Protein AF-A0A9X1IDL9-F1 (afdb_monomer_lite)

Secondary structure (DSSP, 8-state):
-PPPPTTPPPBPTTT-PBP-EEEEEEEEEES----EETTS--PPPPEEEEEEEE-TTT--EEEES-----S------GGGHHHHHHHTT--TT--EEESSGGGGHHHHTTT--EEE---SHHHHHHHHHHSPPPSEEEEETHHHH-SSHHHHHHHHHHHSPTT-EEEEEEE-HHHHHHTT-GGG--TT--EE--HHHHHHHHHTTTEEEEEEEEE-SSS-EEEEEEEETT-TTSPPPHHHHHHHHHHHHTTTTSSHHHHHHHHHHHHHHHHHHHHHHHHHHTT--EEEE--SHHHHHHHHHTT--TTT---EEES-GGGTTEE-TTT-PEEEETTHHHHH--SEEEE-S---HHHHHHHHHHH-----EEEE-SSS-EE-

Organism: NCBI:txid2883479

Sequence (380 aa):
MEASEPGQGPICRSCGAILREEVADLGLVPLSVDPVRLGTGGRPVACAPLRALVCEDCRLVQVAGTGVALRDAPRPAHGFAGLLAARLRLGPGTPVAAFDAAMLEPFRNRDIPARAVPTGALTALQLREALPPPVLLLAGAVLATAPDIQDALAGVRALLAPGGIAVFDLPDLLSWLRGNRFDLLSHALPGLPSVLVAEMLLGLHGLVPFEVEPLPGPGPWLRLLVGHAEDATKPAAASLLARRVEERAAELEGPDAYRRAAVAVAEARLAVLDLLVAARRDGRKVAGYGAGTAAATLAAACGIGPGLLGYTVHPDVGACGLELPGSQVPVLPVAALDQGAPDLLLVLDGTPPATVREVLARHGTWQGRLAVPLPGLHIV

InterPro domains:
  IPR013630 Methyltransferase putative zinc binding domain [PF08421] (12-63)
  IPR013691 C-methyltransferase [PF08484] (222-375)
  IPR029063 S-adenosyl-L-methionine-dependent methyltransferase superfamily [G3DSA:3.40.50.150] (85-216)
  IPR029063 S-adenosyl-L-methionine-dependent methyltransferase superfamily [SSF53335] (138-222)
  IPR038576 Methyltransferase putative zinc binding domain superfamily [G3DSA:6.20.50.110] (9-63)

Foldseek 3Di:
DDDPDPPQAFADLQPRHHWDAFLAWLQWAFQDQPFAFAPPPCDDGDTDTFTWTADQPLRWIFTPDDPDQDPDDFFFDLVCLLVVCVVVVAALVAEAEECDPVNCVNVVVHNHHYYHAHFFQVRLQVVVVVDPAHLEYEDEACCFQPSRNLRRLNSVLSRHDANGKYKYKAAQVLQCLQWLLQLSGHPNRGIHDHLSSVQVSNVVNQKHFQDKDWTDGLHIMIMTIIHGNPDPVRHRDPRSVVSVVSCVVCVSVHSVSSVVSHVLNVQLLVQVLVVQVVCVVVVFAEAEEDSDSSLLSQCSSSVAACVRHVAYEYCDPVSASTARPNRRHHYHHLQVCQVRVGQEYEYRSQDDPVVVVVSNVVGYDRDHWYWYSIPHTDID

Structure (mmCIF, N/CA/C/O backbone):
data_AF-A0A9X1IDL9-F1
#
_entry.id   AF-A0A9X1IDL9-F1
#
loop_
_atom_site.group_PDB
_atom_site.id
_atom_site.type_symbol
_atom_site.label_atom_id
_atom_site.label_alt_id
_atom_site.label_comp_id
_atom_site.label_asym_id
_atom_site.label_entity_id
_atom_site.label_seq_id
_atom_site.pdbx_PDB_ins_code
_atom_site.Cartn_x
_atom_site.Cartn_y
_atom_site.Cartn_z
_atom_site.occupancy
_atom_site.B_iso_or_equiv
_atom_site.auth_seq_id
_atom_site.auth_comp_id
_atom_site.auth_asym_id
_atom_site.auth_atom_id
_atom_site.pdbx_PDB_model_num
ATOM 1 N N . MET A 1 1 ? -7.862 15.139 -20.634 1.00 39.88 1 MET A N 1
ATOM 2 C CA . MET A 1 1 ? -8.449 14.255 -19.610 1.00 39.88 1 MET A CA 1
ATOM 3 C C . MET A 1 1 ? -9.947 14.479 -19.678 1.00 39.88 1 MET A C 1
ATOM 5 O O . MET A 1 1 ? -10.454 15.409 -19.063 1.00 39.88 1 MET A O 1
ATOM 9 N N . GLU A 1 2 ? -10.607 13.765 -20.585 1.00 31.41 2 GLU A N 1
ATOM 10 C CA . GLU A 1 2 ? -12.054 13.872 -20.773 1.00 31.41 2 GLU A CA 1
ATOM 11 C C . GLU A 1 2 ? -12.738 13.294 -19.535 1.00 31.41 2 GLU A C 1
ATOM 13 O O . GLU A 1 2 ? -12.382 12.211 -19.068 1.00 31.41 2 GLU A O 1
ATOM 18 N N . ALA A 1 3 ? -13.668 14.054 -18.959 1.00 33.94 3 ALA A N 1
ATOM 19 C CA . ALA A 1 3 ? -14.585 13.513 -17.974 1.00 33.94 3 ALA A CA 1
ATOM 20 C C . ALA A 1 3 ? -15.347 12.374 -18.660 1.00 33.94 3 ALA A C 1
ATOM 22 O O . ALA A 1 3 ? -16.000 12.603 -19.675 1.00 33.94 3 ALA A O 1
ATOM 23 N N . SER A 1 4 ? -15.200 11.157 -18.140 1.00 42.09 4 SER A N 1
ATOM 24 C CA . SER A 1 4 ? -15.902 9.963 -18.613 1.00 42.09 4 SER A CA 1
ATOM 25 C C . SER A 1 4 ? -17.389 10.266 -18.805 1.00 42.09 4 SER A C 1
ATOM 27 O O . SER A 1 4 ? -18.023 10.793 -17.884 1.00 42.09 4 SER A O 1
ATOM 29 N N . GLU A 1 5 ? -17.930 9.945 -19.984 1.00 42.69 5 GLU A N 1
ATOM 30 C CA . GLU A 1 5 ? -19.354 10.101 -20.283 1.00 42.69 5 GLU A CA 1
ATOM 31 C C . GLU A 1 5 ? -20.207 9.437 -19.185 1.00 42.69 5 GLU A C 1
ATOM 33 O O . GLU A 1 5 ? -19.868 8.342 -18.714 1.00 42.69 5 GLU A O 1
ATOM 38 N N . PRO A 1 6 ? -21.311 10.071 -18.751 1.00 39.97 6 PRO A N 1
ATOM 39 C CA . PRO A 1 6 ? -22.169 9.520 -17.711 1.00 39.97 6 PRO A CA 1
ATOM 40 C C . PRO A 1 6 ? -22.739 8.165 -18.161 1.00 39.97 6 PRO A C 1
ATOM 42 O O . PRO A 1 6 ? -23.635 8.103 -18.997 1.00 39.97 6 PRO A O 1
ATOM 45 N N . GLY A 1 7 ? -22.202 7.074 -17.602 1.00 53.16 7 GLY A N 1
ATOM 46 C CA . GLY A 1 7 ? -22.626 5.698 -17.887 1.00 53.16 7 GLY A CA 1
ATOM 47 C C . GLY A 1 7 ? -21.494 4.709 -18.189 1.00 53.16 7 GLY A C 1
ATOM 48 O O . GLY A 1 7 ? -21.713 3.504 -18.069 1.00 53.16 7 GLY A O 1
ATOM 49 N N . GLN A 1 8 ? -20.283 5.171 -18.522 1.00 62.66 8 GLN A N 1
ATOM 50 C CA . GLN A 1 8 ? -19.116 4.285 -18.617 1.00 62.66 8 GLN A CA 1
ATOM 51 C C . GLN A 1 8 ? -18.503 4.065 -17.228 1.00 62.66 8 GLN A C 1
ATOM 53 O O . GLN A 1 8 ? -18.146 5.012 -16.530 1.00 62.66 8 GLN A O 1
ATOM 58 N N . GLY A 1 9 ? -18.414 2.798 -16.807 1.00 71.81 9 GLY A N 1
ATOM 59 C CA . GLY A 1 9 ? -17.707 2.411 -15.583 1.00 71.81 9 GLY A CA 1
ATOM 60 C C . GLY A 1 9 ? -16.217 2.789 -15.630 1.00 71.81 9 GLY A C 1
ATOM 61 O O . GLY A 1 9 ? -15.701 3.118 -16.699 1.00 71.81 9 GLY A O 1
ATOM 62 N N . PRO A 1 10 ? -15.505 2.747 -14.490 1.00 88.44 10 PRO A N 1
ATOM 63 C CA . PRO A 1 10 ? -14.086 3.091 -14.451 1.00 88.44 10 PRO A CA 1
ATOM 64 C C . PRO A 1 10 ? -13.279 2.193 -15.398 1.00 88.44 10 PRO A C 1
ATOM 66 O O . PRO A 1 10 ? -13.529 0.992 -15.482 1.00 88.44 10 PRO A O 1
ATOM 69 N N . ILE A 1 11 ? -12.313 2.776 -16.108 1.00 92.12 11 ILE A N 1
ATOM 70 C CA . ILE A 1 11 ? -11.455 2.064 -17.064 1.00 92.12 11 ILE A CA 1
ATOM 71 C C . ILE A 1 11 ? -10.097 1.718 -16.453 1.00 92.12 11 ILE A C 1
ATOM 73 O O . ILE A 1 11 ? -9.575 2.436 -15.600 1.00 92.12 11 ILE A O 1
ATOM 77 N N . CYS A 1 12 ? -9.508 0.621 -16.917 1.00 93.62 12 CYS A N 1
ATOM 78 C CA . CYS A 1 12 ? -8.190 0.176 -16.507 1.00 93.62 12 CYS A CA 1
ATOM 79 C C . CYS A 1 12 ? -7.106 1.142 -16.999 1.00 93.62 12 CYS A C 1
ATOM 81 O O . CYS A 1 12 ? -6.961 1.362 -18.200 1.00 93.62 12 CYS A O 1
ATOM 83 N N . ARG A 1 13 ? -6.266 1.627 -16.082 1.00 92.25 13 ARG A N 1
ATOM 84 C CA . ARG A 1 13 ? -5.128 2.525 -16.354 1.00 92.25 13 ARG A CA 1
ATOM 85 C C . ARG A 1 13 ? -4.029 1.913 -17.226 1.00 92.25 13 ARG A C 1
ATOM 87 O O . ARG A 1 13 ? -3.179 2.636 -17.729 1.00 92.25 13 ARG A O 1
ATOM 94 N N . SER A 1 14 ? -4.013 0.588 -17.364 1.00 93.06 14 SER A N 1
ATOM 95 C CA . SER A 1 14 ? -3.028 -0.129 -18.176 1.00 93.06 14 SER A CA 1
ATOM 96 C C . SER A 1 14 ? -3.541 -0.438 -19.583 1.00 93.06 14 SER A C 1
ATOM 98 O O . SER A 1 14 ? -2.834 -0.157 -20.549 1.00 93.06 14 SER A O 1
ATOM 100 N N . CYS A 1 15 ? -4.733 -1.030 -19.703 1.00 94.12 15 CYS A N 1
ATOM 101 C CA . CYS A 1 15 ? -5.230 -1.594 -20.965 1.00 94.12 15 CYS A CA 1
ATOM 102 C C . CYS A 1 15 ? -6.549 -0.981 -21.464 1.00 94.12 15 CYS A C 1
ATOM 104 O O . CYS A 1 15 ? -7.014 -1.348 -22.537 1.00 94.12 15 CYS A O 1
ATOM 106 N N . GLY A 1 16 ? -7.170 -0.068 -20.710 1.00 92.88 16 GLY A N 1
ATOM 107 C CA . GLY A 1 16 ? -8.421 0.598 -21.095 1.00 92.88 16 GLY A CA 1
ATOM 108 C C . GLY A 1 16 ? -9.700 -0.229 -20.913 1.00 92.88 16 GLY A C 1
ATOM 109 O O . GLY A 1 16 ? -10.789 0.296 -21.128 1.00 92.88 16 GLY A O 1
ATOM 110 N N . ALA A 1 17 ? -9.603 -1.491 -20.483 1.00 94.38 17 ALA A N 1
ATOM 111 C CA . ALA A 1 17 ? -10.762 -2.343 -20.220 1.00 94.38 17 ALA A CA 1
ATOM 112 C C . ALA A 1 17 ? -11.666 -1.783 -19.109 1.00 94.38 17 ALA A C 1
ATOM 114 O O . ALA A 1 17 ? -11.184 -1.165 -18.159 1.00 94.38 17 ALA A O 1
ATOM 115 N N . ILE A 1 18 ? -12.974 -2.036 -19.187 1.00 93.44 18 ILE A N 1
ATOM 116 C CA . ILE A 1 18 ? -13.928 -1.621 -18.147 1.00 93.44 18 ILE A CA 1
ATOM 117 C C . ILE A 1 18 ? -13.704 -2.462 -16.884 1.00 93.44 18 ILE A C 1
ATOM 119 O O . ILE A 1 18 ? -13.667 -3.688 -16.946 1.00 93.44 18 ILE A O 1
ATOM 123 N N . LEU A 1 19 ? -13.600 -1.807 -15.730 1.00 93.06 19 LEU A N 1
ATOM 124 C CA . LEU A 1 19 ? -13.430 -2.452 -14.431 1.00 93.06 19 LEU A CA 1
ATOM 125 C C . LEU A 1 19 ? -14.790 -2.764 -13.801 1.00 93.06 19 LEU A C 1
ATOM 127 O O . LEU A 1 19 ? -15.663 -1.896 -13.714 1.00 93.06 19 LEU A O 1
ATOM 131 N N . ARG A 1 20 ? -14.955 -4.006 -13.341 1.00 91.06 20 ARG A N 1
ATOM 132 C CA . ARG A 1 20 ? -16.196 -4.501 -12.721 1.00 91.06 20 ARG A CA 1
ATOM 133 C C . ARG A 1 20 ? -15.950 -5.281 -11.438 1.00 91.06 20 ARG A C 1
ATOM 135 O O . ARG A 1 20 ? -16.775 -5.220 -10.533 1.00 91.06 20 ARG A O 1
ATOM 142 N N . GLU A 1 21 ? -14.835 -6.000 -11.366 1.00 93.75 21 GLU A N 1
ATOM 143 C CA . GLU A 1 21 ? -14.517 -6.864 -10.239 1.00 93.75 21 GLU A CA 1
ATOM 144 C C . GLU A 1 21 ? -13.891 -6.074 -9.086 1.00 93.75 21 GLU A C 1
ATOM 146 O O . GLU A 1 21 ? -12.875 -5.392 -9.238 1.00 93.75 21 GLU A O 1
ATOM 151 N N . GLU A 1 22 ? -14.533 -6.151 -7.925 1.00 94.75 22 GLU A N 1
ATOM 152 C CA . GLU A 1 22 ? -14.143 -5.420 -6.728 1.00 94.75 22 GLU A CA 1
ATOM 153 C C . GLU A 1 22 ? -13.188 -6.233 -5.857 1.00 94.75 22 GLU A C 1
ATOM 155 O O . GLU A 1 22 ? -13.381 -7.427 -5.641 1.00 94.75 22 GLU A O 1
ATOM 160 N N . VAL A 1 23 ? -12.156 -5.557 -5.351 1.00 96.69 23 VAL A N 1
ATOM 161 C CA . VAL A 1 23 ? -11.210 -6.089 -4.361 1.00 96.69 23 VAL A CA 1
ATOM 162 C C . VAL A 1 23 ? -11.530 -5.539 -2.974 1.00 96.69 23 VAL A C 1
ATOM 164 O O . VAL A 1 23 ? -11.396 -6.249 -1.984 1.00 96.69 23 VAL A O 1
ATOM 167 N N . ALA A 1 24 ? -11.929 -4.267 -2.897 1.00 96.12 24 ALA A N 1
ATOM 168 C CA . ALA A 1 24 ? -12.355 -3.610 -1.668 1.00 96.12 24 ALA A CA 1
ATOM 169 C C . ALA A 1 24 ? -13.200 -2.367 -1.983 1.00 96.12 24 ALA A C 1
ATOM 171 O O . ALA A 1 24 ? -12.804 -1.554 -2.822 1.00 96.12 24 ALA A O 1
ATOM 172 N N . ASP A 1 25 ? -14.291 -2.165 -1.247 1.00 94.12 25 ASP A N 1
ATOM 173 C CA . ASP A 1 25 ? -15.015 -0.892 -1.175 1.00 94.12 25 ASP A CA 1
ATOM 174 C C . ASP A 1 25 ? -15.006 -0.381 0.267 1.00 94.12 25 ASP A C 1
ATOM 176 O O . ASP A 1 25 ? -15.563 -0.998 1.180 1.00 94.12 25 ASP A O 1
ATOM 180 N N . LEU A 1 26 ? -14.320 0.743 0.473 1.00 93.75 26 LEU A N 1
ATOM 181 C CA . LEU A 1 26 ? -14.177 1.376 1.782 1.00 93.75 26 LEU A CA 1
ATOM 182 C C . LEU A 1 26 ? -15.165 2.533 1.987 1.00 93.75 26 LEU A C 1
ATOM 184 O O . LEU A 1 26 ? -15.124 3.198 3.022 1.00 93.75 26 LEU A O 1
ATOM 188 N N . GLY A 1 27 ? -16.057 2.785 1.026 1.00 91.25 27 GLY A N 1
ATOM 189 C CA . GLY A 1 27 ? -16.958 3.926 1.045 1.00 91.25 27 GLY A CA 1
ATOM 190 C C . GLY A 1 27 ? -16.198 5.251 0.966 1.00 91.25 27 GLY A C 1
ATOM 191 O O . GLY A 1 27 ? -15.231 5.390 0.217 1.00 91.25 27 GLY A O 1
ATOM 192 N N . LEU A 1 28 ? -16.660 6.249 1.721 1.00 89.38 28 LEU A N 1
ATOM 193 C CA . LEU A 1 28 ? -16.050 7.577 1.757 1.00 89.38 28 LEU A CA 1
ATOM 194 C C . LEU A 1 28 ? -14.863 7.603 2.722 1.00 89.38 28 LEU A C 1
ATOM 196 O O . LEU A 1 28 ? -15.038 7.510 3.935 1.00 89.38 28 LEU A O 1
ATOM 200 N N . VAL A 1 29 ? -13.667 7.813 2.176 1.00 89.38 29 VAL A N 1
ATOM 201 C CA . VAL A 1 29 ? -12.418 7.935 2.938 1.00 89.38 29 VAL A CA 1
ATOM 202 C C . VAL A 1 29 ? -11.808 9.323 2.683 1.00 89.38 29 VAL A C 1
ATOM 204 O O . VAL A 1 29 ? -11.960 9.854 1.575 1.00 89.38 29 VAL A O 1
ATOM 207 N N . PRO A 1 30 ? -11.153 9.956 3.676 1.00 85.06 30 PRO A N 1
ATOM 208 C CA . PRO A 1 30 ? -10.462 11.231 3.487 1.00 85.06 30 PRO A CA 1
ATOM 209 C C . PRO A 1 30 ? -9.450 11.196 2.335 1.00 85.06 30 PRO A C 1
ATOM 211 O O . PRO A 1 30 ? -8.632 10.285 2.254 1.00 85.06 30 PRO A O 1
ATOM 214 N N . LEU A 1 31 ? -9.478 12.222 1.476 1.00 78.25 31 LEU A N 1
ATOM 215 C CA . LEU A 1 31 ? -8.512 12.403 0.381 1.00 78.25 31 LEU A CA 1
ATOM 216 C C . LEU A 1 31 ? -7.114 12.758 0.889 1.00 78.25 31 LEU A C 1
ATOM 218 O O . LEU A 1 31 ? -6.116 12.464 0.238 1.00 78.25 31 LEU A O 1
ATOM 222 N N . SER A 1 32 ? -7.057 13.447 2.024 1.00 66.19 32 SER A N 1
ATOM 223 C CA . SER A 1 32 ? -5.817 13.843 2.670 1.00 66.19 32 SER A CA 1
ATOM 224 C C . SER A 1 32 ? -5.797 13.325 4.096 1.00 66.19 32 SER A C 1
ATOM 226 O O . SER A 1 32 ? -6.814 13.332 4.793 1.00 66.19 32 SER A O 1
ATOM 228 N N . VAL A 1 33 ? -4.607 12.919 4.521 1.00 63.28 33 VAL A N 1
ATOM 229 C CA . VAL A 1 33 ? -4.297 12.604 5.916 1.00 63.28 33 VAL A CA 1
ATOM 230 C C . VAL A 1 33 ? -3.748 13.820 6.658 1.00 63.28 33 VAL A C 1
ATOM 232 O O . VAL A 1 33 ? -3.170 13.668 7.732 1.00 63.28 33 VAL A O 1
ATOM 235 N N . ASP A 1 34 ? -3.897 15.017 6.075 1.00 64.19 34 ASP A N 1
ATOM 236 C CA . ASP A 1 34 ? -3.435 16.259 6.680 1.00 64.19 34 ASP A CA 1
ATOM 237 C C . ASP A 1 34 ? -3.913 16.359 8.137 1.00 64.19 34 ASP A C 1
ATOM 239 O O . ASP A 1 34 ? -5.100 16.148 8.415 1.00 64.19 34 ASP A O 1
ATOM 243 N N . PRO A 1 35 ? -3.011 16.723 9.064 1.00 62.38 35 PRO A N 1
ATOM 244 C CA . PRO A 1 35 ? -3.330 16.948 10.464 1.00 62.38 35 PRO A CA 1
ATOM 245 C C . PRO A 1 35 ? -4.561 17.840 10.659 1.00 62.38 35 PRO A C 1
ATOM 247 O O . PRO A 1 35 ? -4.536 19.037 10.354 1.00 62.38 35 PRO A O 1
ATOM 250 N N . VAL A 1 36 ? -5.628 17.292 11.240 1.00 70.19 36 VAL A N 1
ATOM 251 C CA . VAL A 1 36 ? -6.775 18.086 11.699 1.00 70.19 36 VAL A CA 1
ATOM 252 C C . VAL A 1 36 ? -6.534 18.445 13.158 1.00 70.19 36 VAL A C 1
ATOM 254 O O . VAL A 1 36 ? -6.417 17.561 13.996 1.00 70.19 36 VAL A O 1
ATOM 257 N N . ARG A 1 37 ? -6.420 19.738 13.483 1.00 75.00 37 ARG A N 1
ATOM 258 C CA . ARG A 1 37 ? -6.223 20.172 14.877 1.00 75.00 37 ARG A CA 1
ATOM 259 C C . ARG A 1 37 ? -7.476 19.915 15.711 1.00 75.00 37 ARG A C 1
ATOM 261 O O . ARG A 1 37 ? -8.577 20.300 15.304 1.00 75.00 37 ARG A O 1
ATOM 268 N N . LEU A 1 38 ? -7.267 19.366 16.905 1.00 72.88 38 LEU A N 1
ATOM 269 C CA . LEU A 1 38 ? -8.306 19.121 17.900 1.00 72.88 38 LEU A CA 1
ATOM 270 C C . LEU A 1 38 ? -9.045 20.420 18.259 1.00 72.88 38 LEU A C 1
ATOM 272 O O . LEU A 1 38 ? -8.425 21.470 18.445 1.00 72.88 38 LEU A O 1
ATOM 276 N N . GLY A 1 39 ? -10.373 20.350 18.370 1.00 62.47 39 GLY A N 1
ATOM 277 C CA . GLY A 1 39 ? -11.188 21.475 18.848 1.00 62.47 39 GLY A CA 1
ATOM 278 C C . GLY A 1 39 ? -11.438 22.586 17.821 1.00 62.47 39 GLY A C 1
ATOM 279 O O . GLY A 1 39 ? -11.955 23.642 18.178 1.00 62.47 39 GLY A O 1
ATOM 280 N N . THR A 1 40 ? -11.133 22.361 16.539 1.00 59.31 40 THR A N 1
ATOM 281 C CA . THR A 1 40 ? -11.388 23.333 15.455 1.00 59.31 40 THR A CA 1
ATOM 282 C C . THR A 1 40 ? -12.845 23.388 14.966 1.00 59.31 40 THR A C 1
ATOM 284 O O . THR A 1 40 ? -13.126 24.015 13.948 1.00 59.31 40 THR A O 1
ATOM 287 N N . GLY A 1 41 ? -13.795 22.784 15.687 1.00 54.78 41 GLY A N 1
ATOM 288 C CA . GLY A 1 41 ? -15.227 22.928 15.394 1.00 54.78 41 GLY A CA 1
ATOM 289 C C . GLY A 1 41 ? -15.688 22.269 14.090 1.00 54.78 41 GLY A C 1
ATOM 290 O O . GLY A 1 41 ? -16.650 22.736 13.489 1.00 54.78 41 GLY A O 1
ATOM 291 N N . GLY A 1 42 ? -15.027 21.193 13.647 1.00 60.16 42 GLY A N 1
ATOM 292 C CA . GLY A 1 42 ? -15.486 20.403 12.501 1.00 60.16 42 GLY A CA 1
ATOM 293 C C . GLY A 1 42 ? -15.198 21.052 11.148 1.00 60.16 42 GLY A C 1
ATOM 294 O O . GLY A 1 42 ? -16.105 21.216 10.330 1.00 60.16 42 GLY A O 1
ATOM 295 N N . ARG A 1 43 ? -13.931 21.403 10.876 1.00 65.44 43 ARG A N 1
ATOM 296 C CA . ARG A 1 43 ? -13.527 21.797 9.518 1.00 65.44 43 ARG A CA 1
ATOM 297 C C . ARG A 1 43 ? -13.920 20.678 8.537 1.00 65.44 43 ARG A C 1
ATOM 299 O O . ARG A 1 43 ? -13.570 19.524 8.790 1.00 65.44 43 ARG A O 1
ATOM 306 N N . PRO A 1 44 ? -14.598 20.995 7.419 1.00 71.06 44 PRO A N 1
ATOM 307 C CA . PRO A 1 44 ? -14.918 19.999 6.408 1.00 71.06 44 PRO A CA 1
ATOM 308 C C . PRO A 1 44 ? -13.646 19.300 5.924 1.00 71.06 44 PRO A C 1
ATOM 310 O O . PRO A 1 44 ? -12.696 19.960 5.489 1.00 71.06 44 PRO A O 1
ATOM 313 N N . VAL A 1 45 ? -13.636 17.971 6.007 1.00 78.44 45 VAL A N 1
ATOM 314 C CA . VAL A 1 45 ? -12.595 17.122 5.425 1.00 78.44 45 VAL A CA 1
ATOM 315 C C . VAL A 1 45 ? -13.106 16.647 4.074 1.00 78.44 45 VAL A C 1
ATOM 317 O O . VAL A 1 45 ? -14.223 16.143 3.969 1.00 78.44 45 VAL A O 1
ATOM 320 N N . ALA A 1 46 ? -12.305 16.838 3.028 1.00 82.50 46 ALA A N 1
ATOM 321 C CA . ALA A 1 46 ? -12.653 16.332 1.712 1.00 82.50 46 ALA A CA 1
ATOM 322 C C . ALA A 1 46 ? -12.524 14.803 1.714 1.00 82.50 46 ALA A C 1
ATOM 324 O O . ALA A 1 46 ? -11.437 14.271 1.946 1.00 82.50 46 ALA A O 1
ATOM 325 N N . CYS A 1 47 ? -13.628 14.112 1.445 1.00 85.94 47 CYS A N 1
ATOM 326 C CA . CYS A 1 47 ? -13.672 12.662 1.303 1.00 85.94 47 CYS A CA 1
ATOM 327 C C . CYS A 1 47 ? -14.058 12.293 -0.127 1.00 85.94 47 CYS A C 1
ATOM 329 O O . CYS A 1 47 ? -14.813 13.015 -0.782 1.00 85.94 47 CYS A O 1
ATOM 331 N N . ALA A 1 48 ? -13.576 11.147 -0.590 1.00 87.25 48 ALA A N 1
ATOM 332 C CA . ALA A 1 48 ? -13.981 10.562 -1.858 1.00 87.25 48 ALA A CA 1
ATOM 333 C C . ALA A 1 48 ? -14.186 9.052 -1.698 1.00 87.25 48 ALA A C 1
ATOM 335 O O . ALA A 1 48 ? -13.601 8.454 -0.788 1.00 87.25 48 ALA A O 1
ATOM 336 N N . PRO A 1 49 ? -14.988 8.421 -2.575 1.00 90.38 49 PRO A N 1
ATOM 337 C CA . PRO A 1 49 ? -15.055 6.970 -2.641 1.00 90.38 49 PRO A CA 1
ATOM 338 C C . PRO A 1 49 ? -13.651 6.374 -2.786 1.00 90.38 49 PRO A C 1
ATOM 340 O O . PRO A 1 49 ? -12.870 6.830 -3.622 1.00 90.38 49 PRO A O 1
ATOM 343 N N . LEU A 1 50 ? -13.316 5.380 -1.968 1.00 91.50 50 LEU A N 1
ATOM 344 C CA . LEU A 1 50 ? -12.071 4.625 -2.078 1.00 91.50 50 LEU A CA 1
ATOM 345 C C . LEU A 1 50 ? -12.410 3.171 -2.397 1.00 91.50 50 LEU A C 1
ATOM 347 O O . LEU A 1 50 ? -12.712 2.372 -1.512 1.00 91.50 50 LEU A O 1
ATOM 351 N N . ARG A 1 51 ? -12.387 2.861 -3.695 1.00 93.44 51 ARG A N 1
ATOM 352 C CA . ARG A 1 51 ? -12.735 1.546 -4.237 1.00 93.44 51 ARG A CA 1
ATOM 353 C C . ARG A 1 51 ? -11.549 0.985 -4.998 1.00 93.44 51 ARG A C 1
ATOM 355 O O . ARG A 1 51 ? -11.084 1.615 -5.948 1.00 93.44 51 ARG A O 1
ATOM 362 N N . ALA A 1 52 ? -11.068 -0.181 -4.587 1.00 95.44 52 ALA A N 1
ATOM 363 C CA . ALA A 1 52 ? -10.055 -0.932 -5.309 1.00 95.44 52 ALA A CA 1
ATOM 364 C C . ALA A 1 52 ? -10.740 -1.974 -6.197 1.00 95.44 52 ALA A C 1
ATOM 366 O O . ALA A 1 52 ? -11.500 -2.814 -5.713 1.00 95.44 52 ALA A O 1
ATOM 367 N N . LEU A 1 53 ? -10.458 -1.918 -7.495 1.00 96.25 53 LEU A N 1
ATOM 368 C CA . LEU A 1 53 ? -10.971 -2.842 -8.502 1.00 96.25 53 LEU A CA 1
ATOM 369 C C . LEU A 1 53 ? -9.806 -3.584 -9.154 1.00 96.25 53 LEU A C 1
ATOM 371 O O . LEU A 1 53 ? -8.709 -3.033 -9.269 1.00 96.25 53 LEU A O 1
ATOM 375 N N . VAL A 1 54 ? -10.048 -4.805 -9.621 1.00 97.25 54 VAL A N 1
ATOM 376 C CA . VAL A 1 54 ? -9.091 -5.572 -10.424 1.00 97.25 54 VAL A CA 1
ATOM 377 C C . VAL A 1 54 ? -9.537 -5.600 -11.882 1.00 97.25 54 VAL A C 1
ATOM 379 O O . VAL A 1 54 ? -10.718 -5.740 -12.195 1.00 97.25 54 VAL A O 1
ATOM 382 N N . CYS A 1 55 ? -8.585 -5.427 -12.797 1.00 96.56 55 CYS A N 1
ATOM 383 C CA . CYS A 1 55 ? -8.852 -5.577 -14.220 1.00 96.56 55 CYS A CA 1
ATOM 384 C C . CYS A 1 55 ? -9.004 -7.056 -14.595 1.00 96.56 55 CYS A C 1
ATOM 386 O O . CYS A 1 55 ? -8.127 -7.865 -14.291 1.00 96.56 55 CYS A O 1
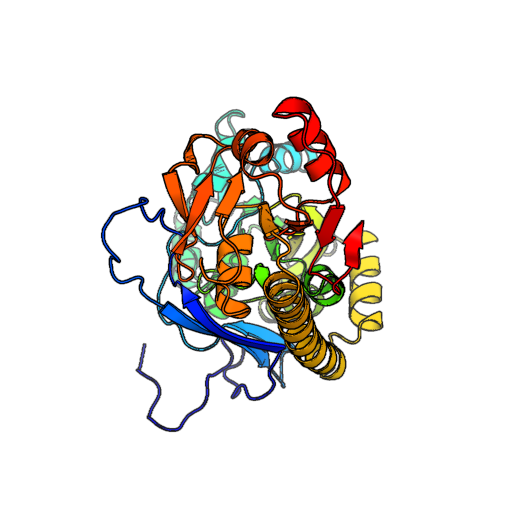ATOM 388 N N . GLU A 1 56 ? -10.080 -7.398 -15.303 1.00 95.62 56 GLU A N 1
ATOM 389 C CA . GLU A 1 56 ? -10.323 -8.771 -15.757 1.00 95.62 56 GLU A CA 1
ATOM 390 C C . GLU A 1 56 ? -9.325 -9.235 -16.830 1.00 95.62 56 GLU A C 1
ATOM 392 O O . GLU A 1 56 ? -8.997 -10.421 -16.884 1.00 95.62 56 GLU A O 1
ATOM 397 N N . ASP A 1 57 ? -8.789 -8.293 -17.611 1.00 95.25 57 ASP A N 1
ATOM 398 C CA . ASP A 1 57 ? -7.895 -8.583 -18.735 1.00 95.25 57 ASP A CA 1
ATOM 399 C C . ASP A 1 57 ? -6.424 -8.650 -18.310 1.00 95.25 57 ASP A C 1
ATOM 401 O O . ASP A 1 57 ? -5.700 -9.556 -18.711 1.00 95.25 57 ASP A O 1
ATOM 405 N N . CYS A 1 58 ? -5.960 -7.687 -17.502 1.00 95.50 58 CYS A N 1
ATOM 406 C CA . CYS A 1 58 ? -4.536 -7.546 -17.166 1.00 95.50 58 CYS A CA 1
ATOM 407 C C . CYS A 1 58 ? -4.205 -7.715 -15.675 1.00 95.50 58 CYS A C 1
ATOM 409 O O . CYS A 1 58 ? -3.050 -7.554 -15.285 1.00 95.50 58 CYS A O 1
ATOM 411 N N . ARG A 1 59 ? -5.209 -8.004 -14.832 1.00 97.06 59 ARG A N 1
ATOM 412 C CA . ARG A 1 59 ? -5.089 -8.228 -13.375 1.00 97.06 59 ARG A CA 1
ATOM 413 C C . ARG A 1 59 ? -4.494 -7.077 -12.561 1.00 97.06 59 ARG A C 1
ATOM 415 O O . ARG A 1 59 ? -4.269 -7.217 -11.362 1.00 97.06 59 ARG A O 1
ATOM 422 N N . LEU A 1 60 ? -4.307 -5.900 -13.161 1.00 96.94 60 LEU A N 1
ATOM 423 C CA . LEU A 1 60 ? -3.902 -4.710 -12.422 1.00 96.94 60 LEU A CA 1
ATOM 424 C C . LEU A 1 60 ? -5.001 -4.300 -11.436 1.00 96.94 60 LEU A C 1
ATOM 426 O O . LEU A 1 60 ? -6.088 -3.874 -11.847 1.00 96.94 60 LEU A O 1
ATOM 430 N N . VAL A 1 61 ? -4.684 -4.384 -10.144 1.00 97.31 61 VAL A N 1
ATOM 431 C CA . VAL A 1 61 ? -5.488 -3.783 -9.081 1.00 97.31 61 VAL A CA 1
ATOM 432 C C . VAL A 1 61 ? -5.240 -2.278 -9.068 1.00 97.31 61 VAL A C 1
ATOM 434 O O . VAL A 1 61 ? -4.102 -1.820 -9.177 1.00 97.31 61 VAL A O 1
ATOM 437 N N . GLN A 1 62 ? -6.306 -1.495 -8.963 1.00 94.12 62 GLN A N 1
ATOM 438 C CA . GLN A 1 62 ? -6.240 -0.041 -9.048 1.00 94.12 62 GLN A CA 1
ATOM 439 C C . GLN A 1 62 ? -7.382 0.628 -8.293 1.00 94.12 62 GLN A C 1
ATOM 441 O O . GLN A 1 62 ? -8.471 0.069 -8.158 1.00 94.12 62 GLN A O 1
ATOM 446 N N . VAL A 1 63 ? -7.130 1.846 -7.821 1.00 91.25 63 VAL A N 1
ATOM 447 C CA . VAL A 1 63 ? -8.157 2.670 -7.184 1.00 91.25 63 VAL A CA 1
ATOM 448 C C . VAL A 1 63 ? -8.985 3.356 -8.264 1.00 91.25 63 VAL A C 1
ATOM 450 O O . VAL A 1 63 ? -8.450 4.060 -9.122 1.00 91.25 63 VAL A O 1
ATOM 453 N N . ALA A 1 64 ? -10.298 3.162 -8.219 1.00 79.81 64 ALA A N 1
ATOM 454 C CA . ALA A 1 64 ? -11.232 3.836 -9.104 1.00 79.81 64 ALA A CA 1
ATOM 455 C C . ALA A 1 64 ? -11.565 5.245 -8.590 1.00 79.81 64 ALA A C 1
ATOM 457 O O . ALA A 1 64 ? -11.823 5.443 -7.405 1.00 79.81 64 ALA A O 1
ATOM 458 N N . GLY A 1 65 ? -11.668 6.212 -9.506 1.00 63.41 65 GLY A N 1
ATOM 459 C CA . GLY A 1 65 ? -12.531 7.376 -9.283 1.00 63.41 65 GLY A CA 1
ATOM 460 C C . GLY A 1 65 ? -11.930 8.617 -8.625 1.00 63.41 65 GLY A C 1
ATOM 461 O O . GLY A 1 65 ? -12.695 9.508 -8.269 1.00 63.41 65 GLY A O 1
ATOM 462 N N . THR A 1 66 ? -10.612 8.776 -8.522 1.00 56.53 66 THR A N 1
ATOM 463 C CA . THR A 1 66 ? -10.049 10.063 -8.085 1.00 56.53 66 THR A CA 1
ATOM 464 C C . THR A 1 66 ? -9.006 10.559 -9.065 1.00 56.53 66 THR A C 1
ATOM 466 O O . THR A 1 66 ? -7.820 10.293 -8.914 1.00 56.53 66 THR A O 1
ATOM 469 N N . GLY A 1 67 ? -9.429 11.367 -10.042 1.00 53.19 67 GLY A N 1
ATOM 470 C CA . GLY A 1 67 ? -8.534 12.219 -10.843 1.00 53.19 67 GLY A CA 1
ATOM 471 C C . GLY A 1 67 ? -7.833 13.312 -10.016 1.00 53.19 67 GLY A C 1
ATOM 472 O O . GLY A 1 67 ? -7.485 14.364 -10.543 1.00 53.19 67 GLY A O 1
ATOM 473 N N . VAL A 1 68 ? -7.678 13.093 -8.708 1.00 53.78 68 VAL A N 1
ATOM 474 C CA . VAL A 1 68 ? -7.026 13.982 -7.759 1.00 53.78 68 VAL A CA 1
ATOM 475 C C . VAL A 1 68 ? -5.572 13.539 -7.675 1.00 53.78 68 VAL A C 1
ATOM 477 O O . VAL A 1 68 ? -5.257 12.512 -7.080 1.00 53.78 68 VAL A O 1
ATOM 480 N N . ALA A 1 69 ? -4.680 14.315 -8.285 1.00 52.62 69 ALA A N 1
ATOM 481 C CA . ALA A 1 69 ? -3.248 14.148 -8.092 1.00 52.62 69 ALA A CA 1
ATOM 482 C C . ALA A 1 69 ? -2.897 14.549 -6.652 1.00 52.62 69 ALA A C 1
ATOM 484 O O . ALA A 1 69 ? -2.797 15.734 -6.329 1.00 52.62 69 ALA A O 1
ATOM 485 N N . LEU A 1 70 ? -2.753 13.562 -5.772 1.00 59.38 70 LEU A N 1
ATOM 486 C CA . LEU A 1 70 ? -2.300 13.787 -4.405 1.00 59.38 70 LEU A CA 1
ATOM 487 C C . LEU A 1 70 ? -0.772 13.823 -4.369 1.00 59.38 70 LEU A C 1
ATOM 489 O O . LEU A 1 70 ? -0.102 13.034 -5.034 1.00 59.38 70 LEU A O 1
ATOM 493 N N . ARG A 1 71 ? -0.223 14.786 -3.621 1.00 49.03 71 ARG A N 1
ATOM 494 C CA . ARG A 1 71 ? 1.219 15.084 -3.613 1.00 49.03 71 ARG A CA 1
ATOM 495 C C . ARG A 1 71 ? 2.047 14.020 -2.882 1.00 49.03 71 ARG A C 1
ATOM 497 O O . ARG A 1 71 ? 3.187 13.778 -3.271 1.00 49.03 71 ARG A O 1
ATOM 504 N N . ASP A 1 72 ? 1.444 13.333 -1.912 1.00 54.81 72 ASP A N 1
ATOM 505 C CA . ASP A 1 72 ? 2.153 12.468 -0.966 1.00 54.81 72 ASP A CA 1
ATOM 506 C C . ASP A 1 72 ? 1.700 11.007 -1.071 1.00 54.81 72 ASP A C 1
ATOM 508 O O . ASP A 1 72 ? 1.078 10.446 -0.170 1.00 54.81 72 ASP A O 1
ATOM 512 N N . ALA A 1 73 ? 2.019 10.367 -2.201 1.00 58.84 73 ALA A N 1
ATOM 513 C CA . ALA A 1 73 ? 1.939 8.911 -2.296 1.00 58.84 73 ALA A CA 1
ATOM 514 C C . ALA A 1 73 ? 2.853 8.271 -1.232 1.00 58.84 73 ALA A C 1
ATOM 516 O O . ALA A 1 73 ? 3.988 8.739 -1.069 1.00 58.84 73 ALA A O 1
ATOM 517 N N . PRO A 1 74 ? 2.413 7.206 -0.533 1.00 60.69 74 PRO A N 1
ATOM 518 C CA . PRO A 1 74 ? 3.286 6.441 0.348 1.00 60.69 74 PRO A CA 1
ATOM 519 C C . PRO A 1 74 ? 4.503 5.938 -0.430 1.00 60.69 74 PRO A C 1
ATOM 521 O O . PRO A 1 74 ? 4.377 5.488 -1.570 1.00 60.69 74 PRO A O 1
ATOM 524 N N . ARG A 1 75 ? 5.688 6.022 0.177 1.00 64.94 75 ARG A N 1
ATOM 525 C CA . ARG A 1 75 ? 6.953 5.605 -0.441 1.00 64.94 75 ARG A CA 1
ATOM 526 C C . ARG A 1 75 ? 7.766 4.767 0.539 1.00 64.94 75 ARG A C 1
ATOM 528 O O . ARG A 1 75 ? 7.717 5.039 1.743 1.00 64.94 75 ARG A O 1
ATOM 535 N N . PRO A 1 76 ? 8.535 3.781 0.054 1.00 62.62 76 PRO A N 1
ATOM 536 C CA . PRO A 1 76 ? 9.487 3.079 0.898 1.00 62.62 76 PRO A CA 1
ATOM 537 C C . PRO A 1 76 ? 10.605 4.031 1.346 1.00 62.62 76 PRO A C 1
ATOM 539 O O . PRO A 1 76 ? 10.871 5.061 0.721 1.00 62.62 76 PRO A O 1
ATOM 542 N N . ALA A 1 77 ? 11.292 3.687 2.435 1.00 61.53 77 ALA A N 1
ATOM 543 C CA . ALA A 1 77 ? 12.408 4.493 2.916 1.00 61.53 77 ALA A CA 1
ATOM 544 C C . ALA A 1 77 ? 13.553 4.523 1.879 1.00 61.53 77 ALA A C 1
ATOM 546 O O . ALA A 1 77 ? 14.070 3.485 1.465 1.00 61.53 77 ALA A O 1
ATOM 547 N N . HIS A 1 78 ? 14.016 5.720 1.499 1.00 59.91 78 HIS A N 1
ATOM 548 C CA . HIS A 1 78 ? 15.040 5.926 0.457 1.00 59.91 78 HIS A CA 1
ATOM 549 C C . HIS A 1 78 ? 16.479 5.532 0.868 1.00 59.91 78 HIS A C 1
ATOM 551 O O . HIS A 1 78 ? 17.436 5.799 0.138 1.00 59.91 78 HIS A O 1
ATOM 557 N N . GLY A 1 79 ? 16.663 4.853 2.006 1.00 52.53 79 GLY A N 1
ATOM 558 C CA . GLY A 1 79 ? 17.979 4.507 2.564 1.00 52.53 79 GLY A CA 1
ATOM 559 C C . GLY A 1 79 ? 18.817 3.531 1.724 1.00 52.53 79 GLY A C 1
ATOM 560 O O . GLY A 1 79 ? 20.001 3.347 1.992 1.00 52.53 79 GLY A O 1
ATOM 561 N N . PHE A 1 80 ? 18.237 2.916 0.691 1.00 59.78 80 PHE A N 1
ATOM 562 C CA . PHE A 1 80 ? 18.874 1.821 -0.045 1.00 59.78 80 PHE A CA 1
ATOM 563 C C . PHE A 1 80 ? 19.592 2.246 -1.336 1.00 59.78 80 PHE A C 1
ATOM 565 O O . PHE A 1 80 ? 20.396 1.480 -1.863 1.00 59.78 80 PHE A O 1
ATOM 572 N N . ALA A 1 81 ? 19.381 3.461 -1.855 1.00 61.28 81 ALA A N 1
ATOM 573 C CA . ALA A 1 81 ? 20.025 3.858 -3.115 1.00 61.28 81 ALA A CA 1
ATOM 574 C C . ALA A 1 81 ? 21.571 3.858 -3.009 1.00 61.28 81 ALA A C 1
ATOM 576 O O . ALA A 1 81 ? 22.268 3.506 -3.959 1.00 61.28 81 ALA A O 1
ATOM 577 N N . GLY A 1 82 ? 22.108 4.122 -1.809 1.00 59.06 82 GLY A N 1
ATOM 578 C CA . GLY A 1 82 ? 23.536 3.979 -1.508 1.00 59.06 82 GLY A CA 1
ATOM 579 C C . GLY A 1 82 ? 24.042 2.528 -1.453 1.00 59.06 82 GLY A C 1
ATOM 580 O O . GLY A 1 82 ? 25.202 2.285 -1.778 1.00 59.06 82 GLY A O 1
ATOM 581 N N . LEU A 1 83 ? 23.191 1.561 -1.089 1.00 67.44 83 LEU A N 1
ATOM 582 C CA . LEU A 1 83 ? 23.526 0.128 -1.110 1.00 67.44 83 LEU A CA 1
ATOM 583 C C . LEU A 1 83 ? 23.554 -0.404 -2.545 1.00 67.44 83 LEU A C 1
ATOM 585 O O . LEU A 1 83 ? 24.487 -1.114 -2.916 1.00 67.44 83 LEU A O 1
ATOM 589 N N . LEU A 1 84 ? 22.600 0.021 -3.378 1.00 71.06 84 LEU A N 1
ATOM 590 C CA . LEU A 1 84 ? 22.616 -0.228 -4.823 1.00 71.06 84 LEU A CA 1
ATOM 591 C C . LEU A 1 84 ? 23.866 0.357 -5.485 1.00 71.06 84 LEU A C 1
ATOM 593 O O . LEU A 1 84 ? 24.495 -0.325 -6.288 1.00 71.06 84 LEU A O 1
ATOM 597 N N . ALA A 1 85 ? 24.276 1.572 -5.108 1.00 67.25 85 ALA A N 1
ATOM 598 C CA . ALA A 1 85 ? 25.502 2.174 -5.628 1.00 67.25 85 ALA A CA 1
ATOM 599 C C . ALA A 1 85 ? 26.750 1.326 -5.326 1.00 67.25 85 ALA A C 1
ATOM 601 O O . ALA A 1 85 ? 27.578 1.111 -6.211 1.00 67.25 85 ALA A O 1
ATOM 602 N N . ALA A 1 86 ? 26.854 0.797 -4.102 1.00 69.12 86 ALA A N 1
ATOM 603 C CA . ALA A 1 86 ? 27.945 -0.091 -3.708 1.00 69.12 86 ALA A CA 1
ATOM 604 C C . ALA A 1 86 ? 27.879 -1.444 -4.439 1.00 69.12 86 ALA A C 1
ATOM 606 O O . ALA A 1 86 ? 28.884 -1.908 -4.979 1.00 69.12 86 ALA A O 1
ATOM 607 N N . ARG A 1 87 ? 26.687 -2.050 -4.510 1.00 76.25 87 ARG A N 1
ATOM 608 C CA . ARG A 1 87 ? 26.446 -3.330 -5.192 1.00 76.25 87 ARG A CA 1
ATOM 609 C C . ARG A 1 87 ? 26.790 -3.261 -6.680 1.00 76.25 87 ARG A C 1
ATOM 611 O O . ARG A 1 87 ? 27.414 -4.177 -7.207 1.00 76.25 87 ARG A O 1
ATOM 618 N N . LEU A 1 88 ? 26.415 -2.166 -7.338 1.00 76.50 88 LEU A N 1
ATOM 619 C CA . LEU A 1 88 ? 26.646 -1.932 -8.764 1.00 76.50 88 LEU A CA 1
ATOM 620 C C . LEU A 1 88 ? 28.010 -1.295 -9.064 1.00 76.50 88 LEU A C 1
ATOM 622 O O . LEU A 1 88 ? 28.296 -1.006 -10.223 1.00 76.50 88 LEU A O 1
ATOM 626 N N . ARG A 1 89 ? 28.857 -1.094 -8.041 1.00 76.81 89 ARG A N 1
ATOM 627 C CA . ARG A 1 89 ? 30.201 -0.500 -8.157 1.00 76.81 89 ARG A CA 1
ATOM 628 C C . ARG A 1 89 ? 30.200 0.820 -8.939 1.00 76.81 89 ARG A C 1
ATOM 630 O O . ARG A 1 89 ? 31.078 1.057 -9.768 1.00 76.81 89 ARG A O 1
ATOM 637 N N . LEU A 1 90 ? 29.198 1.665 -8.696 1.00 80.69 90 LEU A N 1
ATOM 638 C CA . LEU A 1 90 ? 29.078 2.956 -9.374 1.00 80.69 90 LEU A CA 1
ATOM 639 C C . LEU A 1 90 ? 30.212 3.883 -8.921 1.00 80.69 90 LEU A C 1
ATOM 641 O O . LEU A 1 90 ? 30.523 3.947 -7.732 1.00 80.69 90 LEU A O 1
ATOM 645 N N . GLY A 1 91 ? 30.811 4.606 -9.865 1.00 75.75 91 GLY A N 1
ATOM 646 C CA . GLY A 1 91 ? 31.887 5.559 -9.605 1.00 75.75 91 GLY A CA 1
ATOM 647 C C . GLY A 1 91 ? 31.573 6.970 -10.116 1.00 75.75 91 GLY A C 1
ATOM 648 O O . GLY A 1 91 ? 30.505 7.203 -10.686 1.00 75.75 91 GLY A O 1
ATOM 649 N N . PRO A 1 92 ? 32.519 7.916 -9.978 1.00 74.31 92 PRO A N 1
ATOM 650 C CA . PRO A 1 92 ? 32.320 9.322 -10.353 1.00 74.31 92 PRO A CA 1
ATOM 651 C C . PRO A 1 92 ? 32.021 9.577 -11.839 1.00 74.31 92 PRO A C 1
ATOM 653 O O . PRO A 1 92 ? 31.546 10.644 -12.207 1.00 74.31 92 PRO A O 1
ATOM 656 N N . GLY A 1 93 ? 32.290 8.609 -12.718 1.00 76.12 93 GLY A N 1
ATOM 657 C CA . GLY A 1 93 ? 31.963 8.692 -14.147 1.00 76.12 93 GLY A CA 1
ATOM 658 C C . GLY A 1 93 ? 30.626 8.053 -14.522 1.00 76.12 93 GLY A C 1
ATOM 659 O O . GLY A 1 93 ? 30.284 8.015 -15.700 1.00 76.12 93 GLY A O 1
ATOM 660 N N . THR A 1 94 ? 29.895 7.494 -13.559 1.00 85.44 94 THR A N 1
ATOM 661 C CA . THR A 1 94 ? 28.750 6.628 -13.826 1.00 85.44 94 THR A CA 1
ATOM 662 C C . THR A 1 94 ? 27.448 7.435 -13.879 1.00 85.44 94 THR A C 1
ATOM 664 O O . THR A 1 94 ? 27.039 7.967 -12.847 1.00 85.44 94 THR A O 1
ATOM 667 N N . PRO A 1 95 ? 26.764 7.537 -15.037 1.00 88.25 95 PRO A N 1
ATOM 668 C CA . PRO A 1 95 ? 25.554 8.345 -15.141 1.00 88.25 95 PRO A CA 1
ATOM 669 C C . PRO A 1 95 ? 24.393 7.697 -14.378 1.00 88.25 95 PRO A C 1
ATOM 671 O O . PRO A 1 95 ? 23.984 6.573 -14.686 1.00 88.25 95 PRO A O 1
ATOM 674 N N . VAL A 1 96 ? 23.846 8.426 -13.403 1.00 91.00 96 VAL A N 1
ATOM 675 C CA . VAL A 1 96 ? 22.661 8.026 -12.631 1.00 91.00 96 VAL A CA 1
ATOM 676 C C . VAL A 1 96 ? 21.535 9.027 -12.877 1.00 91.00 96 VAL A C 1
ATOM 678 O O . VAL A 1 96 ? 21.761 10.238 -12.958 1.00 91.00 96 VAL A O 1
ATOM 681 N N . ALA A 1 97 ? 20.306 8.537 -12.994 1.00 92.19 97 ALA A N 1
ATOM 682 C CA . ALA A 1 97 ? 19.126 9.384 -13.097 1.00 92.19 97 ALA A CA 1
ATOM 683 C C . ALA A 1 97 ? 17.994 8.883 -12.198 1.00 92.19 97 ALA A C 1
ATOM 685 O O . ALA A 1 97 ? 17.946 7.708 -11.838 1.00 92.19 97 ALA A O 1
ATOM 686 N N . ALA A 1 98 ? 17.077 9.776 -11.841 1.00 91.94 98 ALA A N 1
ATOM 687 C CA . ALA A 1 98 ? 15.873 9.450 -11.087 1.00 91.94 98 ALA A CA 1
ATOM 688 C C . ALA A 1 98 ? 14.691 10.295 -11.555 1.00 91.94 98 ALA A C 1
ATOM 690 O O . ALA A 1 98 ? 14.873 11.463 -11.897 1.00 91.94 98 ALA A O 1
ATOM 691 N N . PHE A 1 99 ? 13.482 9.738 -11.498 1.00 90.00 99 PHE A N 1
ATOM 692 C CA . PHE A 1 99 ? 12.263 10.518 -11.747 1.00 90.00 99 PHE A CA 1
ATOM 693 C C . PHE A 1 99 ? 11.869 11.430 -10.581 1.00 90.00 99 PHE A C 1
ATOM 695 O O . PHE A 1 99 ? 11.163 12.414 -10.773 1.00 90.00 99 PHE A O 1
ATOM 702 N N . ASP A 1 100 ? 12.369 11.139 -9.380 1.00 85.69 100 ASP A N 1
ATOM 703 C CA . ASP A 1 100 ? 12.221 11.997 -8.211 1.00 85.69 100 ASP A CA 1
ATOM 704 C C . ASP A 1 100 ? 13.592 12.356 -7.631 1.00 85.69 100 ASP A C 1
ATOM 706 O O . ASP A 1 100 ? 14.403 11.489 -7.296 1.00 85.69 100 ASP A O 1
ATOM 710 N N . ALA A 1 101 ? 13.823 13.659 -7.480 1.00 84.56 101 ALA A N 1
ATOM 711 C CA . ALA A 1 101 ? 15.011 14.223 -6.863 1.00 84.56 101 ALA A CA 1
ATOM 712 C C . ALA A 1 101 ? 15.247 13.721 -5.427 1.00 84.56 101 ALA A C 1
ATOM 714 O O . ALA A 1 101 ? 16.404 13.590 -5.027 1.00 84.56 101 ALA A O 1
ATOM 715 N N . ALA A 1 102 ? 14.196 13.394 -4.667 1.00 81.56 102 ALA A N 1
ATOM 716 C CA . ALA A 1 102 ? 14.327 12.861 -3.309 1.00 81.56 102 ALA A CA 1
ATOM 717 C C . ALA A 1 102 ? 15.090 11.522 -3.267 1.00 81.56 102 ALA A C 1
ATOM 719 O O . ALA A 1 102 ? 15.752 11.212 -2.277 1.00 81.56 102 ALA A O 1
ATOM 720 N N . MET A 1 103 ? 15.075 10.752 -4.361 1.00 81.50 103 MET A N 1
ATOM 721 C CA . MET A 1 103 ? 15.799 9.478 -4.465 1.00 81.50 103 MET A CA 1
ATOM 722 C C . MET A 1 103 ? 17.309 9.656 -4.684 1.00 81.50 103 MET A C 1
ATOM 724 O O . MET A 1 103 ? 18.066 8.689 -4.585 1.00 81.50 103 MET A O 1
ATOM 728 N N . LEU A 1 104 ? 17.759 10.876 -4.993 1.00 83.56 104 LEU A N 1
ATOM 729 C CA . LEU A 1 104 ? 19.148 11.167 -5.354 1.00 83.56 104 LEU A CA 1
ATOM 730 C C . LEU A 1 104 ? 20.030 11.534 -4.163 1.00 83.56 104 LEU A C 1
ATOM 732 O O . LEU A 1 104 ? 21.255 11.542 -4.298 1.00 83.56 104 LEU A O 1
ATOM 736 N N . GLU A 1 105 ? 19.433 11.807 -3.003 1.00 79.75 105 GLU A N 1
ATOM 737 C CA . GLU A 1 105 ? 20.156 12.223 -1.800 1.00 79.75 105 GLU A CA 1
ATOM 738 C C . GLU A 1 105 ? 21.333 11.288 -1.444 1.00 79.75 105 GLU A C 1
ATOM 740 O O . GLU A 1 105 ? 22.433 11.785 -1.195 1.00 79.75 105 GLU A O 1
ATOM 745 N N . PRO A 1 106 ? 21.212 9.945 -1.537 1.00 78.94 106 PRO A N 1
ATOM 746 C CA . PRO A 1 106 ? 22.329 9.050 -1.228 1.00 78.94 106 PRO A CA 1
ATOM 747 C C . PRO A 1 106 ? 23.527 9.126 -2.196 1.00 78.94 106 PRO A C 1
ATOM 749 O O . PRO A 1 106 ? 24.615 8.671 -1.828 1.00 78.94 106 PRO A O 1
ATOM 752 N N . PHE A 1 107 ? 23.356 9.653 -3.415 1.00 79.31 107 PHE A N 1
ATOM 753 C CA . PHE A 1 107 ? 24.427 9.764 -4.422 1.00 79.31 107 PHE A CA 1
ATOM 754 C C . PHE A 1 107 ? 25.211 11.068 -4.303 1.00 79.31 107 PHE A C 1
ATOM 756 O O . PHE A 1 107 ? 26.405 11.079 -4.600 1.00 79.31 107 PHE A O 1
ATOM 763 N N . ARG A 1 108 ? 24.570 12.139 -3.811 1.00 73.69 108 ARG A N 1
ATOM 764 C CA . ARG A 1 108 ? 25.220 13.438 -3.569 1.00 73.69 108 ARG A CA 1
ATOM 765 C C . ARG A 1 108 ? 26.439 13.306 -2.659 1.00 73.69 108 ARG A C 1
ATOM 767 O O . ARG A 1 108 ? 27.470 13.904 -2.923 1.00 73.69 108 ARG A O 1
ATOM 774 N N . ASN A 1 109 ? 26.346 12.441 -1.653 1.00 69.94 109 ASN A N 1
ATOM 775 C CA . ASN A 1 109 ? 27.412 12.202 -0.677 1.00 69.94 109 ASN A CA 1
ATOM 776 C C . ASN A 1 109 ? 28.552 11.295 -1.191 1.00 69.94 109 ASN A C 1
ATOM 778 O O . ASN A 1 109 ? 29.391 10.881 -0.396 1.00 69.94 109 ASN A O 1
ATOM 782 N N . ARG A 1 110 ? 28.556 10.906 -2.477 1.00 71.44 110 ARG A N 1
ATOM 783 C CA . ARG A 1 110 ? 29.483 9.907 -3.052 1.00 71.44 110 ARG A CA 1
ATOM 784 C C . ARG A 1 110 ? 30.180 10.361 -4.343 1.00 71.44 110 ARG A C 1
ATOM 786 O O . ARG A 1 110 ? 30.775 9.525 -5.015 1.00 71.44 110 ARG A O 1
ATOM 793 N N . ASP A 1 111 ? 30.072 11.639 -4.710 1.00 73.38 111 ASP A N 1
ATOM 794 C CA . ASP A 1 111 ? 30.608 12.201 -5.963 1.00 73.38 111 ASP A CA 1
ATOM 795 C C . ASP A 1 111 ? 30.150 11.456 -7.237 1.00 73.38 111 ASP A C 1
ATOM 797 O O . ASP A 1 111 ? 30.838 11.452 -8.256 1.00 73.38 111 ASP A O 1
ATOM 801 N N . ILE A 1 112 ? 28.971 10.820 -7.201 1.00 79.19 112 ILE A N 1
ATOM 802 C CA . ILE A 1 112 ? 28.368 10.154 -8.364 1.00 79.19 112 ILE A CA 1
ATOM 803 C C . ILE A 1 112 ? 27.433 11.156 -9.060 1.00 79.19 112 ILE A C 1
ATOM 805 O O . ILE A 1 112 ? 26.489 11.636 -8.423 1.00 79.19 112 ILE A O 1
ATOM 809 N N . PRO A 1 113 ? 27.632 11.469 -10.355 1.00 76.31 113 PRO A N 1
ATOM 810 C CA . PRO A 1 113 ? 26.812 12.431 -11.081 1.00 76.31 113 PRO A CA 1
ATOM 811 C C . PRO A 1 113 ? 25.402 11.870 -11.296 1.00 76.31 113 PRO A C 1
ATOM 813 O O . PRO A 1 113 ? 25.138 11.097 -12.221 1.00 76.31 113 PRO A O 1
ATOM 816 N N . ALA A 1 114 ? 24.490 12.285 -10.419 1.00 86.56 114 ALA A N 1
ATOM 817 C CA . ALA A 1 114 ? 23.104 11.854 -10.403 1.00 86.56 114 ALA A CA 1
ATOM 818 C C . ALA A 1 114 ? 22.161 13.039 -10.643 1.00 86.56 114 ALA A C 1
ATOM 820 O O . ALA A 1 114 ? 22.341 14.113 -10.067 1.00 86.56 114 ALA A O 1
ATOM 821 N N . ARG A 1 115 ? 21.157 12.861 -11.507 1.00 89.50 115 ARG A N 1
ATOM 822 C CA . ARG A 1 115 ? 20.268 13.953 -11.937 1.00 89.50 115 ARG A CA 1
ATOM 823 C C . ARG A 1 115 ? 18.795 13.562 -11.889 1.00 89.50 115 ARG A C 1
ATOM 825 O O . ARG A 1 115 ? 18.440 12.420 -12.173 1.00 89.50 115 ARG A O 1
ATOM 832 N N . ALA A 1 116 ? 17.940 14.524 -11.562 1.00 91.50 116 ALA A N 1
ATOM 833 C CA . ALA A 1 116 ? 16.502 14.339 -11.688 1.00 91.50 116 ALA A CA 1
ATOM 834 C C . ALA A 1 116 ? 16.100 14.547 -13.153 1.00 91.50 116 ALA A C 1
ATOM 836 O O . ALA A 1 116 ? 16.599 15.469 -13.802 1.00 91.50 116 ALA A O 1
ATOM 837 N N . VAL A 1 117 ? 15.225 13.692 -13.672 1.00 91.88 117 VAL A N 1
ATOM 838 C CA . VAL A 1 117 ? 14.708 13.763 -15.044 1.00 91.88 117 VAL A CA 1
ATOM 839 C C . VAL A 1 117 ? 13.188 13.604 -15.038 1.00 91.88 117 VAL A C 1
ATOM 841 O O . VAL A 1 117 ? 12.667 12.884 -14.191 1.00 91.88 117 VAL A O 1
ATOM 844 N N . PRO A 1 118 ? 12.451 14.241 -15.960 1.00 90.38 118 PRO A N 1
ATOM 845 C CA . PRO A 1 118 ? 11.030 13.963 -16.131 1.00 90.38 118 PRO A CA 1
ATOM 846 C C . PRO A 1 118 ? 10.783 12.533 -16.634 1.00 90.38 118 PRO A C 1
ATOM 848 O O . PRO A 1 118 ? 11.628 11.941 -17.307 1.00 90.38 118 PRO A O 1
ATOM 851 N N . THR A 1 119 ? 9.597 12.004 -16.342 1.00 89.31 119 THR A N 1
ATOM 852 C CA . THR A 1 119 ? 9.068 10.767 -16.937 1.00 89.31 119 THR A CA 1
ATOM 853 C C . THR A 1 119 ? 8.514 11.015 -18.341 1.00 89.31 119 THR A C 1
ATOM 855 O O . THR A 1 119 ? 8.094 12.131 -18.640 1.00 89.31 119 THR A O 1
ATOM 858 N N . GLY A 1 120 ? 8.411 9.955 -19.145 1.00 91.69 120 GLY A N 1
ATOM 859 C CA . GLY A 1 120 ? 7.677 9.950 -20.415 1.00 91.69 120 GLY A CA 1
ATOM 860 C C . GLY A 1 120 ? 8.560 9.794 -21.652 1.00 91.69 120 GLY A C 1
ATOM 861 O O . GLY A 1 120 ? 9.745 10.141 -21.640 1.00 91.69 120 GLY A O 1
ATOM 862 N N . ALA A 1 121 ? 7.996 9.241 -22.726 1.00 92.19 121 ALA A N 1
ATOM 863 C CA . ALA A 1 121 ? 8.749 8.797 -23.897 1.00 92.19 121 ALA A CA 1
ATOM 864 C C . ALA A 1 121 ? 9.374 9.960 -24.676 1.00 92.1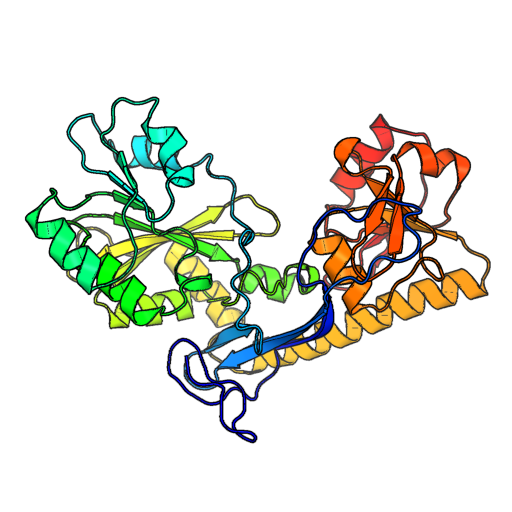9 121 ALA A C 1
ATOM 866 O O . ALA A 1 121 ? 10.565 9.933 -24.992 1.00 92.19 121 ALA A O 1
ATOM 867 N N . LEU A 1 122 ? 8.593 11.008 -24.953 1.00 91.44 122 LEU A N 1
ATOM 868 C CA . LEU A 1 122 ? 9.072 12.166 -25.713 1.00 91.44 122 LEU A CA 1
ATOM 869 C C . LEU A 1 122 ? 10.223 12.874 -24.988 1.00 91.44 122 LEU A C 1
ATOM 871 O O . LEU A 1 122 ? 11.254 13.173 -25.590 1.00 91.44 122 LEU A O 1
ATOM 875 N N . THR A 1 123 ? 10.066 13.105 -23.685 1.00 89.56 123 THR A N 1
ATOM 876 C CA . THR A 1 123 ? 11.100 13.755 -22.878 1.00 89.56 123 THR A CA 1
ATOM 877 C C . THR A 1 123 ? 12.344 12.885 -22.756 1.00 89.56 123 THR A C 1
ATOM 879 O O . THR A 1 123 ? 13.454 13.401 -22.861 1.00 89.56 123 THR A O 1
ATOM 882 N N . ALA A 1 124 ? 12.189 11.566 -22.611 1.00 91.25 124 ALA A N 1
ATOM 883 C CA . ALA A 1 124 ? 13.322 10.649 -22.629 1.00 91.25 124 ALA A CA 1
ATOM 884 C C . ALA A 1 124 ? 14.131 10.764 -23.931 1.00 91.25 124 ALA A C 1
ATOM 886 O O . ALA A 1 124 ? 15.354 10.871 -23.870 1.00 91.25 124 ALA A O 1
ATOM 887 N N . LEU A 1 125 ? 13.471 10.811 -25.095 1.00 90.25 125 LEU A N 1
ATOM 888 C CA . LEU A 1 125 ? 14.147 10.968 -26.388 1.00 90.25 125 LEU A CA 1
ATOM 889 C C . LEU A 1 125 ? 14.931 12.285 -26.480 1.00 90.25 125 LEU A C 1
ATOM 891 O O . LEU A 1 125 ? 16.094 12.262 -26.870 1.00 90.25 125 LEU A O 1
ATOM 895 N N . GLN A 1 126 ? 14.346 13.401 -26.039 1.00 91.25 126 GLN A N 1
ATOM 896 C CA . GLN A 1 126 ? 15.034 14.700 -25.993 1.00 91.25 126 GLN A CA 1
ATOM 897 C C . GLN A 1 126 ? 16.252 14.677 -25.057 1.00 91.25 126 GLN A C 1
ATOM 899 O O . GLN A 1 126 ? 17.314 15.208 -25.377 1.00 91.25 126 GLN A O 1
ATOM 904 N N . LEU A 1 127 ? 16.129 14.031 -23.895 1.00 91.00 127 LEU A N 1
ATOM 905 C CA . LEU A 1 127 ? 17.226 13.933 -22.933 1.00 91.00 127 LEU A CA 1
ATOM 906 C C . LEU A 1 127 ? 18.393 13.096 -23.455 1.00 91.00 127 LEU A C 1
ATOM 908 O O . LEU A 1 127 ? 19.531 13.398 -23.106 1.00 91.00 127 LEU A O 1
ATOM 912 N N . ARG A 1 128 ? 18.145 12.083 -24.293 1.00 88.75 128 ARG A N 1
ATOM 913 C CA . ARG A 1 128 ? 19.219 11.278 -24.902 1.00 88.75 128 ARG A CA 1
ATOM 914 C C . ARG A 1 128 ? 20.116 12.078 -25.839 1.00 88.75 128 ARG A C 1
ATOM 916 O O . ARG A 1 128 ? 21.269 11.701 -26.019 1.00 88.75 128 ARG A O 1
ATOM 923 N N . GLU A 1 129 ? 19.604 13.149 -26.438 1.00 87.88 129 GLU A N 1
ATOM 924 C CA . GLU A 1 129 ? 20.407 14.040 -27.282 1.00 87.88 129 GLU A CA 1
ATOM 925 C C . GLU A 1 129 ? 21.318 14.940 -26.438 1.00 87.88 129 GLU A C 1
ATOM 927 O O . GLU A 1 129 ? 22.422 15.285 -26.854 1.00 87.88 129 GLU A O 1
ATOM 932 N N . ALA A 1 130 ? 20.869 15.299 -25.233 1.00 85.00 130 ALA A N 1
ATOM 933 C CA . ALA A 1 130 ? 21.554 16.248 -24.364 1.00 85.00 130 ALA A CA 1
ATOM 934 C C . ALA A 1 130 ? 22.456 15.588 -23.307 1.00 85.00 130 ALA A C 1
ATOM 936 O O . ALA A 1 130 ? 23.355 16.239 -22.770 1.00 85.00 130 ALA A O 1
ATOM 937 N N . LEU A 1 131 ? 22.202 14.327 -22.945 1.00 84.38 131 LEU A N 1
ATOM 938 C CA . LEU A 1 131 ? 22.780 13.686 -21.766 1.00 84.38 131 LEU A CA 1
ATOM 939 C C . LEU A 1 131 ? 23.191 12.236 -22.061 1.00 84.38 131 LEU A C 1
ATOM 941 O O . LEU A 1 131 ? 22.472 11.524 -22.762 1.00 84.38 131 LEU A O 1
ATOM 945 N N . PRO A 1 132 ? 24.305 11.748 -21.476 1.00 87.44 132 PRO A N 1
ATOM 946 C CA . PRO A 1 132 ? 24.636 10.333 -21.555 1.00 87.44 132 PRO A CA 1
ATOM 947 C C . PRO A 1 132 ? 23.534 9.502 -20.877 1.00 87.44 132 PRO A C 1
ATOM 949 O O . PRO A 1 132 ? 23.065 9.889 -19.797 1.00 87.44 132 PRO A O 1
ATOM 952 N N . PRO A 1 133 ? 23.131 8.367 -21.474 1.00 91.31 133 PRO A N 1
ATOM 953 C CA . PRO A 1 133 ? 22.066 7.548 -20.923 1.00 91.31 133 PRO A CA 1
ATOM 954 C C . PRO A 1 133 ? 22.481 6.978 -19.553 1.00 91.31 133 PRO A C 1
ATOM 956 O O . PRO A 1 133 ? 23.623 6.532 -19.394 1.00 91.31 133 PRO A O 1
ATOM 959 N N . PRO A 1 134 ? 21.592 7.000 -18.543 1.00 92.19 134 PRO A N 1
ATOM 960 C CA . PRO A 1 134 ? 21.864 6.434 -17.230 1.00 92.19 134 PRO A CA 1
ATOM 961 C C . PRO A 1 134 ? 22.116 4.929 -17.298 1.00 92.19 134 PRO A C 1
ATOM 963 O O . PRO A 1 134 ? 21.326 4.184 -17.875 1.00 92.19 134 PRO A O 1
ATOM 966 N N . VAL A 1 135 ? 23.173 4.468 -16.627 1.00 92.06 135 VAL A N 1
ATOM 967 C CA . VAL A 1 135 ? 23.356 3.030 -16.361 1.00 92.06 135 VAL A CA 1
ATOM 968 C C . VAL A 1 135 ? 22.541 2.574 -15.151 1.00 92.06 135 VAL A C 1
ATOM 970 O O . VAL A 1 135 ? 22.285 1.384 -15.001 1.00 92.06 135 VAL A O 1
ATOM 973 N N . LEU A 1 136 ? 22.130 3.517 -14.296 1.00 92.75 136 LEU A N 1
ATOM 974 C CA . LEU A 1 136 ? 21.174 3.306 -13.215 1.00 92.75 136 LEU A CA 1
ATOM 975 C C . LEU A 1 136 ? 20.067 4.358 -13.304 1.00 92.75 136 LEU A C 1
ATOM 977 O O . LEU A 1 136 ? 20.336 5.555 -13.170 1.00 92.75 136 LEU A O 1
ATOM 981 N N . LEU A 1 137 ? 18.828 3.906 -13.487 1.00 93.69 137 LEU A N 1
ATOM 982 C CA . LEU A 1 137 ? 17.638 4.752 -13.490 1.00 93.69 137 LEU A CA 1
ATOM 983 C C . LEU A 1 137 ? 16.721 4.379 -12.322 1.00 93.69 137 LEU A C 1
ATOM 985 O O . LEU A 1 137 ? 16.163 3.287 -12.279 1.00 93.69 137 LEU A O 1
ATOM 989 N N . LEU A 1 138 ? 16.538 5.292 -11.376 1.00 93.00 138 LEU A N 1
ATOM 990 C CA . LEU A 1 138 ? 15.602 5.118 -10.269 1.00 93.00 138 LEU A CA 1
ATOM 991 C C . LEU A 1 138 ? 14.210 5.558 -10.726 1.00 93.00 138 LEU A C 1
ATOM 993 O O . LEU A 1 138 ? 13.897 6.750 -10.766 1.00 93.00 138 LEU A O 1
ATOM 997 N N . ALA A 1 139 ? 13.393 4.579 -11.101 1.00 92.81 139 ALA A N 1
ATOM 998 C CA . ALA A 1 139 ? 12.027 4.789 -11.556 1.00 92.81 139 ALA A CA 1
ATOM 999 C C . ALA A 1 139 ? 11.035 4.906 -10.382 1.00 92.81 139 ALA A C 1
ATOM 1001 O O . ALA A 1 139 ? 9.976 5.512 -10.528 1.00 92.81 139 ALA A O 1
ATOM 1002 N N . GLY A 1 140 ? 11.387 4.373 -9.206 1.00 90.31 140 GLY A N 1
ATOM 1003 C CA . GLY A 1 140 ? 10.568 4.458 -7.995 1.00 90.31 140 GLY A CA 1
ATOM 1004 C C . GLY A 1 140 ? 9.191 3.818 -8.191 1.00 90.31 140 GLY A C 1
ATOM 1005 O O . GLY A 1 140 ? 9.060 2.816 -8.894 1.00 90.31 140 GLY A O 1
ATOM 1006 N N . ALA A 1 141 ? 8.153 4.419 -7.607 1.00 90.12 141 ALA A N 1
ATOM 1007 C CA . ALA A 1 141 ? 6.784 3.895 -7.633 1.00 90.12 141 ALA A CA 1
ATOM 1008 C C . ALA A 1 141 ? 6.007 4.136 -8.940 1.00 90.12 141 ALA A C 1
ATOM 1010 O O . ALA A 1 141 ? 4.778 4.092 -8.941 1.00 90.12 141 ALA A O 1
ATOM 1011 N N . VAL A 1 142 ? 6.693 4.388 -10.060 1.00 91.50 142 VAL A N 1
ATOM 1012 C CA . VAL A 1 142 ? 6.061 4.823 -11.317 1.00 91.50 142 VAL A CA 1
ATOM 1013 C C . VAL A 1 142 ? 5.019 3.830 -11.852 1.00 91.50 142 VAL A C 1
ATOM 1015 O O . VAL A 1 142 ? 3.999 4.257 -12.380 1.00 91.50 142 VAL A O 1
ATOM 1018 N N . LEU A 1 143 ? 5.194 2.519 -11.639 1.00 92.69 143 LEU A N 1
ATOM 1019 C CA . LEU A 1 143 ? 4.190 1.509 -12.016 1.00 92.69 143 LEU A CA 1
ATOM 1020 C C . LEU A 1 143 ? 2.862 1.677 -11.259 1.00 92.69 143 LEU A C 1
ATOM 1022 O O . LEU A 1 143 ? 1.802 1.343 -11.781 1.00 92.69 143 LEU A O 1
ATOM 1026 N N . ALA A 1 144 ? 2.913 2.194 -10.032 1.00 90.75 144 ALA A N 1
ATOM 1027 C CA . ALA A 1 144 ? 1.741 2.455 -9.209 1.00 90.75 144 ALA A CA 1
ATOM 1028 C C . ALA A 1 144 ? 1.160 3.857 -9.469 1.00 90.75 144 ALA A C 1
ATOM 1030 O O . ALA A 1 144 ? -0.061 4.029 -9.544 1.00 90.75 144 ALA A O 1
ATOM 1031 N N . THR A 1 145 ? 2.022 4.865 -9.633 1.00 88.62 145 THR A N 1
ATOM 1032 C CA . THR A 1 145 ? 1.644 6.286 -9.551 1.00 88.62 145 THR A CA 1
ATOM 1033 C C . THR A 1 145 ? 1.589 7.026 -10.886 1.00 88.62 145 THR A C 1
ATOM 1035 O O . THR A 1 145 ? 0.955 8.078 -10.940 1.00 88.62 145 THR A O 1
ATOM 1038 N N . ALA A 1 146 ? 2.192 6.512 -11.966 1.00 89.19 146 ALA A N 1
ATOM 1039 C CA . ALA A 1 146 ? 2.233 7.222 -13.247 1.00 89.19 146 ALA A CA 1
ATOM 1040 C C . ALA A 1 146 ? 0.826 7.498 -13.798 1.00 89.19 146 ALA A C 1
ATOM 1042 O O . ALA A 1 146 ? 0.029 6.563 -13.900 1.00 89.19 146 ALA A O 1
ATOM 1043 N N . PRO A 1 147 ? 0.507 8.738 -14.209 1.00 86.62 147 PRO A N 1
ATOM 1044 C CA . PRO A 1 147 ? -0.762 9.028 -14.874 1.00 86.62 147 PRO A CA 1
ATOM 1045 C C . PRO A 1 147 ? -0.967 8.171 -16.128 1.00 86.62 147 PRO A C 1
ATOM 1047 O O . PRO A 1 147 ? -2.045 7.616 -16.317 1.00 86.62 147 PRO A O 1
ATOM 1050 N N . ASP A 1 148 ? 0.097 8.013 -16.918 1.00 91.31 148 ASP A N 1
ATOM 1051 C CA . ASP A 1 148 ? 0.177 7.109 -18.062 1.00 91.31 148 ASP A CA 1
ATOM 1052 C C . ASP A 1 148 ? 1.330 6.121 -17.838 1.00 91.31 148 ASP A C 1
ATOM 1054 O O . ASP A 1 148 ? 2.511 6.475 -17.899 1.00 91.31 148 ASP A O 1
ATOM 1058 N N . ILE A 1 149 ? 0.977 4.874 -17.521 1.00 93.38 149 ILE A N 1
ATOM 1059 C CA . ILE A 1 149 ? 1.949 3.810 -17.243 1.00 93.38 149 ILE A CA 1
ATOM 1060 C C . ILE A 1 149 ? 2.716 3.449 -18.521 1.00 93.38 149 ILE A C 1
ATOM 1062 O O . ILE A 1 149 ? 3.914 3.177 -18.457 1.00 93.38 149 ILE A O 1
ATOM 1066 N N . GLN A 1 150 ? 2.052 3.466 -19.678 1.00 94.81 150 GLN A N 1
ATOM 1067 C CA . GLN A 1 150 ? 2.652 3.044 -20.940 1.00 94.81 150 GLN A CA 1
ATOM 1068 C C . GLN A 1 150 ? 3.696 4.067 -21.404 1.00 94.81 150 GLN A C 1
ATOM 1070 O O . GLN A 1 150 ? 4.819 3.687 -21.730 1.00 94.81 150 GLN A O 1
ATOM 1075 N N . ASP A 1 151 ? 3.374 5.363 -21.354 1.00 96.12 151 ASP A N 1
ATOM 1076 C CA . ASP A 1 151 ? 4.326 6.435 -21.681 1.00 96.12 151 ASP A CA 1
ATOM 1077 C C . ASP A 1 151 ? 5.517 6.461 -20.710 1.00 96.12 151 ASP A C 1
ATOM 1079 O O . ASP A 1 151 ? 6.673 6.601 -21.123 1.00 96.12 151 ASP A O 1
ATOM 1083 N N . ALA A 1 152 ? 5.268 6.249 -19.414 1.00 95.06 152 ALA A N 1
ATOM 1084 C CA . ALA A 1 152 ? 6.335 6.191 -18.422 1.00 95.06 152 ALA A CA 1
ATOM 1085 C C . ALA A 1 152 ? 7.310 5.027 -18.678 1.00 95.06 152 ALA A C 1
ATOM 1087 O O . ALA A 1 152 ? 8.527 5.225 -18.622 1.00 95.06 152 ALA A O 1
ATOM 1088 N N . LEU A 1 153 ? 6.799 3.830 -18.989 1.00 97.44 153 LEU A N 1
ATOM 1089 C CA . LEU A 1 153 ? 7.626 2.661 -19.300 1.00 97.44 153 LEU A CA 1
ATOM 1090 C C . LEU A 1 153 ? 8.378 2.809 -20.626 1.00 97.44 153 LEU A C 1
ATOM 1092 O O . LEU A 1 153 ? 9.566 2.479 -20.685 1.00 97.44 153 LEU A O 1
ATOM 1096 N N . ALA A 1 154 ? 7.745 3.388 -21.647 1.00 97.06 154 ALA A N 1
ATOM 1097 C CA . ALA A 1 154 ? 8.415 3.746 -22.893 1.00 97.06 154 ALA A CA 1
ATOM 1098 C C . ALA A 1 154 ? 9.555 4.754 -22.648 1.00 97.06 154 ALA A C 1
ATOM 1100 O O . ALA A 1 154 ? 10.647 4.607 -23.200 1.00 97.06 154 ALA A O 1
ATOM 1101 N N . GLY A 1 155 ? 9.346 5.730 -21.756 1.00 96.56 155 GLY A N 1
ATOM 1102 C CA . GLY A 1 155 ? 10.377 6.665 -21.303 1.00 96.56 155 GLY A CA 1
ATOM 1103 C C . GLY A 1 155 ? 11.547 5.983 -20.594 1.00 96.56 155 GLY A C 1
ATOM 1104 O O . GLY A 1 155 ? 12.703 6.269 -20.909 1.00 96.56 155 GLY A O 1
ATOM 1105 N N . VAL A 1 156 ? 11.273 5.034 -19.691 1.00 97.06 156 VAL A N 1
ATOM 1106 C CA . VAL A 1 156 ? 12.320 4.215 -19.049 1.00 97.06 156 VAL A CA 1
ATOM 1107 C C . VAL A 1 156 ? 13.129 3.456 -20.095 1.00 97.06 156 VAL A C 1
ATOM 1109 O O . VAL A 1 156 ? 14.358 3.527 -20.079 1.00 97.06 156 VAL A O 1
ATOM 1112 N N . ARG A 1 157 ? 12.456 2.761 -21.020 1.00 96.94 157 ARG A N 1
ATOM 1113 C CA . ARG A 1 157 ? 13.107 1.986 -22.085 1.00 96.94 157 ARG A CA 1
ATOM 1114 C C . ARG A 1 157 ? 13.987 2.861 -22.968 1.00 96.94 157 ARG A C 1
ATOM 1116 O O . ARG A 1 157 ?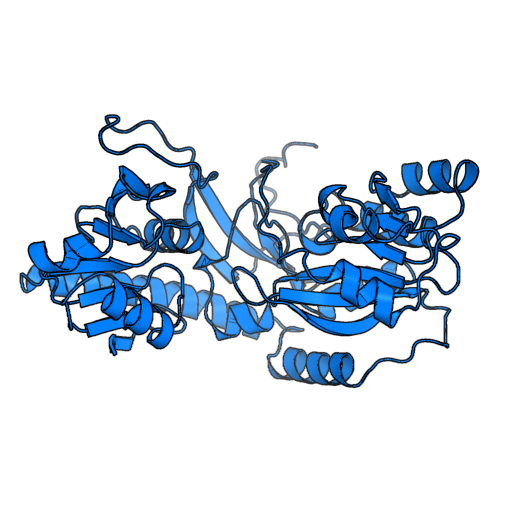 15.097 2.449 -23.292 1.00 96.94 157 ARG A O 1
ATOM 1123 N N . ALA A 1 158 ? 13.501 4.035 -23.361 1.00 95.75 158 ALA A N 1
ATOM 1124 C CA . ALA A 1 158 ? 14.251 4.949 -24.207 1.00 95.75 158 ALA A CA 1
ATOM 1125 C C . ALA A 1 158 ? 15.479 5.514 -23.480 1.00 95.75 158 ALA A C 1
ATOM 1127 O O . ALA A 1 158 ? 16.558 5.572 -24.065 1.00 95.75 158 ALA A O 1
ATOM 1128 N N . LEU A 1 159 ? 15.328 5.930 -22.220 1.00 95.25 159 LEU A N 1
ATOM 1129 C CA . LEU A 1 159 ? 16.384 6.623 -21.486 1.00 95.25 159 LEU A CA 1
ATOM 1130 C C . LEU A 1 159 ? 17.506 5.687 -21.015 1.00 95.25 159 LEU A C 1
ATOM 1132 O O . LEU A 1 159 ? 18.666 6.093 -21.013 1.00 95.25 159 LEU A O 1
ATOM 1136 N N . LEU A 1 160 ? 17.173 4.467 -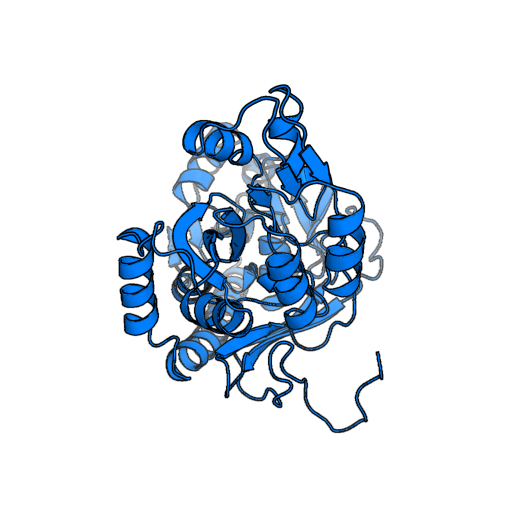20.587 1.00 95.88 160 LEU A N 1
ATOM 1137 C CA . LEU A 1 160 ? 18.127 3.536 -19.984 1.00 95.88 160 LEU A CA 1
ATOM 1138 C C . LEU A 1 160 ? 19.256 3.159 -20.962 1.00 95.88 160 LEU A C 1
ATOM 1140 O O . LEU A 1 160 ? 19.027 2.907 -22.144 1.00 95.88 160 LEU A O 1
ATOM 1144 N N . ALA A 1 161 ? 20.496 3.135 -20.470 1.00 94.75 161 ALA A N 1
ATOM 1145 C CA . ALA A 1 161 ? 21.644 2.724 -21.271 1.00 94.75 161 ALA A CA 1
ATOM 1146 C C . ALA A 1 161 ? 21.592 1.220 -21.604 1.00 94.75 161 ALA A C 1
ATOM 1148 O O . ALA A 1 161 ? 21.124 0.432 -20.778 1.00 94.75 161 ALA A O 1
ATOM 1149 N N . PRO A 1 162 ? 22.174 0.779 -22.737 1.00 94.00 162 PRO A N 1
ATOM 1150 C CA . PRO A 1 162 ? 22.435 -0.638 -22.975 1.00 94.00 162 PRO A CA 1
ATOM 1151 C C . PRO A 1 162 ? 23.200 -1.259 -21.799 1.00 94.00 162 PRO A C 1
ATOM 1153 O O . PRO A 1 162 ? 24.206 -0.713 -21.347 1.00 94.00 162 PRO A O 1
ATOM 1156 N N . GLY A 1 163 ? 22.710 -2.383 -21.276 1.00 92.12 163 GLY A N 1
ATOM 1157 C CA . GLY A 1 163 ? 23.276 -3.016 -20.081 1.00 92.12 163 GLY A CA 1
ATOM 1158 C C . GLY A 1 163 ? 22.941 -2.328 -18.750 1.00 92.12 163 GLY A C 1
ATOM 1159 O O . GLY A 1 163 ? 23.366 -2.816 -17.699 1.00 92.12 163 GLY A O 1
ATOM 1160 N N . GLY A 1 164 ? 22.193 -1.222 -18.772 1.00 93.81 164 GLY A N 1
ATOM 1161 C CA . GLY A 1 164 ? 21.760 -0.482 -17.592 1.00 93.81 164 GLY A CA 1
ATOM 1162 C C . GLY A 1 164 ? 20.703 -1.217 -16.767 1.00 93.81 164 GLY A C 1
ATOM 1163 O O . GLY A 1 164 ? 20.132 -2.225 -17.184 1.00 93.81 164 GLY A O 1
ATOM 1164 N N . ILE A 1 165 ? 20.455 -0.697 -15.566 1.00 95.06 165 ILE A N 1
ATOM 1165 C CA . ILE A 1 165 ? 19.465 -1.207 -14.618 1.00 95.06 165 ILE A CA 1
ATOM 1166 C C . ILE A 1 165 ? 18.483 -0.090 -14.266 1.00 95.06 165 ILE A C 1
ATOM 1168 O O . ILE A 1 165 ? 18.878 0.985 -13.814 1.00 95.06 165 ILE A O 1
ATOM 1172 N N . ALA A 1 166 ? 17.194 -0.356 -14.436 1.00 95.81 166 ALA A N 1
ATOM 1173 C CA . ALA A 1 166 ? 16.120 0.449 -13.880 1.00 95.81 166 ALA A CA 1
ATOM 1174 C C . ALA A 1 166 ? 15.631 -0.163 -12.558 1.00 95.81 166 ALA A C 1
ATOM 1176 O O . ALA A 1 166 ? 15.548 -1.383 -12.419 1.00 95.81 166 ALA A O 1
ATOM 1177 N N . VAL A 1 167 ? 15.316 0.689 -11.585 1.00 94.44 167 VAL A N 1
ATOM 1178 C CA . VAL A 1 167 ? 14.861 0.288 -10.248 1.00 94.44 167 VAL A CA 1
ATOM 1179 C C . VAL A 1 167 ? 13.444 0.781 -10.030 1.00 94.44 167 VAL A C 1
ATOM 1181 O O . VAL A 1 167 ? 13.209 1.990 -9.985 1.00 94.44 167 VAL A O 1
ATOM 1184 N N . PHE A 1 168 ? 12.520 -0.158 -9.873 1.00 94.44 168 PHE A N 1
ATOM 1185 C CA . PHE A 1 168 ? 11.116 0.114 -9.591 1.00 94.44 168 PHE A CA 1
ATOM 1186 C C . PHE A 1 168 ? 10.786 -0.305 -8.167 1.00 94.44 168 PHE A C 1
ATOM 1188 O O . PHE A 1 168 ? 11.254 -1.343 -7.711 1.00 94.44 168 PHE A O 1
ATOM 1195 N N . ASP A 1 169 ? 9.940 0.469 -7.504 1.00 92.38 169 ASP A N 1
ATOM 1196 C CA . ASP A 1 169 ? 9.380 0.136 -6.201 1.00 92.38 169 ASP A CA 1
ATOM 1197 C C . ASP A 1 169 ? 7.874 -0.073 -6.366 1.00 92.38 169 ASP A C 1
ATOM 1199 O O . ASP A 1 169 ? 7.206 0.704 -7.043 1.00 92.38 169 ASP A O 1
ATOM 1203 N N . LEU A 1 170 ? 7.314 -1.118 -5.772 1.00 91.50 170 LEU A N 1
ATOM 1204 C CA . LEU A 1 170 ? 5.876 -1.363 -5.787 1.00 91.50 170 LEU A CA 1
ATOM 1205 C C . LEU A 1 170 ? 5.398 -1.891 -4.431 1.00 91.50 170 LEU A C 1
ATOM 1207 O O . LEU A 1 170 ? 6.169 -2.535 -3.716 1.00 91.50 170 LEU A O 1
ATOM 1211 N N . PRO A 1 171 ? 4.135 -1.645 -4.063 1.00 91.75 171 PRO A N 1
ATOM 1212 C CA . PRO A 1 171 ? 3.511 -2.308 -2.924 1.00 91.75 171 PRO A CA 1
ATOM 1213 C C . PRO A 1 171 ? 3.578 -3.832 -3.070 1.00 91.75 171 PRO A C 1
ATOM 1215 O O . PRO A 1 171 ? 3.379 -4.357 -4.166 1.00 91.75 171 PRO A O 1
ATOM 1218 N N . ASP A 1 172 ? 3.821 -4.560 -1.978 1.00 95.06 172 ASP A N 1
ATOM 1219 C CA . ASP A 1 172 ? 3.724 -6.024 -1.990 1.00 95.06 172 ASP A CA 1
ATOM 1220 C C . ASP A 1 172 ? 2.246 -6.442 -1.933 1.00 95.06 172 ASP A C 1
ATOM 1222 O O . ASP A 1 172 ? 1.711 -6.740 -0.860 1.00 95.06 172 ASP A O 1
ATOM 1226 N N . LEU A 1 173 ? 1.578 -6.441 -3.094 1.00 96.31 173 LEU A N 1
ATOM 1227 C CA . LEU A 1 173 ? 0.157 -6.783 -3.208 1.00 96.31 173 LEU A CA 1
ATOM 1228 C C . LEU A 1 173 ? -0.155 -8.137 -2.558 1.00 96.31 173 LEU A C 1
ATOM 1230 O O . LEU A 1 173 ? -1.154 -8.257 -1.853 1.00 96.31 173 LEU A O 1
ATOM 1234 N N . LEU A 1 174 ? 0.698 -9.148 -2.750 1.00 96.81 174 LEU A N 1
ATOM 1235 C CA . LEU A 1 174 ? 0.484 -10.470 -2.166 1.00 96.81 174 LEU A CA 1
ATOM 1236 C C . LEU A 1 174 ? 0.463 -10.405 -0.636 1.00 96.81 174 LEU A C 1
ATOM 1238 O O . LEU A 1 174 ? -0.438 -10.956 0.003 1.00 96.81 174 LEU A O 1
ATOM 1242 N N . SER A 1 175 ? 1.437 -9.718 -0.041 1.00 95.12 175 SER A N 1
ATOM 1243 C CA . SER A 1 175 ? 1.475 -9.532 1.409 1.00 95.12 175 SER A CA 1
ATOM 1244 C C . SER A 1 175 ? 0.300 -8.692 1.918 1.00 95.12 175 SER A C 1
ATOM 1246 O O . SER A 1 175 ? -0.216 -8.967 3.001 1.00 95.12 175 SER A O 1
ATOM 1248 N N . TRP A 1 176 ? -0.171 -7.710 1.144 1.00 94.94 176 TRP A N 1
ATOM 1249 C CA . TRP A 1 176 ? -1.338 -6.902 1.508 1.00 94.94 176 TRP A CA 1
ATOM 1250 C C . TRP A 1 176 ? -2.621 -7.732 1.493 1.00 94.94 176 TRP A C 1
ATOM 1252 O O . TRP A 1 176 ? -3.377 -7.679 2.458 1.00 94.94 176 TRP A O 1
ATOM 1262 N N . LEU A 1 177 ? -2.836 -8.553 0.462 1.00 96.56 177 LEU A N 1
ATOM 1263 C CA . LEU A 1 177 ? -3.990 -9.452 0.375 1.00 96.56 177 LEU A CA 1
ATOM 1264 C C . LEU A 1 177 ? -3.974 -10.487 1.510 1.00 96.56 177 LEU A C 1
ATOM 1266 O O . LEU A 1 177 ? -4.976 -10.656 2.199 1.00 96.56 177 LEU A O 1
ATOM 1270 N N . ARG A 1 178 ? -2.824 -11.126 1.774 1.00 95.94 178 ARG A N 1
ATOM 1271 C CA . ARG A 1 178 ? -2.669 -12.084 2.889 1.00 95.94 178 ARG A CA 1
ATOM 1272 C C . ARG A 1 178 ? -2.896 -11.440 4.256 1.00 95.94 178 ARG A C 1
ATOM 1274 O O . ARG A 1 178 ? -3.456 -12.069 5.148 1.00 95.94 178 ARG A O 1
ATOM 1281 N N . GLY A 1 179 ? -2.444 -10.201 4.421 1.00 96.00 179 GLY A N 1
ATOM 1282 C CA . GLY A 1 179 ? -2.613 -9.424 5.644 1.00 96.00 179 GLY A CA 1
ATOM 1283 C C . GLY A 1 179 ? -3.953 -8.693 5.745 1.00 96.00 179 GLY A C 1
ATOM 1284 O O . GLY A 1 179 ? -4.136 -7.966 6.718 1.00 96.00 179 GLY A O 1
ATOM 1285 N N . ASN A 1 180 ? -4.849 -8.846 4.759 1.00 97.00 180 ASN A N 1
ATOM 1286 C CA . ASN A 1 180 ? -6.083 -8.068 4.609 1.00 97.00 180 ASN A CA 1
ATOM 1287 C C . ASN A 1 180 ? -5.856 -6.557 4.822 1.00 97.00 180 ASN A C 1
ATOM 1289 O O . ASN A 1 180 ? -6.637 -5.881 5.485 1.00 97.00 180 ASN A O 1
ATOM 1293 N N . ARG A 1 181 ? -4.731 -6.032 4.318 1.00 95.31 181 ARG A N 1
ATOM 1294 C CA . ARG A 1 181 ? -4.229 -4.678 4.597 1.00 95.31 181 ARG A CA 1
ATOM 1295 C C . ARG A 1 181 ? -4.937 -3.602 3.776 1.00 95.31 181 ARG A C 1
ATOM 1297 O O . ARG A 1 181 ? -4.300 -2.793 3.102 1.00 95.31 181 ARG A O 1
ATOM 1304 N N . PHE A 1 182 ? -6.267 -3.596 3.810 1.00 94.88 182 PHE A N 1
ATOM 1305 C CA . PHE A 1 182 ? -7.072 -2.575 3.138 1.00 94.88 182 PHE A CA 1
ATOM 1306 C C . PHE A 1 182 ? -6.879 -1.180 3.751 1.00 94.88 182 PHE A C 1
ATOM 1308 O O . PHE A 1 182 ? -7.131 -0.179 3.089 1.00 94.88 182 PHE A O 1
ATOM 1315 N N . ASP A 1 183 ? -6.379 -1.107 4.987 1.00 93.75 183 ASP A N 1
ATOM 1316 C CA . ASP A 1 183 ? -5.963 0.125 5.661 1.00 93.75 183 ASP A CA 1
ATOM 1317 C C . ASP A 1 183 ? -4.846 0.869 4.911 1.00 93.75 183 ASP A C 1
ATOM 1319 O O . ASP A 1 183 ? -4.695 2.079 5.062 1.00 93.75 183 ASP A O 1
ATOM 1323 N N . LEU A 1 184 ? -4.085 0.169 4.065 1.00 91.94 184 LEU A N 1
ATOM 1324 C CA . LEU A 1 184 ? -3.023 0.754 3.248 1.00 91.94 184 LEU A CA 1
ATOM 1325 C C . LEU A 1 184 ? -3.515 1.305 1.899 1.00 91.94 184 LEU A C 1
ATOM 1327 O O . LEU A 1 184 ? -2.730 1.913 1.166 1.00 91.94 184 LEU A O 1
ATOM 1331 N N . LEU A 1 185 ? -4.797 1.121 1.558 1.00 91.62 185 LEU A N 1
ATOM 1332 C CA . LEU A 1 185 ? -5.381 1.743 0.372 1.00 91.62 185 LEU A CA 1
ATOM 1333 C C . LEU A 1 185 ? -5.399 3.267 0.528 1.00 91.62 185 LEU A C 1
ATOM 1335 O O . LEU A 1 185 ? -5.712 3.811 1.587 1.00 91.62 185 LEU A O 1
ATOM 1339 N N . SER A 1 186 ? -5.068 3.963 -0.556 1.00 86.75 186 SER A N 1
ATOM 1340 C CA . SER A 1 186 ? -5.019 5.420 -0.596 1.00 86.75 186 SER A CA 1
ATOM 1341 C C . SER A 1 186 ? -5.284 5.918 -2.008 1.00 86.75 186 SER A C 1
ATOM 1343 O O . SER A 1 186 ? -4.793 5.345 -2.980 1.00 86.75 186 SER A O 1
ATOM 1345 N N . HIS A 1 187 ? -5.986 7.043 -2.122 1.00 86.19 187 HIS A N 1
ATOM 1346 C CA . HIS A 1 187 ? -6.166 7.760 -3.387 1.00 86.19 187 HIS A CA 1
ATOM 1347 C C . HIS A 1 187 ? -4.833 8.196 -4.020 1.00 86.19 187 HIS A C 1
ATOM 1349 O O . HIS A 1 187 ? -4.758 8.375 -5.232 1.00 86.19 187 HIS A O 1
ATOM 1355 N N . ALA A 1 188 ? -3.770 8.340 -3.219 1.00 82.38 188 ALA A N 1
ATOM 1356 C CA . ALA A 1 188 ? -2.438 8.717 -3.691 1.00 82.38 188 ALA A CA 1
ATOM 1357 C C . ALA A 1 188 ? -1.653 7.539 -4.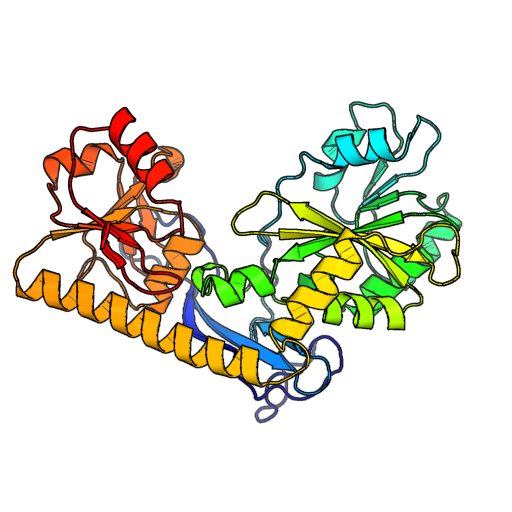298 1.00 82.38 188 ALA A C 1
ATOM 1359 O O . ALA A 1 188 ? -0.599 7.740 -4.901 1.00 82.38 188 ALA A O 1
ATOM 1360 N N . LEU A 1 189 ? -2.165 6.313 -4.163 1.00 86.38 189 LEU A N 1
ATOM 1361 C CA . LEU A 1 189 ? -1.559 5.094 -4.687 1.00 86.38 189 LEU A CA 1
ATOM 1362 C C . LEU A 1 189 ? -2.534 4.404 -5.655 1.00 86.38 189 LEU A C 1
ATOM 1364 O O . LEU A 1 189 ? -3.146 3.389 -5.324 1.00 86.38 189 LEU A O 1
ATOM 1368 N N . PRO A 1 190 ? -2.717 4.962 -6.864 1.00 89.31 190 PRO A N 1
ATOM 1369 C CA . PRO A 1 190 ? -3.815 4.564 -7.735 1.00 89.31 190 PRO A CA 1
ATOM 1370 C C . PRO A 1 190 ? -3.628 3.189 -8.392 1.00 89.31 190 PRO A C 1
ATOM 1372 O O . PRO A 1 190 ? -4.534 2.721 -9.079 1.00 89.31 190 PRO A O 1
ATOM 1375 N N . GLY A 1 191 ? -2.457 2.558 -8.277 1.00 92.56 191 GLY A N 1
ATOM 1376 C CA . GLY A 1 191 ? -2.140 1.267 -8.889 1.00 92.56 191 GLY A CA 1
ATOM 1377 C C . GLY A 1 191 ? -1.412 0.362 -7.906 1.00 92.56 191 GLY A C 1
ATOM 1378 O O . GLY A 1 191 ? -0.533 0.814 -7.178 1.00 92.56 191 GLY A O 1
ATOM 1379 N N . LEU A 1 192 ? -1.778 -0.914 -7.900 1.00 94.88 192 LEU A N 1
ATOM 1380 C CA . LEU A 1 192 ? -1.250 -1.946 -7.013 1.00 94.88 192 LEU A CA 1
ATOM 1381 C C . LEU A 1 192 ? -0.884 -3.175 -7.866 1.00 94.88 192 LEU A C 1
ATOM 1383 O O . LEU A 1 192 ? -1.609 -4.170 -7.860 1.00 94.88 192 LEU A O 1
ATOM 1387 N N . PRO A 1 193 ? 0.181 -3.103 -8.686 1.00 96.12 193 PRO A N 1
ATOM 1388 C CA . PRO A 1 193 ? 0.606 -4.247 -9.484 1.00 96.12 193 PRO A CA 1
ATOM 1389 C C . PRO A 1 193 ? 1.141 -5.363 -8.577 1.00 96.12 193 PRO A C 1
ATOM 1391 O O . PRO A 1 193 ? 1.828 -5.091 -7.596 1.00 96.12 193 PRO A O 1
ATOM 1394 N N . SER A 1 194 ? 0.869 -6.621 -8.925 1.00 97.88 194 SER A N 1
ATOM 1395 C CA . SER A 1 194 ? 1.678 -7.747 -8.441 1.00 97.88 194 SER A CA 1
ATOM 1396 C C . SER A 1 194 ? 2.993 -7.820 -9.232 1.00 97.88 194 SER A C 1
ATOM 1398 O O . SER A 1 194 ? 3.153 -7.121 -10.238 1.00 97.88 194 SER A O 1
ATOM 1400 N N . VAL A 1 195 ? 3.931 -8.683 -8.839 1.00 98.19 195 VAL A N 1
ATOM 1401 C CA . VAL A 1 195 ? 5.149 -8.927 -9.627 1.00 98.19 195 VAL A CA 1
ATOM 1402 C C . VAL A 1 195 ? 4.821 -9.533 -10.994 1.00 98.19 195 VAL A C 1
ATOM 1404 O O . VAL A 1 195 ? 5.403 -9.105 -11.986 1.00 98.19 195 VAL A O 1
ATOM 1407 N N . LEU A 1 196 ? 3.855 -10.452 -11.084 1.00 98.19 196 LEU A N 1
ATOM 1408 C CA . LEU A 1 196 ? 3.381 -11.007 -12.362 1.00 98.19 196 LEU A CA 1
ATOM 1409 C C . LEU A 1 196 ? 2.799 -9.924 -13.289 1.00 98.19 196 LEU A C 1
ATOM 1411 O O . LEU A 1 196 ? 3.113 -9.887 -14.480 1.00 98.19 196 LEU A O 1
ATOM 1415 N N . VAL A 1 197 ? 2.001 -8.998 -12.747 1.00 98.12 197 VAL A N 1
ATOM 1416 C CA . VAL A 1 197 ? 1.464 -7.864 -13.521 1.00 98.12 197 VAL A CA 1
ATOM 1417 C C . VAL A 1 197 ? 2.582 -6.902 -13.926 1.00 98.12 197 VAL A C 1
ATOM 1419 O O . VAL A 1 197 ? 2.622 -6.454 -15.071 1.00 98.12 197 VAL A O 1
ATOM 1422 N N . ALA A 1 198 ? 3.517 -6.599 -13.022 1.00 98.19 198 ALA A N 1
ATOM 1423 C CA . ALA A 1 198 ? 4.668 -5.753 -13.323 1.00 98.19 198 ALA A CA 1
ATOM 1424 C C . ALA A 1 198 ? 5.536 -6.354 -14.440 1.00 98.19 198 ALA A C 1
ATOM 1426 O O . ALA A 1 198 ? 5.929 -5.633 -15.352 1.00 98.19 198 ALA A O 1
ATOM 1427 N N . GLU A 1 199 ? 5.787 -7.665 -14.415 1.00 98.25 199 GLU A N 1
ATOM 1428 C CA . GLU A 1 199 ? 6.493 -8.395 -15.475 1.00 98.25 199 GLU A CA 1
ATOM 1429 C C . GLU A 1 199 ? 5.827 -8.237 -16.836 1.00 98.25 199 GLU A C 1
ATOM 1431 O O . GLU A 1 199 ? 6.496 -7.897 -17.811 1.00 98.25 199 GLU A O 1
ATOM 1436 N N . MET A 1 200 ? 4.512 -8.444 -16.893 1.00 97.75 200 MET A N 1
ATOM 1437 C CA . MET A 1 200 ? 3.739 -8.259 -18.116 1.00 97.75 200 MET A CA 1
ATOM 1438 C C . MET A 1 200 ? 3.843 -6.811 -18.618 1.00 97.75 200 MET A C 1
ATOM 1440 O O . MET A 1 200 ? 4.164 -6.601 -19.786 1.00 97.75 200 MET A O 1
ATOM 1444 N N . LEU A 1 201 ? 3.621 -5.813 -17.753 1.00 97.88 201 LEU A N 1
ATOM 1445 C CA . LEU A 1 201 ? 3.695 -4.393 -18.125 1.00 97.88 201 LEU A CA 1
ATOM 1446 C C . LEU A 1 201 ? 5.077 -4.011 -18.664 1.00 97.88 201 LEU A C 1
ATOM 1448 O O . LEU A 1 201 ? 5.175 -3.362 -19.700 1.00 97.88 201 LEU A O 1
ATOM 1452 N N . LEU A 1 202 ? 6.142 -4.432 -17.983 1.00 98.44 202 LEU A N 1
ATOM 1453 C CA . LEU A 1 202 ? 7.522 -4.189 -18.404 1.00 98.44 202 LEU A CA 1
ATOM 1454 C C . LEU A 1 202 ? 7.829 -4.878 -19.742 1.00 98.44 202 LEU A C 1
ATOM 1456 O O . LEU A 1 202 ? 8.433 -4.266 -20.627 1.00 98.44 202 LEU A O 1
ATOM 1460 N N . GLY A 1 203 ? 7.360 -6.116 -19.915 1.00 98.19 203 GLY A N 1
ATOM 1461 C CA . GLY A 1 203 ? 7.569 -6.910 -21.123 1.00 98.19 203 GLY A CA 1
ATOM 1462 C C . GLY A 1 203 ? 7.004 -6.254 -22.383 1.00 98.19 203 GLY A C 1
ATOM 1463 O O . GLY A 1 203 ? 7.653 -6.293 -23.428 1.00 98.19 203 GLY A O 1
ATOM 1464 N N . LEU A 1 204 ? 5.860 -5.564 -22.275 1.00 97.12 204 LEU A N 1
ATOM 1465 C CA . LEU A 1 204 ? 5.271 -4.791 -23.381 1.00 97.12 204 LEU A CA 1
ATOM 1466 C C . LEU A 1 204 ? 6.198 -3.678 -23.904 1.00 97.12 204 LEU A C 1
ATOM 1468 O O . LEU A 1 204 ? 6.061 -3.262 -25.051 1.00 97.12 204 LEU A O 1
ATOM 1472 N N . HIS A 1 205 ? 7.166 -3.233 -23.095 1.00 97.69 205 HIS A N 1
ATOM 1473 C CA . HIS A 1 205 ? 8.139 -2.185 -23.432 1.00 97.69 205 HIS A CA 1
ATOM 1474 C C . HIS A 1 205 ? 9.564 -2.717 -23.626 1.00 97.69 205 HIS A C 1
ATOM 1476 O O . HIS A 1 205 ? 10.527 -1.949 -23.631 1.00 97.69 205 HIS A O 1
ATOM 1482 N N . GLY A 1 206 ? 9.735 -4.034 -23.787 1.00 97.94 206 GLY A N 1
ATOM 1483 C CA . GLY A 1 206 ? 11.058 -4.644 -23.959 1.00 97.94 206 GLY A CA 1
ATOM 1484 C C . GLY A 1 206 ? 11.946 -4.515 -22.717 1.00 97.94 206 GLY A C 1
ATOM 1485 O O . GLY A 1 206 ? 13.168 -4.394 -22.831 1.00 97.94 206 GLY A O 1
ATOM 1486 N N . LEU A 1 207 ? 11.333 -4.506 -21.535 1.00 98.50 207 LEU A N 1
ATOM 1487 C CA . LEU A 1 207 ? 11.998 -4.507 -20.238 1.00 98.50 207 LEU A CA 1
ATOM 1488 C C . LEU A 1 207 ? 11.676 -5.810 -19.501 1.00 98.50 207 LEU A C 1
ATOM 1490 O O . LEU A 1 207 ? 10.587 -6.360 -19.642 1.00 98.50 207 LEU A O 1
ATOM 1494 N N . VAL A 1 208 ? 12.613 -6.303 -18.696 1.00 98.12 208 VAL A N 1
ATOM 1495 C CA . VAL A 1 208 ? 12.428 -7.542 -17.931 1.00 98.12 208 VAL A CA 1
ATOM 1496 C C . VAL A 1 208 ? 13.012 -7.397 -16.525 1.00 98.12 208 VAL A C 1
ATOM 1498 O O . VAL A 1 208 ? 14.171 -6.990 -16.387 1.00 98.12 208 VAL A O 1
ATOM 1501 N N . PRO A 1 209 ? 12.245 -7.688 -15.457 1.00 97.94 209 PRO A N 1
ATOM 1502 C CA . PRO A 1 209 ? 12.822 -7.796 -14.131 1.00 97.94 209 PRO A CA 1
ATOM 1503 C C . PRO A 1 209 ? 13.674 -9.059 -14.051 1.00 97.94 209 PRO A C 1
ATOM 1505 O O . PRO A 1 209 ? 13.305 -10.114 -14.569 1.00 97.94 209 PRO A O 1
ATOM 1508 N N . PHE A 1 210 ? 14.807 -8.957 -13.373 1.00 97.50 210 PHE A N 1
ATOM 1509 C CA . PHE A 1 210 ? 15.680 -10.097 -13.106 1.00 97.50 210 PHE A CA 1
ATOM 1510 C C . PHE A 1 210 ? 15.844 -10.357 -11.610 1.00 97.50 210 PHE A C 1
ATOM 1512 O O . PHE A 1 210 ? 16.245 -11.448 -11.229 1.00 97.50 210 PHE A O 1
ATOM 1519 N N . GLU A 1 211 ? 15.496 -9.410 -10.742 1.00 95.94 211 GLU A N 1
ATOM 1520 C CA . GLU A 1 211 ? 15.610 -9.575 -9.296 1.00 95.94 211 GLU A CA 1
ATOM 1521 C C . GLU A 1 211 ? 14.496 -8.820 -8.574 1.00 95.94 211 GLU A C 1
ATOM 1523 O O . GLU A 1 211 ? 14.088 -7.743 -9.011 1.00 95.94 211 GLU A O 1
ATOM 1528 N N . VAL A 1 212 ? 14.023 -9.393 -7.464 1.00 95.69 212 VAL A N 1
ATOM 1529 C CA . VAL A 1 212 ? 13.098 -8.748 -6.529 1.00 95.69 212 VAL A CA 1
ATOM 1530 C C . VAL A 1 212 ? 13.669 -8.769 -5.115 1.00 95.69 212 VAL A C 1
ATOM 1532 O O . VAL A 1 212 ? 14.232 -9.780 -4.688 1.00 95.69 212 VAL A O 1
ATOM 1535 N N . GLU A 1 213 ? 13.507 -7.670 -4.386 1.00 91.25 213 GLU A N 1
ATOM 1536 C CA . GLU A 1 213 ? 13.947 -7.524 -2.997 1.00 91.25 213 GLU A CA 1
ATOM 1537 C C . GLU A 1 213 ? 12.820 -6.936 -2.134 1.00 91.25 213 GLU A C 1
ATOM 1539 O O . GLU A 1 213 ? 12.125 -6.024 -2.585 1.00 91.25 213 GLU A O 1
ATOM 1544 N N . PRO A 1 214 ? 12.620 -7.409 -0.893 1.00 90.06 214 PRO A N 1
ATOM 1545 C CA . PRO A 1 214 ? 11.723 -6.747 0.043 1.00 90.06 214 PRO A CA 1
ATOM 1546 C C . PRO A 1 214 ? 12.320 -5.419 0.521 1.00 90.06 214 PRO A C 1
ATOM 1548 O O . PRO A 1 214 ? 13.517 -5.320 0.795 1.00 90.06 214 PRO A O 1
ATOM 1551 N N . LEU A 1 215 ? 11.469 -4.408 0.679 1.00 83.75 215 LEU A N 1
ATOM 1552 C CA . LEU A 1 215 ? 11.834 -3.113 1.245 1.00 83.75 215 LEU A CA 1
ATOM 1553 C C . LEU A 1 215 ? 11.037 -2.824 2.523 1.00 83.75 215 LEU A C 1
ATOM 1555 O O . LEU A 1 215 ? 9.823 -3.051 2.550 1.00 83.75 215 LEU A O 1
ATOM 1559 N N . PRO A 1 216 ? 11.681 -2.269 3.569 1.00 71.56 216 PRO A N 1
ATOM 1560 C CA . PRO A 1 216 ? 10.963 -1.753 4.722 1.00 71.56 216 PRO A CA 1
ATOM 1561 C C . PRO A 1 216 ? 10.202 -0.470 4.349 1.00 71.56 216 PRO A C 1
ATOM 1563 O O . PRO A 1 216 ? 10.714 0.405 3.644 1.00 71.56 216 PRO A O 1
ATOM 1566 N N . GLY A 1 217 ? 8.987 -0.332 4.870 1.00 67.00 217 GLY A N 1
ATOM 1567 C CA . GLY A 1 217 ? 8.144 0.844 4.679 1.00 67.00 217 GLY A CA 1
ATOM 1568 C C . GLY A 1 217 ? 6.827 0.736 5.452 1.00 67.00 217 GLY A C 1
ATOM 1569 O O . GLY A 1 217 ? 6.621 -0.237 6.184 1.00 67.00 217 GLY A O 1
ATOM 1570 N N . PRO A 1 218 ? 5.930 1.732 5.316 1.00 63.03 218 PRO A N 1
ATOM 1571 C CA . PRO A 1 218 ? 4.543 1.609 5.750 1.00 63.03 218 PRO A CA 1
ATOM 1572 C C . PRO A 1 218 ? 3.865 0.503 4.932 1.00 63.03 218 PRO A C 1
ATOM 1574 O O . PRO A 1 218 ? 3.569 0.676 3.747 1.00 63.03 218 PRO A O 1
ATOM 1577 N N . GLY A 1 219 ? 3.693 -0.660 5.563 1.00 73.31 219 GLY A N 1
ATOM 1578 C CA . GLY A 1 219 ? 3.371 -1.904 4.867 1.00 73.31 219 GLY A CA 1
ATOM 1579 C C . GLY A 1 219 ? 4.570 -2.503 4.111 1.00 73.31 219 GLY A C 1
ATOM 1580 O O . GLY A 1 219 ? 5.596 -1.848 3.930 1.00 73.31 219 GLY A O 1
ATOM 1581 N N . PRO A 1 220 ? 4.478 -3.770 3.677 1.00 85.38 220 PRO A N 1
ATOM 1582 C CA . PRO A 1 220 ? 5.534 -4.403 2.893 1.00 85.38 220 PRO A CA 1
ATOM 1583 C C . PRO A 1 220 ? 5.561 -3.855 1.456 1.00 85.38 220 PRO A C 1
ATOM 1585 O O . PRO A 1 220 ? 4.517 -3.723 0.812 1.00 85.38 220 PRO A O 1
ATOM 1588 N N . TRP A 1 221 ? 6.767 -3.551 0.971 1.00 91.12 221 TRP A N 1
ATOM 1589 C CA . TRP A 1 221 ? 7.064 -3.114 -0.397 1.00 91.12 221 TRP A CA 1
ATOM 1590 C C . TRP A 1 221 ? 8.063 -4.066 -1.053 1.00 91.12 221 TRP A C 1
ATOM 1592 O O . TRP A 1 221 ? 8.817 -4.765 -0.373 1.00 91.12 221 TRP A O 1
ATOM 1602 N N . LEU A 1 222 ? 8.098 -4.050 -2.381 1.00 93.38 222 LEU A N 1
ATOM 1603 C CA . LEU A 1 222 ? 9.058 -4.770 -3.203 1.00 93.38 222 LEU A CA 1
ATOM 1604 C C . LEU A 1 222 ? 9.817 -3.804 -4.100 1.00 93.38 222 LEU A C 1
ATOM 1606 O O . LEU A 1 222 ? 9.271 -2.816 -4.588 1.00 93.38 222 LEU A O 1
ATOM 1610 N N . ARG A 1 223 ? 11.073 -4.144 -4.355 1.00 93.19 223 ARG A N 1
ATOM 1611 C CA . ARG A 1 223 ? 11.931 -3.512 -5.345 1.00 93.19 223 ARG A CA 1
ATOM 1612 C C . ARG A 1 223 ? 12.203 -4.476 -6.474 1.00 93.19 223 ARG A C 1
ATOM 1614 O O . ARG A 1 223 ? 12.627 -5.594 -6.209 1.00 93.19 223 ARG A O 1
ATOM 1621 N N . LEU A 1 224 ? 12.029 -4.029 -7.710 1.00 95.56 224 LEU A N 1
ATOM 1622 C CA . LEU A 1 224 ? 12.421 -4.762 -8.906 1.00 95.56 224 LEU A CA 1
ATOM 1623 C C . LEU A 1 224 ? 13.663 -4.131 -9.516 1.00 95.56 224 LEU A C 1
ATOM 1625 O O . LEU A 1 224 ? 13.701 -2.921 -9.755 1.00 95.56 224 LEU A O 1
ATOM 1629 N N . LEU A 1 225 ? 14.651 -4.970 -9.816 1.00 95.56 225 LEU A N 1
ATOM 1630 C CA . LEU A 1 225 ? 15.743 -4.611 -10.710 1.00 95.56 225 LEU A CA 1
ATOM 1631 C C . LEU A 1 225 ? 15.395 -5.091 -12.112 1.00 95.56 225 LEU A C 1
ATOM 1633 O O . LEU A 1 225 ? 15.101 -6.269 -12.324 1.00 95.56 225 LEU A O 1
ATOM 1637 N N . VAL A 1 226 ? 15.410 -4.157 -13.053 1.00 97.81 226 VAL A N 1
ATOM 1638 C CA . VAL A 1 226 ? 14.899 -4.336 -14.409 1.00 97.81 226 VAL A CA 1
ATOM 1639 C C . VAL A 1 226 ? 15.987 -3.992 -15.412 1.00 97.81 226 VAL A C 1
ATOM 1641 O O . VAL A 1 226 ? 16.649 -2.965 -15.28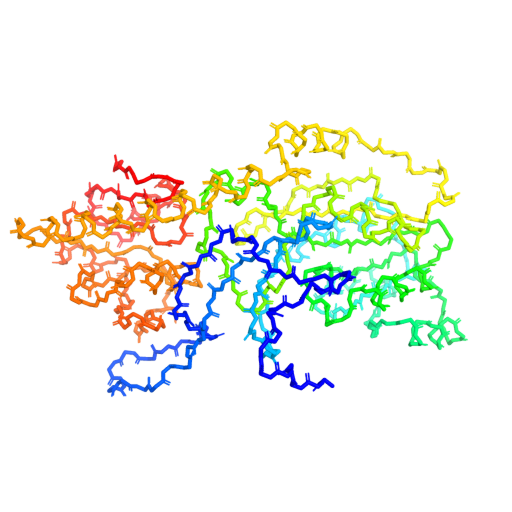6 1.00 97.81 226 VAL A O 1
ATOM 1644 N N . GLY A 1 227 ? 16.175 -4.851 -16.406 1.00 97.56 227 GLY A N 1
ATOM 1645 C CA . GLY A 1 227 ? 17.068 -4.618 -17.538 1.00 97.56 227 GLY A CA 1
ATOM 1646 C C . GLY A 1 227 ? 16.303 -4.575 -18.856 1.00 97.56 227 GLY A C 1
ATOM 1647 O O . GLY A 1 227 ? 15.086 -4.769 -18.905 1.00 97.56 227 GLY A O 1
ATOM 1648 N N . HIS A 1 228 ? 17.031 -4.343 -19.941 1.00 98.06 228 HIS A N 1
ATOM 1649 C CA . HIS A 1 228 ? 16.500 -4.545 -21.286 1.00 98.06 228 HIS A CA 1
ATOM 1650 C C . HIS A 1 228 ? 16.307 -6.034 -21.577 1.00 98.06 228 HIS A C 1
ATOM 1652 O O . HIS A 1 228 ? 17.134 -6.851 -21.180 1.00 98.06 228 HIS A O 1
ATOM 1658 N N . ALA A 1 229 ? 15.235 -6.386 -22.286 1.00 97.25 229 ALA A N 1
ATOM 1659 C CA . ALA A 1 229 ? 14.915 -7.778 -22.596 1.00 97.25 229 ALA A CA 1
ATOM 1660 C C . ALA A 1 229 ? 15.992 -8.466 -23.456 1.00 97.25 229 ALA A C 1
ATOM 1662 O O . ALA A 1 229 ? 16.212 -9.666 -23.319 1.00 97.25 229 ALA A O 1
ATOM 1663 N N . GLU A 1 230 ? 16.692 -7.715 -24.312 1.00 96.06 230 GLU A N 1
ATOM 1664 C CA . GLU A 1 230 ? 17.809 -8.223 -25.117 1.00 96.06 230 GLU A CA 1
ATOM 1665 C C . GLU A 1 230 ? 19.114 -8.438 -24.327 1.00 96.06 230 GLU A C 1
ATOM 1667 O O . GLU A 1 230 ? 20.070 -9.004 -24.859 1.00 96.06 230 GLU A O 1
ATOM 1672 N N . ASP A 1 231 ? 19.182 -7.999 -23.068 1.00 95.19 231 ASP A N 1
ATOM 1673 C CA . ASP A 1 231 ? 20.371 -8.147 -22.235 1.00 95.19 231 ASP A CA 1
ATOM 1674 C C . ASP A 1 231 ? 20.391 -9.498 -21.506 1.00 95.19 231 ASP A C 1
ATOM 1676 O O . ASP A 1 231 ? 19.902 -9.655 -20.386 1.00 95.19 231 ASP A O 1
ATOM 1680 N N . ALA A 1 232 ? 21.040 -10.480 -22.130 1.00 92.38 232 ALA A N 1
ATOM 1681 C CA . ALA A 1 232 ? 21.200 -11.822 -21.573 1.00 92.38 232 ALA A CA 1
ATOM 1682 C C . ALA A 1 232 ? 22.160 -11.903 -20.363 1.00 92.38 232 ALA A C 1
ATOM 1684 O O . ALA A 1 232 ? 22.307 -12.976 -19.777 1.00 92.38 232 ALA A O 1
ATOM 1685 N N . THR A 1 233 ? 22.827 -10.810 -19.967 1.00 92.75 233 THR A N 1
ATOM 1686 C CA . THR A 1 233 ? 23.798 -10.827 -18.852 1.00 92.75 233 THR A CA 1
ATOM 1687 C C . THR A 1 233 ? 23.147 -10.853 -17.468 1.00 92.75 233 THR A C 1
ATOM 1689 O O . THR A 1 233 ? 23.837 -11.081 -16.473 1.00 92.75 233 THR A O 1
ATOM 1692 N N . LYS A 1 234 ? 21.828 -10.637 -17.387 1.00 92.75 234 LYS A N 1
ATOM 1693 C CA . LYS A 1 234 ? 21.066 -10.510 -16.135 1.00 92.75 234 LYS A CA 1
ATOM 1694 C C . LYS A 1 234 ? 19.967 -11.581 -16.050 1.00 92.75 234 LYS A C 1
ATOM 1696 O O . LYS A 1 234 ? 18.792 -11.267 -16.234 1.00 92.75 234 LYS A O 1
ATOM 1701 N N . PRO A 1 235 ? 20.316 -12.860 -15.815 1.00 94.94 235 PRO A N 1
ATOM 1702 C CA . PRO A 1 235 ? 19.323 -13.925 -15.703 1.00 94.94 235 PRO A CA 1
ATOM 1703 C C . PRO A 1 235 ? 18.427 -13.727 -14.473 1.00 94.94 235 PRO A C 1
ATOM 1705 O O . PRO A 1 235 ? 18.845 -13.137 -13.477 1.00 94.94 235 PRO A O 1
ATOM 1708 N N . ALA A 1 236 ? 17.208 -14.273 -14.525 1.00 97.25 236 ALA A N 1
ATOM 1709 C CA . ALA A 1 236 ? 16.273 -14.220 -13.405 1.00 97.25 236 ALA A CA 1
ATOM 1710 C C . ALA A 1 236 ? 16.874 -14.873 -12.147 1.00 97.25 236 ALA A C 1
ATOM 1712 O O . ALA A 1 236 ? 17.171 -16.069 -12.122 1.00 97.25 236 ALA A O 1
ATOM 1713 N N . ALA A 1 237 ? 17.030 -14.076 -11.096 1.00 97.19 237 ALA A N 1
ATOM 1714 C CA . ALA A 1 237 ? 17.505 -14.494 -9.793 1.00 97.19 237 ALA A CA 1
ATOM 1715 C C . ALA A 1 237 ? 16.483 -15.398 -9.090 1.00 97.19 237 ALA A C 1
ATOM 1717 O O . ALA A 1 237 ? 15.274 -15.339 -9.336 1.00 97.19 237 ALA A O 1
ATOM 1718 N N . ALA A 1 238 ? 16.971 -16.193 -8.135 1.00 97.88 238 ALA A N 1
ATOM 1719 C CA . ALA A 1 238 ? 16.133 -17.083 -7.336 1.00 97.88 238 ALA A CA 1
ATOM 1720 C C . ALA A 1 238 ? 15.016 -16.337 -6.585 1.00 97.88 238 ALA A C 1
ATOM 1722 O O . ALA A 1 238 ? 13.927 -16.885 -6.440 1.00 97.88 238 ALA A O 1
ATOM 1723 N N . SER A 1 239 ? 15.248 -15.087 -6.160 1.00 97.00 239 SER A N 1
ATOM 1724 C CA . SER A 1 239 ? 14.227 -14.273 -5.489 1.00 97.00 239 SER A CA 1
ATOM 1725 C C . SER A 1 239 ? 13.023 -13.998 -6.390 1.00 97.00 239 SER A C 1
ATOM 1727 O O . SER A 1 239 ? 11.882 -14.123 -5.947 1.00 97.00 239 SER A O 1
ATOM 1729 N N . LEU A 1 240 ? 13.262 -13.689 -7.669 1.00 98.25 240 LEU A N 1
ATOM 1730 C CA . LEU A 1 240 ? 12.197 -13.430 -8.635 1.00 98.25 240 LEU A CA 1
ATOM 1731 C C . LEU A 1 240 ? 11.411 -14.705 -8.940 1.00 98.25 240 LEU A C 1
ATOM 1733 O O . LEU A 1 240 ? 10.181 -14.701 -8.936 1.00 98.25 240 LEU A O 1
ATOM 1737 N N . LEU A 1 241 ? 12.119 -15.817 -9.150 1.00 98.38 241 LEU A N 1
ATOM 1738 C CA . LEU A 1 241 ? 11.497 -17.119 -9.392 1.00 98.38 241 LEU A CA 1
ATOM 1739 C C . LEU A 1 241 ? 10.650 -17.578 -8.199 1.00 98.38 241 LEU A C 1
ATOM 1741 O O . LEU A 1 241 ? 9.518 -18.015 -8.396 1.00 98.38 241 LEU A O 1
ATOM 1745 N N . ALA A 1 242 ? 11.163 -17.431 -6.974 1.00 98.25 242 ALA A N 1
ATOM 1746 C CA . ALA A 1 242 ? 10.423 -17.742 -5.755 1.00 98.25 242 ALA A CA 1
ATOM 1747 C C . ALA A 1 242 ? 9.152 -16.891 -5.649 1.00 98.25 242 ALA A C 1
ATOM 1749 O O . ALA A 1 242 ? 8.067 -17.433 -5.441 1.00 98.25 242 ALA A O 1
ATOM 1750 N N . ARG A 1 243 ? 9.252 -15.577 -5.898 1.00 97.94 243 ARG A N 1
ATOM 1751 C CA . ARG A 1 243 ? 8.082 -14.695 -5.852 1.00 97.94 243 ARG A CA 1
ATOM 1752 C C . ARG A 1 243 ? 7.025 -15.062 -6.895 1.00 97.94 243 ARG A C 1
ATOM 1754 O O . ARG A 1 243 ? 5.846 -15.078 -6.559 1.00 97.94 243 ARG A O 1
ATOM 1761 N N . ARG A 1 244 ? 7.413 -15.426 -8.124 1.00 98.25 244 ARG A N 1
ATOM 1762 C CA . ARG A 1 244 ? 6.468 -15.930 -9.143 1.00 98.25 244 ARG A CA 1
ATOM 1763 C C . ARG A 1 244 ? 5.706 -17.157 -8.651 1.00 98.25 244 ARG A C 1
ATOM 1765 O O . ARG A 1 244 ? 4.499 -17.245 -8.850 1.00 98.25 244 ARG A O 1
ATOM 1772 N N . VAL A 1 245 ? 6.405 -18.107 -8.026 1.00 98.50 245 VAL A N 1
ATOM 1773 C CA . VAL A 1 245 ? 5.779 -19.313 -7.464 1.00 98.50 245 VAL A CA 1
ATOM 1774 C C . VAL A 1 245 ? 4.786 -18.937 -6.367 1.00 98.50 245 VAL A C 1
ATOM 1776 O O . VAL A 1 245 ? 3.669 -19.443 -6.369 1.00 98.50 245 VAL A O 1
ATOM 1779 N N . GLU A 1 246 ? 5.153 -18.018 -5.474 1.00 98.31 246 GLU A N 1
ATOM 1780 C CA . GLU A 1 246 ? 4.264 -17.552 -4.408 1.00 98.31 246 GLU A CA 1
ATOM 1781 C C . GLU A 1 246 ? 3.007 -16.845 -4.931 1.00 98.31 246 GLU A C 1
ATOM 1783 O O . GLU A 1 246 ? 1.916 -17.119 -4.432 1.00 98.31 246 GLU A O 1
ATOM 1788 N N . GLU A 1 247 ? 3.141 -15.952 -5.917 1.00 98.38 247 GLU A N 1
ATOM 1789 C CA . GLU A 1 247 ? 2.004 -15.225 -6.498 1.00 98.38 247 GLU A CA 1
ATOM 1790 C C . GLU A 1 247 ? 1.064 -16.155 -7.274 1.00 98.38 247 GLU A C 1
ATOM 1792 O O . GLU A 1 247 ? -0.156 -16.040 -7.145 1.00 98.38 247 GLU A O 1
ATOM 1797 N N . ARG A 1 248 ? 1.609 -17.125 -8.020 1.00 98.12 248 ARG A N 1
ATOM 1798 C CA . ARG A 1 248 ? 0.801 -18.139 -8.716 1.00 98.12 248 ARG A CA 1
ATOM 1799 C C . ARG A 1 248 ? 0.098 -19.082 -7.753 1.00 98.12 248 ARG A C 1
ATOM 1801 O O . ARG A 1 248 ? -1.079 -19.363 -7.937 1.00 98.12 248 ARG A O 1
ATOM 1808 N N . ALA A 1 249 ? 0.785 -19.525 -6.700 1.00 98.19 249 ALA A N 1
ATOM 1809 C CA . ALA A 1 249 ? 0.177 -20.341 -5.649 1.00 98.19 249 ALA A CA 1
ATOM 1810 C C . ALA A 1 249 ? -0.928 -19.589 -4.888 1.00 98.19 249 ALA A C 1
ATOM 1812 O O . ALA A 1 249 ? -1.816 -20.211 -4.316 1.00 98.19 249 ALA A O 1
ATOM 1813 N N . ALA A 1 250 ? -0.875 -18.255 -4.878 1.00 97.75 250 ALA A N 1
ATOM 1814 C CA . ALA A 1 250 ? -1.925 -17.401 -4.340 1.00 97.75 250 ALA A CA 1
ATOM 1815 C C . ALA A 1 250 ? -3.033 -17.060 -5.356 1.00 97.75 250 ALA A C 1
ATOM 1817 O O . ALA A 1 250 ? -3.953 -16.330 -4.995 1.00 97.75 250 ALA A O 1
ATOM 1818 N N . GLU A 1 251 ? -2.961 -17.595 -6.581 1.00 97.56 251 GLU A N 1
ATOM 1819 C CA . GLU A 1 251 ? -3.945 -17.439 -7.662 1.00 97.56 251 GLU A CA 1
ATOM 1820 C C . GLU A 1 251 ? -4.116 -15.994 -8.163 1.00 97.56 251 GLU A C 1
ATOM 1822 O O . GLU A 1 251 ? -5.190 -15.618 -8.626 1.00 97.56 251 GLU A O 1
ATOM 1827 N N . LEU A 1 252 ? -3.055 -15.176 -8.118 1.00 97.50 252 LEU A N 1
ATOM 1828 C CA . LEU A 1 252 ? -3.111 -13.770 -8.559 1.00 97.50 252 LEU A CA 1
ATOM 1829 C C . LEU A 1 252 ? -3.280 -13.585 -10.082 1.00 97.50 252 LEU A C 1
ATOM 1831 O O . LEU A 1 252 ? -3.568 -12.487 -10.545 1.00 97.50 252 LEU A O 1
ATOM 1835 N N . GLU A 1 253 ? -3.135 -14.644 -10.879 1.00 95.00 253 GLU A N 1
ATOM 1836 C CA . GLU A 1 253 ? -3.434 -14.617 -12.323 1.00 95.00 253 GLU A CA 1
ATOM 1837 C C . GLU A 1 253 ? -4.950 -14.737 -12.599 1.00 95.00 253 GLU A C 1
ATOM 1839 O O . GLU A 1 253 ? -5.426 -14.390 -13.685 1.00 95.00 253 GLU A O 1
ATOM 1844 N N . GLY A 1 254 ? -5.720 -15.207 -11.610 1.00 93.38 254 GLY A N 1
ATOM 1845 C CA . GLY A 1 254 ? -7.160 -15.435 -11.692 1.00 93.38 254 GLY A CA 1
ATOM 1846 C C . GLY A 1 254 ? -7.985 -14.489 -10.809 1.00 93.38 254 GLY A C 1
ATOM 1847 O O . GLY A 1 254 ? -7.437 -13.707 -10.037 1.00 93.38 254 GLY A O 1
ATOM 1848 N N . PRO A 1 255 ? -9.323 -14.549 -10.907 1.00 94.19 255 PRO A N 1
ATOM 1849 C CA . PRO A 1 255 ? -10.225 -13.685 -10.138 1.00 94.19 255 PRO A CA 1
ATOM 1850 C C . PRO A 1 255 ? -10.350 -14.082 -8.655 1.00 94.19 255 PRO A C 1
ATOM 1852 O O . PRO A 1 255 ? -10.663 -13.251 -7.802 1.00 94.19 255 PRO A O 1
ATOM 1855 N N . ASP A 1 256 ? -10.118 -15.353 -8.321 1.00 95.50 256 ASP A N 1
ATOM 1856 C CA . ASP A 1 256 ? -10.538 -15.919 -7.034 1.00 95.50 256 ASP A CA 1
ATOM 1857 C C . ASP A 1 256 ? -9.808 -15.312 -5.832 1.00 95.50 256 ASP A C 1
ATOM 1859 O O . ASP A 1 256 ? -10.421 -15.085 -4.785 1.00 95.50 256 ASP A O 1
ATOM 1863 N N . ALA A 1 257 ? -8.526 -14.972 -5.984 1.00 96.38 257 ALA A N 1
ATOM 1864 C CA . ALA A 1 257 ? -7.763 -14.286 -4.945 1.00 96.38 257 ALA A CA 1
ATOM 1865 C C . ALA A 1 257 ? -8.391 -12.940 -4.555 1.00 96.38 257 ALA A C 1
ATOM 1867 O O . ALA A 1 257 ? -8.483 -12.606 -3.372 1.00 96.38 257 ALA A O 1
ATOM 1868 N N . TYR A 1 258 ? -8.874 -12.199 -5.549 1.00 97.31 258 TYR A N 1
ATOM 1869 C CA . TYR A 1 258 ? -9.461 -10.875 -5.382 1.00 97.31 258 TYR A CA 1
ATOM 1870 C C . TYR A 1 258 ? -10.874 -10.943 -4.800 1.00 97.31 258 TYR A C 1
ATOM 1872 O O . TYR A 1 258 ? -11.198 -10.178 -3.894 1.00 97.31 258 TYR A O 1
ATOM 1880 N N . ARG A 1 259 ? -11.681 -11.926 -5.219 1.00 96.81 259 ARG A N 1
ATOM 1881 C CA . ARG A 1 259 ? -13.000 -12.188 -4.615 1.00 96.81 259 ARG A CA 1
ATOM 1882 C C . ARG A 1 259 ? -12.891 -12.568 -3.144 1.00 96.81 259 ARG A C 1
ATOM 1884 O O . ARG A 1 259 ? -13.658 -12.068 -2.323 1.00 96.81 259 ARG A O 1
ATOM 1891 N N . ARG A 1 260 ? -11.922 -13.424 -2.791 1.00 96.94 260 ARG A N 1
ATOM 1892 C CA . ARG A 1 260 ? -11.640 -13.764 -1.386 1.00 96.94 260 ARG A CA 1
ATOM 1893 C C . ARG A 1 260 ? -11.243 -12.530 -0.583 1.00 96.94 260 ARG A C 1
ATOM 1895 O O . ARG A 1 260 ? -11.690 -12.390 0.552 1.00 96.94 260 ARG A O 1
ATOM 1902 N N . ALA A 1 261 ? -10.444 -11.639 -1.168 1.00 97.69 261 ALA A N 1
ATOM 1903 C CA . ALA A 1 261 ? -10.070 -10.386 -0.525 1.00 97.69 261 ALA A CA 1
ATOM 1904 C C . ALA A 1 261 ? -11.289 -9.485 -0.274 1.00 97.69 261 ALA A C 1
ATOM 1906 O O . ALA A 1 261 ? -11.456 -9.027 0.850 1.00 97.69 261 ALA A O 1
ATOM 1907 N N . ALA A 1 262 ? -12.188 -9.319 -1.249 1.00 97.75 262 ALA A N 1
ATOM 1908 C CA . ALA A 1 262 ? -13.404 -8.520 -1.075 1.00 97.75 262 ALA A CA 1
ATOM 1909 C C . ALA A 1 262 ? -14.272 -9.013 0.094 1.00 97.75 262 ALA A C 1
ATOM 1911 O O . ALA A 1 262 ? -14.708 -8.219 0.930 1.00 97.75 262 ALA A O 1
ATOM 1912 N N . VAL A 1 263 ? -14.453 -10.334 0.207 1.00 97.75 263 VAL A N 1
ATOM 1913 C CA . VAL A 1 263 ? -15.150 -10.947 1.349 1.00 97.75 263 VAL A CA 1
ATOM 1914 C C . VAL A 1 263 ? -14.394 -10.689 2.656 1.00 97.75 263 VAL A C 1
ATOM 1916 O O . VAL A 1 263 ? -14.993 -10.237 3.628 1.00 97.75 263 VAL A O 1
ATOM 1919 N N . ALA A 1 264 ? -13.077 -10.916 2.689 1.00 97.94 264 ALA A N 1
ATOM 1920 C CA . ALA A 1 264 ? -12.266 -10.716 3.890 1.00 97.94 264 ALA A CA 1
ATOM 1921 C C . ALA A 1 264 ? -12.283 -9.259 4.389 1.00 97.94 264 ALA A C 1
ATOM 1923 O O . ALA A 1 264 ? -12.315 -9.021 5.598 1.00 97.94 264 ALA A O 1
ATOM 1924 N N . VAL A 1 265 ? -12.287 -8.279 3.483 1.00 97.94 265 VAL A N 1
ATOM 1925 C CA . VAL A 1 265 ? -12.405 -6.854 3.822 1.00 97.94 265 VAL A CA 1
ATOM 1926 C C . VAL A 1 265 ? -13.759 -6.569 4.467 1.00 97.94 265 VAL A C 1
ATOM 1928 O O . VAL A 1 265 ? -13.815 -5.931 5.521 1.00 97.94 265 VAL A O 1
ATOM 1931 N N . ALA A 1 266 ? -14.849 -7.054 3.868 1.00 96.69 266 ALA A N 1
ATOM 1932 C CA . ALA A 1 266 ? -16.194 -6.860 4.401 1.00 96.69 266 ALA A CA 1
ATOM 1933 C C . ALA A 1 266 ? -16.343 -7.468 5.807 1.00 96.69 266 ALA A C 1
ATOM 1935 O O . ALA A 1 266 ? -16.773 -6.774 6.731 1.00 96.69 266 ALA A O 1
ATOM 1936 N N . GLU A 1 267 ? -15.908 -8.716 5.990 1.00 97.56 267 GLU A N 1
ATOM 1937 C CA . GLU A 1 267 ? -15.968 -9.423 7.275 1.00 97.56 267 GLU A CA 1
ATOM 1938 C C . GLU A 1 267 ? -15.116 -8.749 8.357 1.00 97.56 267 GLU A C 1
ATOM 1940 O O . GLU A 1 267 ? -15.562 -8.582 9.491 1.00 97.56 267 GLU A O 1
ATOM 1945 N N . ALA A 1 268 ? -13.906 -8.287 8.024 1.00 97.62 268 ALA A N 1
ATOM 1946 C CA . ALA A 1 268 ? -13.055 -7.592 8.988 1.00 97.62 268 ALA A CA 1
ATOM 1947 C C . ALA A 1 268 ? -13.684 -6.277 9.476 1.00 97.62 268 ALA A C 1
ATOM 1949 O O . ALA A 1 268 ? -13.622 -5.967 10.668 1.00 97.62 268 ALA A O 1
ATOM 1950 N N . ARG A 1 269 ? -14.336 -5.519 8.583 1.00 97.06 269 ARG A N 1
ATOM 1951 C CA . ARG A 1 269 ? -15.054 -4.288 8.953 1.00 97.06 269 ARG A CA 1
ATOM 1952 C C . ARG A 1 269 ? -16.218 -4.575 9.902 1.00 97.06 269 ARG A C 1
ATOM 1954 O O . ARG A 1 269 ? -16.379 -3.859 10.891 1.00 97.06 269 ARG A O 1
ATOM 1961 N N . LEU A 1 270 ? -16.993 -5.629 9.630 1.00 97.12 270 LEU A N 1
ATOM 1962 C CA . LEU A 1 270 ? -18.080 -6.075 10.507 1.00 97.12 270 LEU A CA 1
ATOM 1963 C C . LEU A 1 270 ? -17.546 -6.498 11.880 1.00 97.12 270 LEU A C 1
ATOM 1965 O O . LEU A 1 270 ? -18.014 -5.986 12.892 1.00 97.12 270 LEU A O 1
ATOM 1969 N N . ALA A 1 271 ? -16.501 -7.327 11.921 1.00 98.12 271 ALA A N 1
ATOM 1970 C CA . ALA A 1 271 ? -15.914 -7.807 13.170 1.00 98.12 271 ALA A CA 1
ATOM 1971 C C . ALA A 1 271 ? -15.403 -6.663 14.068 1.00 98.12 271 ALA A C 1
ATOM 1973 O O . ALA A 1 271 ? -15.602 -6.684 15.286 1.00 98.12 271 ALA A O 1
ATOM 1974 N N . VAL A 1 272 ? -14.764 -5.642 13.484 1.00 97.94 272 VAL A N 1
ATOM 1975 C CA . VAL A 1 272 ? -14.307 -4.456 14.229 1.00 97.94 272 VAL A CA 1
ATOM 1976 C C . VAL A 1 272 ? -15.486 -3.676 14.810 1.00 97.94 272 VAL A C 1
ATOM 1978 O O . VAL A 1 272 ? -15.439 -3.274 15.975 1.00 97.94 272 VAL A O 1
ATOM 1981 N N . LEU A 1 273 ? -16.550 -3.474 14.031 1.00 97.19 273 LEU A N 1
ATOM 1982 C CA . LEU A 1 273 ? -17.756 -2.798 14.508 1.00 97.19 273 LEU A CA 1
ATOM 1983 C C . LEU A 1 273 ? -18.458 -3.590 15.615 1.00 97.19 273 LEU A C 1
ATOM 1985 O O . LEU A 1 273 ? -18.801 -3.004 16.643 1.00 97.19 273 LEU A O 1
ATOM 1989 N N . ASP A 1 274 ? -18.606 -4.903 15.451 1.00 97.94 274 ASP A N 1
ATOM 1990 C CA . ASP A 1 274 ? -19.210 -5.787 16.449 1.00 97.94 274 ASP A CA 1
ATOM 1991 C C . ASP A 1 274 ? -18.465 -5.709 17.783 1.00 97.94 274 ASP A C 1
ATOM 1993 O O . ASP A 1 274 ? -19.088 -5.545 18.835 1.00 97.94 274 ASP A O 1
ATOM 1997 N N . LEU A 1 275 ? -17.128 -5.730 17.748 1.00 98.00 275 LEU A N 1
ATOM 1998 C CA . LEU A 1 275 ? -16.295 -5.567 18.937 1.00 98.00 275 LEU A CA 1
ATOM 1999 C C . LEU A 1 275 ? -16.563 -4.236 19.653 1.00 98.00 275 LEU A C 1
ATOM 2001 O O . LEU A 1 275 ? -16.737 -4.218 20.873 1.00 98.00 275 LEU A O 1
ATOM 2005 N N . LEU A 1 276 ? -16.576 -3.122 18.916 1.00 97.69 276 LEU A N 1
ATOM 2006 C CA . LEU A 1 276 ? -16.746 -1.785 19.493 1.00 97.69 276 LEU A CA 1
ATOM 2007 C C . LEU A 1 276 ? -18.162 -1.571 20.042 1.00 97.69 276 LEU A C 1
ATOM 2009 O O . LEU A 1 276 ? -18.329 -1.002 21.124 1.00 97.69 276 LEU A O 1
ATOM 2013 N N . VAL A 1 277 ? -19.182 -2.048 19.325 1.00 97.50 277 VAL A N 1
ATOM 2014 C CA . VAL A 1 277 ? -20.584 -1.962 19.751 1.00 97.50 277 VAL A CA 1
ATOM 2015 C C . VAL A 1 277 ? -20.829 -2.829 20.983 1.00 97.50 277 VAL A C 1
ATOM 2017 O O . VAL A 1 277 ? -21.458 -2.356 21.932 1.00 97.50 277 VAL A O 1
ATOM 2020 N N . ALA A 1 278 ? -20.317 -4.064 21.002 1.00 97.62 278 ALA A N 1
ATOM 2021 C CA . ALA A 1 278 ? -20.420 -4.949 22.160 1.00 97.62 278 ALA A CA 1
ATOM 2022 C C . ALA A 1 278 ? -19.726 -4.339 23.383 1.00 97.62 278 ALA A C 1
ATOM 2024 O O . ALA A 1 278 ? -20.359 -4.172 24.423 1.00 97.62 278 ALA A O 1
ATOM 2025 N N . ALA A 1 279 ? -18.474 -3.889 23.236 1.00 96.56 279 ALA A N 1
ATOM 2026 C CA . ALA A 1 279 ? -17.738 -3.249 24.323 1.00 96.56 279 ALA A CA 1
ATOM 2027 C C . ALA A 1 279 ? -18.502 -2.049 24.902 1.00 96.56 279 ALA A C 1
ATOM 2029 O O . ALA A 1 279 ? -18.651 -1.939 26.117 1.00 96.56 279 ALA A O 1
ATOM 2030 N N . ARG A 1 280 ? -19.063 -1.189 24.044 1.00 95.75 280 ARG A N 1
ATOM 2031 C CA . ARG A 1 280 ? -19.862 -0.043 24.486 1.00 95.75 280 ARG A CA 1
ATOM 2032 C C . ARG A 1 280 ? -21.129 -0.451 25.240 1.00 95.75 280 ARG A C 1
ATOM 2034 O O . ARG A 1 280 ? -21.449 0.180 26.245 1.00 95.75 280 ARG A O 1
ATOM 2041 N N . ARG A 1 281 ? -21.856 -1.466 24.764 1.00 97.25 281 ARG A N 1
ATOM 2042 C CA . ARG A 1 281 ? -23.064 -1.979 25.439 1.00 97.25 281 ARG A CA 1
ATOM 2043 C C . ARG A 1 281 ? -22.745 -2.580 26.806 1.00 97.25 281 ARG A C 1
ATOM 2045 O O . ARG A 1 281 ? -23.522 -2.390 27.735 1.00 97.25 281 ARG A O 1
ATOM 2052 N N . ASP A 1 282 ? -21.579 -3.202 26.932 1.00 96.88 282 ASP A N 1
ATOM 2053 C CA . ASP A 1 282 ? -21.080 -3.780 28.181 1.00 96.88 282 ASP A CA 1
ATOM 2054 C C . ASP A 1 282 ? -20.469 -2.731 29.132 1.00 96.88 282 ASP A C 1
ATOM 2056 O O . ASP A 1 282 ? -19.964 -3.077 30.199 1.00 96.88 282 ASP A O 1
ATOM 2060 N N . GLY A 1 283 ? -20.462 -1.446 28.754 1.00 95.56 283 GLY A N 1
ATOM 2061 C CA . GLY A 1 283 ? -19.833 -0.375 29.532 1.00 95.56 283 GLY A CA 1
ATOM 2062 C C . GLY A 1 283 ? -18.299 -0.420 29.540 1.00 95.56 283 GLY A C 1
ATOM 2063 O O . GLY A 1 283 ? -17.674 0.302 30.318 1.00 95.56 283 GLY A O 1
ATOM 2064 N N . ARG A 1 284 ? -17.687 -1.238 28.676 1.00 95.38 284 ARG A N 1
ATOM 2065 C CA . ARG A 1 284 ? -16.235 -1.354 28.519 1.00 95.38 284 ARG A CA 1
ATOM 2066 C C . ARG A 1 284 ? -15.687 -0.205 27.678 1.00 95.38 284 ARG A C 1
ATOM 2068 O O . ARG A 1 284 ? -16.277 0.213 26.680 1.00 95.38 284 ARG A O 1
ATOM 2075 N N . LYS A 1 285 ? -14.515 0.287 28.058 1.00 94.94 285 LYS A N 1
ATOM 2076 C CA . LYS A 1 285 ? -13.793 1.358 27.372 1.00 94.94 285 LYS A CA 1
ATOM 2077 C C . LYS A 1 285 ? -12.823 0.777 26.349 1.00 94.94 285 LYS A C 1
ATOM 2079 O O . LYS A 1 285 ? -11.987 -0.059 26.684 1.00 94.94 285 LYS A O 1
ATOM 2084 N N . VAL A 1 286 ? -12.883 1.284 25.121 1.00 97.12 286 VAL A N 1
ATOM 2085 C CA . VAL A 1 286 ? -11.912 0.971 24.065 1.00 97.12 286 VAL A CA 1
ATOM 2086 C C . VAL A 1 286 ? -11.184 2.250 23.660 1.00 97.12 286 VAL A C 1
ATOM 2088 O O . VAL A 1 286 ? -11.822 3.275 23.408 1.00 97.12 286 VAL A O 1
ATOM 2091 N N . ALA A 1 287 ? -9.856 2.180 23.604 1.00 97.62 287 ALA A N 1
ATOM 2092 C CA . ALA A 1 287 ? -8.994 3.215 23.035 1.00 97.62 287 ALA A CA 1
ATOM 2093 C C . ALA A 1 287 ? -8.288 2.684 21.780 1.00 97.62 287 ALA A C 1
ATOM 2095 O O . ALA A 1 287 ? -8.234 1.474 21.561 1.00 97.62 287 ALA A O 1
ATOM 2096 N N . GLY A 1 288 ? -7.764 3.578 20.946 1.00 97.44 288 GLY A N 1
ATOM 2097 C CA . GLY A 1 288 ? -6.982 3.242 19.757 1.00 97.44 288 GLY A CA 1
ATOM 2098 C C . GLY A 1 288 ? -5.476 3.349 19.988 1.00 97.44 288 GLY A C 1
ATOM 2099 O O . GLY A 1 288 ? -5.026 4.077 20.873 1.00 97.44 288 GLY A O 1
ATOM 2100 N N . TYR A 1 289 ? -4.700 2.663 19.160 1.00 96.69 289 TYR A N 1
ATOM 2101 C CA . TYR A 1 289 ? -3.271 2.894 18.974 1.00 96.69 289 TYR A CA 1
ATOM 2102 C C . TYR A 1 289 ? -3.007 3.179 17.496 1.00 96.69 289 TYR A C 1
ATOM 2104 O O . TYR A 1 289 ? -3.424 2.397 16.641 1.00 96.69 289 TYR A O 1
ATOM 2112 N N . GLY A 1 290 ? -2.311 4.277 17.207 1.00 93.06 290 GLY A N 1
ATOM 2113 C CA . GLY A 1 290 ? -1.976 4.697 15.849 1.00 93.06 290 GLY A CA 1
ATOM 2114 C C . GLY A 1 290 ? -2.687 5.983 15.429 1.00 93.06 290 GLY A C 1
ATOM 2115 O O . GLY A 1 290 ? -3.842 6.220 15.788 1.00 93.06 290 GLY A O 1
ATOM 2116 N N . ALA A 1 291 ? -1.983 6.820 14.663 1.00 89.44 291 ALA A N 1
ATOM 2117 C CA . ALA A 1 291 ? -2.470 8.126 14.203 1.00 89.44 291 ALA A CA 1
ATOM 2118 C C . ALA A 1 291 ? -2.138 8.445 12.732 1.00 89.44 291 ALA A C 1
ATOM 2120 O O . ALA A 1 291 ? -2.469 9.523 12.247 1.00 89.44 291 ALA A O 1
ATOM 2121 N N . GLY A 1 292 ? -1.467 7.528 12.027 1.00 84.88 292 GLY A N 1
ATOM 2122 C CA . GLY A 1 292 ? -1.069 7.720 10.632 1.00 84.88 292 GLY A CA 1
ATOM 2123 C C . GLY A 1 292 ? -2.181 7.417 9.624 1.00 84.88 292 GLY A C 1
ATOM 2124 O O . GLY A 1 292 ? -3.310 7.087 9.987 1.00 84.88 292 GLY A O 1
ATOM 2125 N N . THR A 1 293 ? -1.822 7.451 8.338 1.00 84.00 293 THR A N 1
ATOM 2126 C CA . THR A 1 293 ? -2.719 7.155 7.207 1.00 84.00 293 THR A CA 1
ATOM 2127 C C . THR A 1 293 ? -3.497 5.861 7.383 1.00 84.00 293 THR A C 1
ATOM 2129 O O . THR A 1 293 ? -4.713 5.868 7.246 1.00 84.00 293 THR A O 1
ATOM 2132 N N . ALA A 1 294 ? -2.814 4.775 7.752 1.00 89.56 294 ALA A N 1
ATOM 2133 C CA . ALA A 1 294 ? -3.443 3.474 7.960 1.00 89.56 294 ALA A CA 1
ATOM 2134 C C . ALA A 1 294 ? -4.542 3.525 9.034 1.00 89.56 294 ALA A C 1
ATOM 2136 O O . ALA A 1 294 ? -5.651 3.043 8.814 1.00 89.56 294 ALA A O 1
ATOM 2137 N N . ALA A 1 295 ? -4.267 4.197 10.159 1.00 92.50 295 ALA A N 1
ATOM 2138 C CA . ALA A 1 295 ? -5.237 4.353 11.235 1.00 92.50 295 ALA A CA 1
ATOM 2139 C C . ALA A 1 295 ? -6.458 5.174 10.800 1.00 92.50 295 ALA A C 1
ATOM 2141 O O . ALA A 1 295 ? -7.589 4.800 11.107 1.00 92.50 295 ALA A O 1
ATOM 2142 N N . ALA A 1 296 ? -6.240 6.265 10.061 1.00 90.19 296 ALA A N 1
ATOM 2143 C CA . ALA A 1 296 ? -7.317 7.094 9.529 1.00 90.19 296 ALA A CA 1
ATOM 2144 C C . ALA A 1 296 ? -8.173 6.330 8.504 1.00 90.19 296 ALA A C 1
ATOM 2146 O O . ALA A 1 296 ? -9.401 6.352 8.601 1.00 90.19 296 ALA A O 1
ATOM 2147 N N . THR A 1 297 ? -7.541 5.608 7.573 1.00 91.88 297 THR A N 1
ATOM 2148 C CA . THR A 1 297 ? -8.228 4.783 6.571 1.00 91.88 297 THR A CA 1
ATOM 2149 C C . THR A 1 297 ? -9.043 3.679 7.232 1.00 91.88 297 THR A C 1
ATOM 2151 O O . THR A 1 297 ? -10.217 3.531 6.906 1.00 91.88 297 THR A O 1
ATOM 2154 N N . LEU A 1 298 ? -8.474 2.937 8.189 1.00 94.81 298 LEU A N 1
ATOM 2155 C CA . LEU A 1 298 ? -9.193 1.879 8.902 1.00 94.81 298 LEU A CA 1
ATOM 2156 C C . LEU A 1 298 ? -10.371 2.446 9.700 1.00 94.81 298 LEU A C 1
ATOM 2158 O O . LEU A 1 298 ? -11.476 1.908 9.629 1.00 94.81 298 LEU A O 1
ATOM 2162 N N . ALA A 1 299 ? -10.162 3.550 10.424 1.00 94.56 299 ALA A N 1
ATOM 2163 C CA . ALA A 1 299 ? -11.223 4.200 11.185 1.00 94.56 299 ALA A CA 1
ATOM 2164 C C . ALA A 1 299 ? -12.368 4.675 10.279 1.00 94.56 299 ALA A C 1
ATOM 2166 O O . ALA A 1 299 ? -13.527 4.370 10.560 1.00 94.56 299 ALA A O 1
ATOM 2167 N N . ALA A 1 300 ? -12.053 5.356 9.173 1.00 91.69 300 ALA A N 1
ATOM 2168 C CA . ALA A 1 300 ? -13.044 5.817 8.205 1.00 91.69 300 ALA A CA 1
ATOM 2169 C C . ALA A 1 300 ? -13.776 4.644 7.531 1.00 91.69 300 ALA A C 1
ATOM 2171 O O . ALA A 1 300 ? -15.006 4.619 7.512 1.00 91.69 300 ALA A O 1
ATOM 2172 N N . ALA A 1 301 ? -13.038 3.634 7.062 1.00 92.69 301 ALA A N 1
ATOM 2173 C CA . ALA A 1 301 ? -13.597 2.451 6.412 1.00 92.69 301 ALA A CA 1
ATOM 2174 C C . ALA A 1 301 ? -14.563 1.690 7.328 1.00 92.69 301 ALA A C 1
ATOM 2176 O O . ALA A 1 301 ? -15.597 1.198 6.873 1.00 92.69 301 ALA A O 1
ATOM 2177 N N . CYS A 1 302 ? -14.256 1.597 8.621 1.00 94.69 302 CYS A N 1
ATOM 2178 C CA . CYS A 1 302 ? -15.108 0.943 9.610 1.00 94.69 302 CYS A CA 1
ATOM 2179 C C . CYS A 1 302 ? -16.191 1.871 10.192 1.00 94.69 302 CYS A C 1
ATOM 2181 O O . CYS A 1 302 ? -16.945 1.427 11.048 1.00 94.69 302 CYS A O 1
ATOM 2183 N N . GLY A 1 303 ? -16.290 3.140 9.775 1.00 92.12 303 GLY A N 1
ATOM 2184 C CA . GLY A 1 303 ? -17.262 4.092 10.332 1.00 92.12 303 GLY A CA 1
ATOM 2185 C C . GLY A 1 303 ? -17.043 4.395 11.820 1.00 92.12 303 GLY A C 1
ATOM 2186 O O . GLY A 1 303 ? -17.994 4.665 12.554 1.00 92.12 303 GLY A O 1
ATOM 2187 N N . ILE A 1 304 ? -15.797 4.308 12.287 1.00 94.00 304 ILE A N 1
ATOM 2188 C CA . ILE A 1 304 ? -15.420 4.576 13.676 1.00 94.00 304 ILE A CA 1
ATOM 2189 C C . ILE A 1 304 ? -15.425 6.088 13.899 1.00 94.00 304 ILE A C 1
ATOM 2191 O O . ILE A 1 304 ? -14.897 6.840 13.088 1.00 94.00 304 ILE A O 1
ATOM 2195 N N . GLY A 1 305 ? -15.980 6.528 15.027 1.00 91.81 305 GLY A N 1
ATOM 2196 C CA . GLY A 1 305 ? -15.903 7.915 15.488 1.00 91.81 305 GLY A CA 1
ATOM 2197 C C . GLY A 1 305 ? -15.692 8.005 17.003 1.00 91.81 305 GLY A C 1
ATOM 2198 O O . GLY A 1 305 ? -15.623 6.964 17.671 1.00 91.81 305 GLY A O 1
ATOM 2199 N N . PRO A 1 306 ? -15.661 9.220 17.589 1.00 90.50 306 PRO A N 1
ATOM 2200 C CA . PRO A 1 306 ? -15.481 9.423 19.035 1.00 90.50 306 PRO A CA 1
ATOM 2201 C C . PRO A 1 306 ? -16.584 8.744 19.864 1.00 90.50 306 PRO A C 1
ATOM 2203 O O . PRO A 1 306 ? -16.397 8.345 21.014 1.00 90.50 306 PRO A O 1
ATOM 2206 N N . GLY A 1 307 ? -17.748 8.545 19.242 1.00 90.06 307 GLY A N 1
ATOM 2207 C CA . GLY A 1 307 ? -18.861 7.758 19.754 1.00 90.06 307 GLY A CA 1
ATOM 2208 C C . GLY A 1 307 ? -18.674 6.238 19.677 1.00 90.06 307 GLY A C 1
ATOM 2209 O O . GLY A 1 307 ? -19.642 5.533 19.886 1.00 90.06 307 GLY A O 1
ATOM 2210 N N . LEU A 1 308 ? -17.501 5.691 19.391 1.00 93.12 308 LEU A N 1
ATOM 2211 C CA . LEU A 1 308 ? -17.199 4.261 19.569 1.00 93.12 308 LEU A CA 1
ATOM 2212 C C . LEU A 1 308 ? -15.787 4.084 20.124 1.00 93.12 308 LEU A C 1
ATOM 2214 O O . LEU A 1 308 ? -15.577 3.264 21.013 1.00 93.12 308 LEU A O 1
ATOM 2218 N N . LEU A 1 309 ? -14.860 4.920 19.662 1.00 95.50 309 LEU A N 1
ATOM 2219 C CA . LEU A 1 309 ? -13.467 4.953 20.069 1.00 95.50 309 LEU A CA 1
ATOM 2220 C C . LEU A 1 309 ? -13.155 6.337 20.648 1.00 95.50 309 LEU A C 1
ATOM 2222 O O . LEU A 1 309 ? -13.041 7.306 19.906 1.00 95.50 309 LEU A O 1
ATOM 2226 N N . GLY A 1 310 ? -13.057 6.448 21.975 1.00 91.88 310 GLY A N 1
ATOM 2227 C CA . GLY A 1 310 ? -13.003 7.758 22.641 1.00 91.88 310 GLY A CA 1
ATOM 2228 C C . GLY A 1 310 ? -11.747 8.575 22.324 1.00 91.88 310 GLY A C 1
ATOM 2229 O O . GLY A 1 310 ? -11.801 9.800 22.310 1.00 91.88 310 GLY A O 1
ATOM 2230 N N . TYR A 1 311 ? -10.627 7.898 22.076 1.00 96.06 311 TYR A N 1
ATOM 2231 C CA . TYR A 1 311 ? -9.358 8.484 21.652 1.00 96.06 311 TYR A CA 1
ATOM 2232 C C . TYR A 1 311 ? -8.453 7.397 21.070 1.00 96.06 311 TYR A C 1
ATOM 2234 O O . TYR A 1 311 ? -8.649 6.210 21.338 1.00 96.06 311 TYR A O 1
ATOM 2242 N N . THR A 1 312 ? -7.439 7.806 20.314 1.00 96.62 312 THR A N 1
ATOM 2243 C CA . THR A 1 312 ? -6.295 6.974 19.932 1.00 96.62 312 THR A CA 1
ATOM 2244 C C . THR A 1 312 ? -5.015 7.551 20.527 1.00 96.62 312 THR A C 1
ATOM 2246 O O . THR A 1 312 ? -4.950 8.749 20.803 1.00 96.62 312 THR A O 1
ATOM 2249 N N . VAL A 1 313 ? -4.000 6.720 20.752 1.00 95.62 313 VAL A N 1
ATOM 2250 C CA . VAL A 1 313 ? -2.691 7.169 21.232 1.00 95.62 313 VAL A CA 1
ATOM 2251 C C . VAL A 1 313 ? -1.595 6.996 20.197 1.00 95.62 313 VAL A C 1
ATOM 2253 O O . VAL A 1 313 ? -1.627 6.072 19.384 1.00 95.62 313 VAL A O 1
ATOM 2256 N N . HIS A 1 314 ? -0.594 7.871 20.257 1.00 93.38 314 HIS A N 1
ATOM 2257 C CA . HIS A 1 314 ? 0.585 7.794 19.403 1.00 93.38 314 HIS A CA 1
ATOM 2258 C C . HIS A 1 314 ? 1.849 8.228 20.170 1.00 93.38 314 HIS A C 1
ATOM 2260 O O . HIS A 1 314 ? 1.765 9.134 21.004 1.00 93.38 314 HIS A O 1
ATOM 2266 N N . PRO A 1 315 ? 3.018 7.592 19.945 1.00 90.19 315 PRO A N 1
ATOM 2267 C CA . PRO A 1 315 ? 4.259 7.964 20.634 1.00 90.19 315 PRO A CA 1
ATOM 2268 C C . PRO A 1 315 ? 4.871 9.281 20.133 1.00 90.19 315 PRO A C 1
ATOM 2270 O O . PRO A 1 315 ? 5.577 9.946 20.886 1.00 90.19 315 PRO A O 1
ATOM 2273 N N . ASP A 1 316 ? 4.615 9.665 18.879 1.00 86.88 316 ASP A N 1
ATOM 2274 C CA . ASP A 1 316 ? 5.079 10.949 18.340 1.00 86.88 316 ASP A CA 1
ATOM 2275 C C . ASP A 1 316 ? 4.251 12.118 18.895 1.00 86.88 316 ASP A C 1
ATOM 2277 O O . ASP A 1 316 ? 3.041 12.211 18.667 1.00 86.88 316 ASP A O 1
ATOM 2281 N N . VAL A 1 317 ? 4.929 13.041 19.581 1.00 78.88 317 VAL A N 1
ATOM 2282 C CA . VAL A 1 317 ? 4.341 14.263 20.147 1.00 78.88 317 VAL A CA 1
ATOM 2283 C C . VAL A 1 317 ? 3.790 15.174 19.049 1.00 78.88 317 VAL A C 1
ATOM 2285 O O . VAL A 1 317 ? 2.786 15.844 19.275 1.00 78.88 317 VAL A O 1
ATOM 2288 N N . GLY A 1 318 ? 4.390 15.171 17.852 1.00 80.31 318 GLY A N 1
ATOM 2289 C CA . GLY A 1 318 ? 3.918 15.964 16.714 1.00 80.31 318 GLY A CA 1
ATOM 2290 C C . GLY A 1 318 ? 2.537 15.543 16.205 1.00 80.31 318 GLY A C 1
ATOM 2291 O O . GLY A 1 318 ? 1.809 16.369 15.656 1.00 80.31 318 GLY A O 1
ATOM 2292 N N . ALA A 1 319 ? 2.152 14.285 16.437 1.00 77.50 319 ALA A N 1
ATOM 2293 C CA . ALA A 1 319 ? 0.828 13.767 16.106 1.00 77.50 319 ALA A CA 1
ATOM 2294 C C . ALA A 1 319 ? -0.229 14.064 17.191 1.00 77.50 319 ALA A C 1
ATOM 2296 O O . ALA A 1 319 ? -1.425 13.928 16.941 1.00 77.50 319 ALA A O 1
ATOM 2297 N N . CYS A 1 320 ? 0.185 14.450 18.403 1.00 82.88 320 CYS A N 1
ATOM 2298 C CA . CYS A 1 320 ? -0.720 14.695 19.527 1.00 82.88 320 CYS A CA 1
ATOM 2299 C C . CYS A 1 320 ? -1.461 16.037 19.391 1.00 82.88 320 CYS A C 1
ATOM 2301 O O . CYS A 1 320 ? -0.923 17.015 18.874 1.00 82.88 320 CYS A O 1
ATOM 2303 N N . GLY A 1 321 ? -2.696 16.110 19.902 1.00 80.19 321 GLY A N 1
ATOM 2304 C CA . GLY A 1 321 ? -3.535 17.314 19.767 1.00 80.19 321 GLY A CA 1
ATOM 2305 C C . GLY A 1 321 ? -4.166 17.462 18.378 1.00 80.19 321 GLY A C 1
ATOM 2306 O O . GLY A 1 321 ? -4.664 18.535 18.022 1.00 80.19 321 GLY A O 1
ATOM 2307 N N . LEU A 1 322 ? -4.144 16.379 17.603 1.00 87.12 322 LEU A N 1
ATOM 2308 C CA . LEU A 1 322 ? -4.834 16.229 16.332 1.00 87.12 322 LEU A CA 1
ATOM 2309 C C . LEU A 1 322 ? -6.050 15.308 16.482 1.00 87.12 322 LEU A C 1
ATOM 2311 O O . LEU A 1 322 ? -6.276 14.709 17.532 1.00 87.12 322 LEU A O 1
ATOM 2315 N N . GLU A 1 323 ? -6.810 15.174 15.409 1.00 89.62 323 GLU A N 1
ATOM 2316 C CA . GLU A 1 323 ? -7.872 14.193 15.235 1.00 89.62 323 GLU A CA 1
ATOM 2317 C C . GLU A 1 323 ? -7.570 13.333 14.005 1.00 89.62 323 GLU A C 1
ATOM 2319 O O . GLU A 1 323 ? -7.021 13.825 13.014 1.00 89.62 323 GLU A O 1
ATOM 2324 N N . LEU A 1 324 ? -7.960 12.058 14.047 1.00 89.12 324 LEU A N 1
ATOM 2325 C CA . LEU A 1 324 ? -7.944 11.197 12.872 1.00 89.12 324 LEU A CA 1
ATOM 2326 C C . LEU A 1 324 ? -8.867 11.795 11.790 1.00 89.12 324 LEU A C 1
ATOM 2328 O O . LEU A 1 324 ? -10.071 11.959 12.038 1.00 89.12 324 LEU A O 1
ATOM 2332 N N . PRO A 1 325 ? -8.350 12.091 10.582 1.00 85.69 325 PRO A N 1
ATOM 2333 C CA . PRO A 1 325 ? -9.162 12.606 9.487 1.00 85.69 325 PRO A CA 1
ATOM 2334 C C . PRO A 1 325 ? -10.366 11.699 9.202 1.00 85.69 325 PRO A C 1
ATOM 2336 O O . PRO A 1 325 ? -10.266 10.473 9.242 1.00 85.69 325 PRO A O 1
ATOM 2339 N N . GLY A 1 326 ? -11.531 12.300 8.950 1.00 83.62 326 GLY A N 1
ATOM 2340 C CA . GLY A 1 326 ? -12.782 11.591 8.646 1.00 83.62 326 GLY A CA 1
ATOM 2341 C C . GLY A 1 326 ? -13.519 10.986 9.848 1.00 83.62 326 GLY A C 1
ATOM 2342 O O . GLY A 1 326 ? -14.745 10.976 9.838 1.00 83.62 326 GLY A O 1
ATOM 2343 N N . SER A 1 327 ? -12.812 10.541 10.890 1.00 88.00 327 SER A N 1
ATOM 2344 C CA . SER A 1 327 ? -13.425 9.942 12.091 1.00 88.00 327 SER A CA 1
ATOM 2345 C C . SER A 1 327 ? -13.528 10.892 13.283 1.00 88.00 327 SER A C 1
ATOM 2347 O O . SER A 1 327 ? -14.326 10.641 14.182 1.00 88.00 327 SER A O 1
ATOM 2349 N N . GLN A 1 328 ? -12.739 11.974 13.305 1.00 88.31 328 GLN A N 1
ATOM 2350 C CA . GLN A 1 328 ? -12.677 12.948 14.409 1.00 88.31 328 GLN A CA 1
ATOM 2351 C C . GLN A 1 328 ? -12.267 12.329 15.759 1.00 88.31 328 GLN A C 1
ATOM 2353 O O . GLN A 1 328 ? -12.512 12.896 16.823 1.00 88.31 328 GLN A O 1
ATOM 2358 N N . VAL A 1 329 ? -11.650 11.142 15.743 1.00 92.38 329 VAL A N 1
ATOM 2359 C CA . VAL A 1 329 ? -11.135 10.508 16.961 1.00 92.38 329 VAL A CA 1
ATOM 2360 C C . VAL A 1 329 ? -9.880 11.265 17.408 1.00 92.38 329 VAL A C 1
ATOM 2362 O O . VAL A 1 329 ? -8.936 11.365 16.621 1.00 92.38 329 VAL A O 1
ATOM 2365 N N . PRO A 1 330 ? -9.824 11.779 18.647 1.00 93.50 330 PRO A N 1
ATOM 2366 C CA . PRO A 1 330 ? -8.692 12.570 19.114 1.00 93.50 330 PRO A CA 1
ATOM 2367 C C . PRO A 1 330 ? -7.430 11.719 19.286 1.00 93.50 330 PRO A C 1
ATOM 2369 O O . PRO A 1 330 ? -7.493 10.594 19.788 1.00 93.50 330 PRO A O 1
ATOM 2372 N N . VAL A 1 331 ? -6.281 12.283 18.915 1.00 94.00 331 VAL A N 1
ATOM 2373 C CA . VAL A 1 331 ? -4.950 11.687 19.071 1.00 94.00 331 VAL A CA 1
ATOM 2374 C C . VAL A 1 331 ? -4.280 12.250 20.322 1.00 94.00 331 VAL A C 1
ATOM 2376 O O . VAL A 1 331 ? -3.998 13.449 20.421 1.00 94.00 331 VAL A O 1
ATOM 2379 N N . LEU A 1 332 ? -4.007 11.369 21.281 1.00 94.94 332 LEU A N 1
ATOM 2380 C CA . LEU A 1 332 ? -3.437 11.686 22.588 1.00 94.94 332 LEU A CA 1
ATOM 2381 C C . LEU A 1 332 ? -2.040 11.063 22.770 1.00 94.94 332 LEU A C 1
ATOM 2383 O O . LEU A 1 332 ? -1.689 10.097 22.088 1.00 94.94 332 LEU A O 1
ATOM 2387 N N . PRO A 1 333 ? -1.231 11.566 23.718 1.00 94.56 333 PRO A N 1
ATOM 2388 C CA . PRO A 1 333 ? 0.001 10.889 24.106 1.00 94.56 333 PRO A CA 1
ATOM 2389 C C . PRO A 1 333 ? -0.300 9.544 24.778 1.00 94.56 333 PRO A C 1
ATOM 2391 O O . PRO A 1 333 ? -1.313 9.388 25.461 1.00 94.56 333 PRO A O 1
ATOM 2394 N N . VAL A 1 334 ? 0.624 8.588 24.659 1.00 94.62 334 VAL A N 1
ATOM 2395 C CA . VAL A 1 334 ? 0.493 7.233 25.239 1.00 94.62 334 VAL A CA 1
ATOM 2396 C C . VAL A 1 334 ? 0.198 7.250 26.747 1.00 94.62 334 VAL A C 1
ATOM 2398 O O . VAL A 1 334 ? -0.586 6.432 27.223 1.00 94.62 334 VAL A O 1
ATOM 2401 N N . ALA A 1 335 ? 0.724 8.232 27.486 1.00 92.31 335 ALA A N 1
ATOM 2402 C CA . ALA A 1 335 ? 0.465 8.409 28.919 1.00 92.31 335 ALA A CA 1
ATOM 2403 C C . ALA A 1 335 ? -1.027 8.615 29.271 1.00 92.31 335 ALA A C 1
ATOM 2405 O O . ALA A 1 335 ? -1.430 8.397 30.412 1.00 92.31 335 ALA A O 1
ATOM 2406 N N . ALA A 1 336 ? -1.873 8.996 28.305 1.00 94.38 336 ALA A N 1
ATOM 2407 C CA . ALA A 1 336 ? -3.316 9.119 28.510 1.00 94.38 336 ALA A CA 1
ATOM 2408 C C . ALA A 1 336 ? -3.995 7.775 28.843 1.00 94.38 336 ALA A C 1
ATOM 2410 O O . ALA A 1 336 ? -5.080 7.766 29.425 1.00 94.38 336 ALA A O 1
ATOM 2411 N N . LEU A 1 337 ? -3.369 6.637 28.513 1.00 96.06 337 LEU A N 1
ATOM 2412 C CA . LEU A 1 337 ? -3.897 5.306 28.834 1.00 96.06 337 LEU A CA 1
ATOM 2413 C C . LEU A 1 337 ? -4.002 5.054 30.342 1.00 96.06 337 LEU A C 1
ATOM 2415 O O . LEU A 1 337 ? -4.962 4.417 30.769 1.00 96.06 337 LEU A O 1
ATOM 2419 N N . ASP A 1 338 ? -3.078 5.589 31.141 1.00 93.38 338 ASP A N 1
ATOM 2420 C CA . ASP A 1 338 ? -3.055 5.371 32.593 1.00 93.38 338 ASP A CA 1
ATOM 2421 C C . ASP A 1 338 ? -4.243 6.064 33.284 1.00 93.38 338 ASP A C 1
ATOM 2423 O O . ASP A 1 338 ? -4.803 5.545 34.247 1.00 93.38 338 ASP A O 1
ATOM 2427 N N . GLN A 1 339 ? -4.677 7.213 32.756 1.00 92.12 339 GLN A N 1
ATOM 2428 C CA . GLN A 1 339 ? -5.845 7.947 33.258 1.00 92.12 339 GLN A CA 1
ATOM 2429 C C . GLN A 1 339 ? -7.159 7.419 32.670 1.00 92.12 339 GLN A C 1
ATOM 2431 O O . GLN A 1 339 ? -8.158 7.292 33.378 1.00 92.12 339 GLN A O 1
ATOM 2436 N N . GLY A 1 340 ? -7.176 7.119 31.368 1.00 92.88 340 GLY A N 1
ATOM 2437 C CA . GLY A 1 340 ? -8.369 6.617 30.685 1.00 92.88 340 GLY A CA 1
ATOM 2438 C C . GLY A 1 340 ? -8.754 5.201 31.118 1.00 92.88 340 GLY A C 1
ATOM 2439 O O . GLY A 1 340 ? -9.950 4.882 31.145 1.00 92.88 340 GLY A O 1
ATOM 2440 N N . ALA A 1 341 ? -7.747 4.396 31.481 1.00 94.12 341 ALA A N 1
ATOM 2441 C CA . ALA A 1 341 ? -7.835 2.992 31.871 1.00 94.12 341 ALA A CA 1
ATOM 2442 C C . ALA A 1 341 ? -8.768 2.178 30.950 1.00 94.12 341 ALA A C 1
ATOM 2444 O O . ALA A 1 341 ? -9.785 1.659 31.415 1.00 94.12 341 ALA A O 1
ATOM 2445 N N . PRO A 1 342 ? -8.485 2.106 29.631 1.00 96.69 342 PRO A N 1
ATOM 2446 C CA . PRO A 1 342 ? -9.315 1.338 28.714 1.00 96.69 342 PRO A CA 1
ATOM 2447 C C . PRO A 1 342 ? -9.197 -0.167 28.988 1.00 96.69 342 PRO A C 1
ATOM 2449 O O . PRO A 1 342 ? -8.122 -0.664 29.324 1.00 96.69 342 PRO A O 1
ATOM 2452 N N . ASP A 1 343 ? -10.285 -0.906 28.784 1.00 95.88 343 ASP A N 1
ATOM 2453 C CA . ASP A 1 343 ? -10.312 -2.371 28.874 1.00 95.88 343 ASP A CA 1
ATOM 2454 C C . ASP A 1 343 ? -9.606 -3.036 27.684 1.00 95.88 343 ASP A C 1
ATOM 2456 O O . ASP A 1 343 ? -9.171 -4.189 27.761 1.00 95.88 343 ASP A O 1
ATOM 2460 N N . LEU A 1 344 ? -9.544 -2.326 26.555 1.00 96.88 344 LEU A N 1
ATOM 2461 C CA . LEU A 1 344 ? -9.009 -2.820 25.294 1.00 96.88 344 LEU A CA 1
ATOM 2462 C C . LEU A 1 344 ? -8.357 -1.685 24.499 1.00 96.88 344 LEU A C 1
ATOM 2464 O O . LEU A 1 344 ? -8.896 -0.579 24.424 1.00 96.88 344 LEU A O 1
ATOM 2468 N N . LEU A 1 345 ? -7.226 -1.986 23.866 1.00 97.94 345 LEU A N 1
ATOM 2469 C CA . LEU A 1 345 ? -6.536 -1.084 22.948 1.00 97.94 345 LEU A CA 1
ATOM 2470 C C . LEU A 1 345 ? -6.588 -1.656 21.526 1.00 97.94 345 LEU A C 1
ATOM 2472 O O . LEU A 1 345 ? -5.979 -2.689 21.254 1.00 97.94 345 LEU A O 1
ATOM 2476 N N . LEU A 1 346 ? -7.330 -1.011 20.629 1.00 98.38 346 LEU A N 1
ATOM 2477 C CA . LEU A 1 346 ? -7.459 -1.398 19.224 1.00 98.38 346 LEU A CA 1
ATOM 2478 C C . LEU A 1 346 ? -6.285 -0.836 18.410 1.00 98.38 346 LEU A C 1
ATOM 2480 O O . LEU A 1 346 ? -6.117 0.378 18.325 1.00 98.38 346 LEU A O 1
ATOM 2484 N N . VAL A 1 347 ? -5.486 -1.703 17.793 1.00 97.50 347 VAL A N 1
ATOM 2485 C CA . VAL A 1 347 ? -4.324 -1.306 16.983 1.00 97.50 347 VAL A CA 1
ATOM 2486 C C . VAL A 1 347 ? -4.776 -0.953 15.566 1.00 97.50 347 VAL A C 1
ATOM 2488 O O . VAL A 1 347 ? -5.130 -1.834 14.790 1.00 97.50 347 VAL A O 1
ATOM 2491 N N . LEU A 1 348 ? -4.781 0.337 15.227 1.00 95.62 348 LEU A N 1
ATOM 2492 C CA . LEU A 1 348 ? -5.395 0.857 14.000 1.00 95.62 348 LEU A CA 1
ATOM 2493 C C . LEU A 1 348 ? -4.446 0.899 12.793 1.00 95.62 348 LEU A C 1
ATOM 2495 O O . LEU A 1 348 ? -4.914 0.950 11.663 1.00 95.62 348 LEU A O 1
ATOM 2499 N N . ASP A 1 349 ? -3.130 0.911 13.008 1.00 91.31 349 ASP A N 1
ATOM 2500 C CA . ASP A 1 349 ? -2.122 1.138 11.956 1.00 91.31 349 ASP A CA 1
ATOM 2501 C C . ASP A 1 349 ? -1.341 -0.124 11.541 1.00 91.31 349 ASP A C 1
ATOM 2503 O O . ASP A 1 349 ? -0.406 -0.070 10.735 1.00 91.31 349 ASP A O 1
ATOM 2507 N N . GLY A 1 350 ? -1.720 -1.281 12.092 1.00 91.31 350 GLY A N 1
ATOM 2508 C CA . GLY A 1 350 ? -1.051 -2.554 11.839 1.00 91.31 350 GLY A CA 1
ATOM 2509 C C . GLY A 1 350 ? 0.334 -2.673 12.483 1.00 91.31 350 GLY A C 1
ATOM 2510 O O . GLY A 1 350 ? 1.105 -3.547 12.081 1.00 91.31 350 GLY A O 1
ATOM 2511 N N . THR A 1 351 ? 0.664 -1.826 13.467 1.00 92.38 351 THR A N 1
ATOM 2512 C CA . THR A 1 351 ? 1.877 -1.994 14.277 1.00 92.38 351 THR A CA 1
ATOM 2513 C C . THR A 1 351 ? 1.855 -3.364 14.971 1.00 92.38 351 THR A C 1
ATOM 2515 O O . THR A 1 351 ? 0.858 -3.710 15.610 1.00 92.38 351 THR A O 1
ATOM 2518 N N . PRO A 1 352 ? 2.929 -4.172 14.893 1.00 92.69 352 PRO A N 1
ATOM 2519 C CA . PRO A 1 352 ? 2.956 -5.478 15.542 1.00 92.69 352 PRO A CA 1
ATOM 2520 C C . PRO A 1 352 ? 2.705 -5.373 17.056 1.00 92.69 352 PRO A C 1
ATOM 2522 O O . PRO A 1 352 ? 3.302 -4.509 17.704 1.00 92.69 352 PRO A O 1
ATOM 2525 N N . PRO A 1 353 ? 1.907 -6.272 17.665 1.00 94.81 353 PRO A N 1
ATOM 2526 C CA . PRO A 1 353 ? 1.599 -6.219 19.096 1.00 94.81 353 PRO A CA 1
ATOM 2527 C C . PRO A 1 353 ? 2.829 -6.163 20.005 1.00 94.81 353 PRO A C 1
ATOM 2529 O O . PRO A 1 353 ? 2.818 -5.442 20.998 1.00 94.81 353 PRO A O 1
ATOM 2532 N N . ALA A 1 354 ? 3.907 -6.872 19.656 1.00 94.62 354 ALA A N 1
ATOM 2533 C CA . ALA A 1 354 ? 5.168 -6.820 20.397 1.00 94.62 354 ALA A CA 1
ATOM 2534 C C . ALA A 1 354 ? 5.766 -5.401 20.408 1.00 94.62 354 ALA A C 1
ATOM 2536 O O . ALA A 1 354 ? 6.109 -4.884 21.467 1.00 94.62 354 ALA A O 1
ATOM 2537 N N . THR A 1 355 ? 5.793 -4.731 19.253 1.00 94.38 355 THR A N 1
ATOM 2538 C CA . THR A 1 355 ? 6.250 -3.341 19.128 1.00 94.38 355 THR A CA 1
ATOM 2539 C C . THR A 1 355 ? 5.339 -2.379 19.887 1.00 94.38 355 THR A C 1
ATOM 2541 O O . THR A 1 355 ? 5.832 -1.492 20.581 1.00 94.38 355 THR A O 1
ATOM 2544 N N . VAL A 1 356 ? 4.015 -2.580 19.832 1.00 95.38 356 VAL A N 1
ATOM 2545 C CA . VAL A 1 356 ? 3.069 -1.804 20.650 1.00 95.38 356 VAL A CA 1
ATOM 2546 C C . VAL A 1 356 ? 3.414 -1.963 22.132 1.00 95.38 356 VAL A C 1
ATOM 2548 O O . VAL A 1 356 ? 3.598 -0.963 22.818 1.00 95.38 356 VAL A O 1
ATOM 2551 N N . ARG A 1 357 ? 3.587 -3.196 22.629 1.00 95.19 357 ARG A N 1
ATOM 2552 C CA . ARG A 1 357 ? 3.947 -3.475 24.033 1.00 95.19 357 ARG A CA 1
ATOM 2553 C C . ARG A 1 357 ? 5.263 -2.808 24.443 1.00 95.19 357 ARG A C 1
ATOM 2555 O O . ARG A 1 357 ? 5.321 -2.227 25.523 1.00 95.19 357 ARG A O 1
ATOM 2562 N N . GLU A 1 358 ? 6.287 -2.844 23.592 1.00 94.56 358 GLU A N 1
ATOM 2563 C CA . GLU A 1 358 ? 7.565 -2.163 23.843 1.00 94.56 358 GLU A CA 1
ATOM 2564 C C . GLU A 1 358 ? 7.400 -0.647 23.987 1.00 94.56 358 GLU A C 1
ATOM 2566 O O . GLU A 1 358 ? 8.003 -0.044 24.875 1.00 94.56 358 GLU A O 1
ATOM 2571 N N . VAL A 1 359 ? 6.575 -0.028 23.138 1.00 93.31 359 VAL A N 1
ATOM 2572 C CA . VAL A 1 359 ? 6.257 1.401 23.240 1.00 93.31 359 VAL A CA 1
ATOM 2573 C C . VAL A 1 359 ? 5.481 1.675 24.527 1.00 93.31 359 VAL A C 1
ATOM 2575 O O . VAL A 1 359 ? 5.872 2.546 25.298 1.00 93.31 359 VAL A O 1
ATOM 2578 N N . LEU A 1 360 ? 4.425 0.911 24.811 1.00 93.62 360 LEU A N 1
ATOM 2579 C CA . LEU A 1 360 ? 3.619 1.090 26.023 1.00 93.62 360 LEU A CA 1
ATOM 2580 C C . LEU A 1 360 ? 4.478 1.015 27.297 1.00 93.62 360 LEU A C 1
ATOM 2582 O O . LEU A 1 360 ? 4.362 1.886 28.156 1.00 93.62 360 LEU A O 1
ATOM 2586 N N . ALA A 1 361 ? 5.414 0.061 27.369 1.00 92.25 361 ALA A N 1
ATOM 2587 C CA . ALA A 1 361 ? 6.322 -0.110 28.505 1.00 92.25 361 ALA A CA 1
ATOM 2588 C C . ALA A 1 361 ? 7.265 1.084 28.748 1.00 92.25 361 ALA A C 1
ATOM 2590 O O . ALA A 1 361 ? 7.755 1.263 29.861 1.00 92.25 361 ALA A O 1
ATOM 2591 N N . ARG A 1 362 ? 7.538 1.905 27.725 1.00 91.81 362 ARG A N 1
ATOM 2592 C CA . ARG A 1 362 ? 8.390 3.104 27.844 1.00 91.81 362 ARG A CA 1
ATOM 2593 C C . ARG A 1 362 ? 7.624 4.355 28.267 1.00 91.81 362 ARG A C 1
ATOM 2595 O O . ARG A 1 362 ? 8.251 5.318 28.696 1.00 91.81 362 ARG A O 1
ATOM 2602 N N . HIS A 1 363 ? 6.302 4.367 28.103 1.00 86.75 363 HIS A N 1
ATOM 2603 C CA . HIS A 1 363 ? 5.498 5.590 28.174 1.00 86.75 363 HIS A CA 1
ATOM 2604 C C . HIS A 1 363 ? 4.380 5.563 29.226 1.00 86.75 363 HIS A C 1
ATOM 2606 O O . HIS A 1 363 ? 3.742 6.595 29.431 1.00 86.75 363 HIS A O 1
ATOM 2612 N N . GLY A 1 364 ? 4.132 4.431 29.889 1.00 82.50 364 GLY A N 1
ATOM 2613 C CA . GLY A 1 364 ? 3.082 4.323 30.899 1.00 82.50 364 GLY A CA 1
ATOM 2614 C C . GLY A 1 364 ? 3.087 2.993 31.644 1.00 82.50 364 GLY A C 1
ATOM 2615 O O . GLY A 1 364 ? 4.014 2.191 31.527 1.00 82.50 364 GLY A O 1
ATOM 2616 N N . THR A 1 365 ? 2.035 2.775 32.429 1.00 89.56 365 THR A N 1
ATOM 2617 C CA . THR A 1 365 ? 1.872 1.599 33.299 1.00 89.56 365 THR A CA 1
ATOM 2618 C C . THR A 1 365 ? 0.709 0.694 32.891 1.00 89.56 365 THR A C 1
ATOM 2620 O O . THR A 1 365 ? 0.582 -0.412 33.419 1.00 89.56 365 THR A O 1
ATOM 2623 N N . TRP A 1 366 ? -0.120 1.119 31.935 1.00 93.12 366 TRP A N 1
ATOM 2624 C CA . TRP A 1 366 ? -1.235 0.332 31.414 1.00 93.12 366 TRP A CA 1
ATOM 2625 C C . TRP A 1 366 ? -0.796 -1.028 30.830 1.00 93.12 366 TRP A C 1
ATOM 2627 O O . TRP A 1 366 ? 0.113 -1.118 30.004 1.00 93.12 366 TRP A O 1
ATOM 2637 N N . GLN A 1 367 ? -1.485 -2.099 31.241 1.00 86.94 367 GLN A N 1
ATOM 2638 C CA . GLN A 1 367 ? -1.154 -3.507 30.945 1.00 86.94 367 GLN A CA 1
ATOM 2639 C C . GLN A 1 367 ? -2.347 -4.290 30.357 1.00 86.94 367 GLN A C 1
ATOM 2641 O O . GLN A 1 367 ? -2.400 -5.514 30.447 1.00 86.94 367 GLN A O 1
ATOM 2646 N N . GLY A 1 368 ? -3.336 -3.609 29.772 1.00 90.12 368 GLY A N 1
ATOM 2647 C CA . GLY A 1 368 ? -4.550 -4.258 29.269 1.00 90.12 368 GLY A CA 1
ATOM 2648 C C . GLY A 1 368 ? -4.346 -5.079 27.987 1.00 90.12 368 GLY A C 1
ATOM 2649 O O . GLY A 1 368 ? -3.225 -5.389 27.571 1.00 90.12 368 GLY A O 1
ATOM 2650 N N . ARG A 1 369 ? -5.456 -5.480 27.363 1.00 95.94 369 ARG A N 1
ATOM 2651 C CA . ARG A 1 369 ? -5.465 -6.362 26.182 1.00 95.94 369 ARG A CA 1
ATOM 2652 C C . ARG A 1 369 ? -5.389 -5.556 24.886 1.00 95.94 369 ARG A C 1
ATOM 2654 O O . ARG A 1 369 ? -5.954 -4.466 24.807 1.00 95.94 369 ARG A O 1
ATOM 2661 N N . LEU A 1 370 ? -4.738 -6.103 23.866 1.00 97.94 370 LEU A N 1
ATOM 2662 C CA . LEU A 1 370 ? -4.669 -5.499 22.536 1.00 97.94 370 LEU A CA 1
ATOM 2663 C C . LEU A 1 370 ? -5.661 -6.195 21.606 1.00 97.94 370 LEU A C 1
ATOM 2665 O O . LEU A 1 370 ? -5.700 -7.418 21.565 1.00 97.94 370 LEU A O 1
ATOM 2669 N N . ALA A 1 371 ? -6.437 -5.437 20.841 1.00 98.06 371 ALA A N 1
ATOM 2670 C CA . ALA A 1 371 ? -7.212 -5.958 19.721 1.00 98.06 371 ALA A CA 1
ATOM 2671 C C . ALA A 1 371 ? -6.506 -5.617 18.412 1.00 98.06 371 ALA A C 1
ATOM 2673 O O . ALA A 1 371 ? -6.183 -4.458 18.157 1.00 98.06 371 ALA A O 1
ATOM 2674 N N . VAL A 1 372 ? -6.287 -6.627 17.579 1.00 97.94 372 VAL A N 1
ATOM 2675 C CA . VAL A 1 372 ? -5.639 -6.494 16.276 1.00 97.94 372 VAL A CA 1
ATOM 2676 C C . VAL A 1 372 ? -6.690 -6.779 15.203 1.00 97.94 372 VAL A C 1
ATOM 2678 O O . VAL A 1 372 ? -7.168 -7.911 15.133 1.00 97.94 372 VAL A O 1
ATOM 2681 N N . PRO A 1 373 ? -7.091 -5.780 14.398 1.00 96.69 373 PRO A N 1
ATOM 2682 C CA . PRO A 1 373 ? -8.222 -5.908 13.480 1.00 96.69 373 PRO A CA 1
ATOM 2683 C C . PRO A 1 373 ? -7.919 -6.763 12.243 1.00 96.69 373 PRO A C 1
ATOM 2685 O O . PRO A 1 373 ? -8.820 -7.413 11.722 1.00 96.69 373 PRO A O 1
ATOM 2688 N N . LEU A 1 374 ? -6.666 -6.773 11.779 1.00 96.69 374 LEU A N 1
ATOM 2689 C CA . LEU A 1 374 ? -6.245 -7.377 10.509 1.00 96.69 374 LEU A CA 1
ATOM 2690 C C . LEU A 1 374 ? -5.121 -8.406 10.737 1.00 96.69 374 LEU A C 1
ATOM 2692 O O . LEU A 1 374 ? -4.289 -8.187 11.620 1.00 96.69 374 LEU A O 1
ATOM 2696 N N . PRO A 1 375 ? -5.049 -9.516 9.970 1.00 94.88 375 PRO A N 1
ATOM 2697 C CA . PRO A 1 375 ? -5.903 -9.881 8.828 1.00 94.88 375 PRO A CA 1
ATOM 2698 C C . PRO A 1 375 ? -7.326 -10.324 9.196 1.00 94.88 375 PRO A C 1
ATOM 2700 O O . PRO A 1 375 ? -8.230 -10.264 8.367 1.00 94.88 375 PRO A O 1
ATOM 2703 N N . GLY A 1 376 ? -7.517 -10.738 10.443 1.00 93.69 376 GLY A N 1
ATOM 2704 C CA . GLY A 1 376 ? -8.806 -11.036 11.047 1.00 93.69 376 GLY A CA 1
ATOM 2705 C C . GLY A 1 376 ? -8.742 -10.697 12.529 1.00 93.69 376 GLY A C 1
ATOM 2706 O O . GLY A 1 376 ? -7.685 -10.842 13.159 1.00 93.69 376 GLY A O 1
ATOM 2707 N N . LEU A 1 377 ? -9.859 -10.215 13.069 1.00 97.44 377 LEU A N 1
ATOM 2708 C CA . LEU A 1 377 ? -9.900 -9.670 14.416 1.00 97.44 377 LEU A CA 1
ATOM 2709 C C . LEU A 1 377 ? -9.502 -10.723 15.460 1.00 97.44 377 LEU A C 1
ATOM 2711 O O . LEU A 1 377 ? -10.128 -11.775 15.570 1.00 97.44 377 LEU A O 1
ATOM 2715 N N . HIS A 1 378 ? -8.500 -10.404 16.274 1.00 97.19 378 HIS A N 1
ATOM 2716 C CA . HIS A 1 378 ? -8.094 -11.222 17.416 1.00 97.19 378 HIS A CA 1
ATOM 2717 C C . HIS A 1 378 ? -7.601 -10.351 18.576 1.00 97.19 378 HIS A C 1
ATOM 2719 O O . HIS A 1 378 ? -7.253 -9.184 18.394 1.00 97.19 378 HIS A O 1
ATOM 2725 N N . ILE A 1 379 ? -7.603 -10.912 19.789 1.00 97.31 379 ILE A N 1
ATOM 2726 C CA . ILE A 1 379 ? -7.229 -10.199 21.016 1.00 97.31 379 ILE A CA 1
ATOM 2727 C C . ILE A 1 379 ? -6.032 -10.892 21.673 1.00 97.31 379 ILE A C 1
ATOM 2729 O O . ILE A 1 379 ? -6.102 -12.098 21.918 1.00 97.31 379 ILE A O 1
ATOM 2733 N N . VAL A 1 380 ? -4.986 -10.126 22.004 1.00 94.19 380 VAL A N 1
ATOM 2734 C CA . VAL A 1 380 ? -3.707 -10.590 22.584 1.00 94.19 380 VAL A CA 1
ATOM 2735 C C . VAL A 1 380 ? -3.297 -9.863 23.859 1.00 94.19 380 VAL A C 1
ATOM 2737 O O . VAL A 1 380 ? -3.786 -8.740 24.136 1.00 94.19 380 VAL A O 1
#

Radius of gyration: 22.24 Å; chains: 1; bounding box: 55×44×61 Å

pLDDT: mean 88.27, std 12.68, range [31.41, 98.5]